Protein 7TMU (pdb70)

Sequence (567 aa):
NECITVSDVINVSVEEVWKKISAFDEFSDYHPGAVRSFYLHQAADQQGSIRRVESDGYVEELLVNIDPKNYHLEYSILKSSFPLDGYSAEIKLIPVTQDNRTFIQWNVSFTTTHPSPEALVAEIKNNVLIAGINGLNDYFSNECITVSDVINVSVEEVWKKISAFDEFSDYHPGAVRSFYLHQAADQQGSIRRVESDGYVEELLVNIDPKNYHLEYSILKSSFPLDGYSAEIKLIPVTQDNRTFIQWNVSFTTTHPSPEALVAEIKNNVLIAGINGLNDYFSKAVNECITVSDVINVSVEEVWKKISAFDEFSDYHPGAVRSFYLHQAADQQGSIRRVESDGYVEELLVNIDPKNYHLEYSILKSSFPLDGYSAEIKLIPVTQDNRTFIQWNVSFTTTHPSPEALVAEIKNNVLIAGINGLNDYFSNECITVSDVINVSVEEVWKKISAFDEFSDYHPGAVRSFYLHQAADQQGSIRRVESDGYVEELLVNIDPKNYHLEYSILKSSFPLDGYSAEIKLIPVTQDNRTFIQWNVSFTTTHPSPEALVAEIKNNVLIAGINGLNDYFS

Radius of gyration: 27.97 Å; Cα contacts (8 Å, |Δi|>4): 1211; chains: 4; bounding box: 69×88×79 Å

B-factor: mean 75.06, std 16.78, range [38.23, 193.52]

Solvent-accessible surface area: 27773 Å² total

Nearest PDB structures (foldseek):
  7tmu-assembly4_D  TM=1.003E+00  e=6.815E-27  Yersinia pestis CO92
  3cnw-assembly1_A  TM=8.717E-01  e=1.169E-10  Bacillus cereus ATCC 14579
  4n0g-assembly1_C  TM=8.805E-01  e=4.966E-10  Arabidopsis thaliana
  4n0g-assembly2_D  TM=8.579E-01  e=4.423E-10  Arabidopsis thaliana
  5gtg-assembly8_H  TM=8.077E-01  e=5.643E-09  Allium cepa

Organism: Yersinia pestis (NCBI:txid632)

Structure (mmCIF, N/CA/C/O backbone):
data_7TMU
#
_entry.id   7TMU
#
_cell.length_a   61.872
_cell.length_b   92.935
_cell.length_c   82.991
_cell.angle_alpha   90.000
_cell.angle_beta   92.053
_cell.angle_gamma   90.000
#
_symmetry.space_group_name_H-M   'P 1 21 1'
#
loop_
_entity.id
_entity.type
_entity.pdbx_description
1 polymer 'SRPBCC family protein'
2 non-polymer DI(HYDROXYETHYL)ETHER
3 non-polymer 'POTASSIUM ION'
4 non-polymer 'CHLORIDE ION'
5 non-polymer 1,2-ETHANEDIOL
6 non-polymer GLYCEROL
7 water water
#
loop_
_atom_site.group_PDB
_atom_site.id
_atom_site.type_symbol
_atom_site.label_atom_id
_atom_site.label_alt_id
_atom_site.label_comp_id
_atom_site.label_asym_id
_atom_site.label_entity_id
_atom_site.label_seq_id
_atom_site.pdbx_PDB_ins_code
_atom_site.Cartn_x
_atom_site.Cartn_y
_atom_site.Cartn_z
_atom_site.occupancy
_atom_site.B_iso_or_equiv
_atom_site.auth_seq_id
_atom_site.auth_comp_id
_atom_site.auth_asym_id
_atom_site.auth_atom_id
_atom_site.pdbx_PDB_model_num
ATOM 1 N N . ASN A 1 5 ? 7.69333 25.61554 69.08739 1.000 127.33427 2 ASN A N 1
ATOM 2 C CA . ASN A 1 5 ? 8.27515 26.12932 70.32212 1.000 127.79715 2 ASN A CA 1
ATOM 3 C C . ASN A 1 5 ? 8.97747 25.03038 71.11237 1.000 137.32699 2 ASN A C 1
ATOM 4 O O . ASN A 1 5 ? 9.87242 25.30529 71.91199 1.000 137.35358 2 ASN A O 1
ATOM 25 N N . GLU A 1 8 ? 12.86859 19.70159 69.71550 1.000 88.42339 5 GLU A N 1
ATOM 26 C CA . GLU A 1 8 ? 12.97704 18.31942 69.27758 1.000 79.76516 5 GLU A CA 1
ATOM 27 C C . GLU A 1 8 ? 14.36568 17.77009 69.59978 1.000 71.66192 5 GLU A C 1
ATOM 28 O O . GLU A 1 8 ? 15.33528 18.51505 69.76845 1.000 94.82658 5 GLU A O 1
ATOM 34 N N . CYS A 1 9 ? 14.45334 16.44435 69.68882 1.000 65.85421 6 CYS A N 1
ATOM 35 C CA . CYS A 1 9 ? 15.71428 15.78473 70.00395 1.000 59.71591 6 CYS A CA 1
ATOM 36 C C . CYS A 1 9 ? 15.70722 14.38383 69.41265 1.000 65.80553 6 CYS A C 1
ATOM 37 O O . CYS A 1 9 ? 14.80202 13.59374 69.69556 1.000 67.48121 6 CYS A O 1
ATOM 40 N N . ILE A 1 10 ? 16.71519 14.08235 68.59674 1.000 64.27762 7 ILE A N 1
ATOM 41 C CA . ILE A 1 10 ? 16.84967 12.78614 67.94382 1.000 63.60360 7 ILE A CA 1
ATOM 42 C C . ILE A 1 10 ? 18.21157 12.20582 68.29715 1.000 57.12116 7 ILE A C 1
ATOM 43 O O . ILE A 1 10 ? 19.21548 12.92707 68.32210 1.000 55.74103 7 ILE A O 1
ATOM 48 N N . THR A 1 11 ? 18.24382 10.90132 68.57089 1.000 60.17340 8 THR A N 1
ATOM 49 C CA . THR A 1 11 ? 19.47396 10.19416 68.90819 1.000 52.84153 8 THR A CA 1
ATOM 50 C C . THR A 1 11 ? 19.51229 8.88477 68.13712 1.000 57.16174 8 THR A C 1
ATOM 51 O O . THR A 1 11 ? 18.62448 8.04194 68.29935 1.000 64.16477 8 THR A O 1
ATOM 55 N N . VAL A 1 12 ? 20.53585 8.71621 67.30276 1.000 67.04851 9 VAL A N 1
ATOM 56 C CA . VAL A 1 12 ? 20.72883 7.50455 66.51491 1.000 74.36377 9 VAL A CA 1
ATOM 57 C C . VAL A 1 12 ? 22.14750 7.00504 66.74626 1.000 63.22348 9 VAL A C 1
ATOM 58 O O . VAL A 1 12 ? 23.10549 7.78072 66.65407 1.000 65.49181 9 VAL A O 1
ATOM 62 N N . SER A 1 13 ? 22.28114 5.71470 67.04679 1.000 63.03101 10 SER A N 1
ATOM 63 C CA . SER A 1 13 ? 23.57921 5.10824 67.30031 1.000 68.23904 10 SER A CA 1
ATOM 64 C C . SER A 1 13 ? 23.63706 3.73521 66.64835 1.000 68.55389 10 SER A C 1
ATOM 65 O O . SER A 1 13 ? 22.63674 3.01290 66.61136 1.000 62.51494 10 SER A O 1
ATOM 68 N N . ASP A 1 14 ? 24.81336 3.38211 66.13817 1.000 62.09558 11 ASP A N 1
ATOM 69 C CA . ASP A 1 14 ? 25.01873 2.10470 65.46776 1.000 60.31861 11 ASP A CA 1
ATOM 70 C C . ASP A 1 14 ? 26.50607 1.77508 65.52344 1.000 73.79130 11 ASP A C 1
ATOM 71 O O . ASP A 1 14 ? 27.31801 2.56087 66.02026 1.000 68.94880 11 ASP A O 1
ATOM 76 N N . VAL A 1 15 ? 26.85815 0.59975 65.00792 1.000 66.10235 12 VAL A N 1
ATOM 77 C CA . VAL A 1 15 ? 28.23552 0.12000 64.98901 1.000 72.25378 12 VAL A CA 1
ATOM 78 C C . VAL A 1 15 ? 28.65847 -0.05267 63.53729 1.000 71.25266 12 VAL A C 1
ATOM 79 O O . VAL A 1 15 ? 28.04781 -0.83235 62.79546 1.000 89.73902 12 VAL A O 1
ATOM 83 N N . ILE A 1 16 ? 29.70136 0.66983 63.13554 1.000 86.58387 13 ILE A N 1
ATOM 84 C CA . ILE A 1 16 ? 30.24809 0.59510 61.78527 1.000 69.35412 13 ILE A CA 1
ATOM 85 C C . ILE A 1 16 ? 31.48054 -0.29673 61.81142 1.000 69.50406 13 ILE A C 1
ATOM 86 O O . ILE A 1 16 ? 32.31812 -0.19139 62.71651 1.000 83.13753 13 ILE A O 1
ATOM 91 N N . ASN A 1 17 ? 31.59700 -1.17711 60.81657 1.000 74.02485 14 ASN A N 1
ATOM 92 C CA . ASN A 1 17 ? 32.69556 -2.14470 60.76078 1.000 84.84453 14 ASN A CA 1
ATOM 93 C C . ASN A 1 17 ? 33.91647 -1.50903 60.09263 1.000 69.51047 14 ASN A C 1
ATOM 94 O O . ASN A 1 17 ? 34.27738 -1.80470 58.95205 1.000 75.58308 14 ASN A O 1
ATOM 99 N N . VAL A 1 18 ? 34.56244 -0.62048 60.84838 1.000 77.53226 15 VAL A N 1
ATOM 100 C CA . VAL A 1 18 ? 35.75944 0.08666 60.40184 1.000 87.42705 15 VAL A CA 1
ATOM 101 C C . VAL A 1 18 ? 36.40197 0.74292 61.61904 1.000 67.39465 15 VAL A C 1
ATOM 102 O O . VAL A 1 18 ? 35.70039 1.18359 62.53659 1.000 78.09979 15 VAL A O 1
ATOM 106 N N . SER A 1 19 ? 37.73508 0.79000 61.64694 1.000 69.30710 16 SER A N 1
ATOM 107 C CA . SER A 1 19 ? 38.45348 1.31762 62.80088 1.000 73.52628 16 SER A CA 1
ATOM 108 C C . SER A 1 19 ? 38.05095 2.76087 63.08786 1.000 76.28171 16 SER A C 1
ATOM 109 O O . SER A 1 19 ? 37.64704 3.50924 62.19396 1.000 68.35140 16 SER A O 1
ATOM 112 N N . VAL A 1 20 ? 38.17473 3.14891 64.36030 1.000 74.05280 17 VAL A N 1
ATOM 113 C CA . VAL A 1 20 ? 37.74871 4.47962 64.78407 1.000 58.07045 17 VAL A CA 1
ATOM 114 C C . VAL A 1 20 ? 38.62698 5.56026 64.16405 1.000 66.64888 17 VAL A C 1
ATOM 115 O O . VAL A 1 20 ? 38.17021 6.68912 63.94325 1.000 63.52552 17 VAL A O 1
ATOM 119 N N . GLU A 1 21 ? 39.88816 5.24171 63.86196 1.000 69.01867 18 GLU A N 1
ATOM 120 C CA . GLU A 1 21 ? 40.76684 6.23145 63.24733 1.000 53.73289 18 GLU A CA 1
ATOM 121 C C . GLU A 1 21 ? 40.30099 6.58562 61.84079 1.000 72.70234 18 GLU A C 1
ATOM 122 O O . GLU A 1 21 ? 40.38410 7.74806 61.42727 1.000 80.66952 18 GLU A O 1
ATOM 128 N N . GLU A 1 22 ? 39.80546 5.59925 61.09154 1.000 75.12411 19 GLU A N 1
ATOM 129 C CA . GLU A 1 22 ? 39.34745 5.86215 59.73269 1.000 70.77180 19 GLU A CA 1
ATOM 130 C C . GLU A 1 22 ? 37.99219 6.55614 59.70830 1.000 70.81552 19 GLU A C 1
ATOM 131 O O . GLU A 1 22 ? 37.72562 7.34854 58.79764 1.000 83.98788 19 GLU A O 1
ATOM 137 N N . VAL A 1 23 ? 37.12912 6.27754 60.68759 1.000 70.53999 20 VAL A N 1
ATOM 138 C CA . VAL A 1 23 ? 35.85344 6.98201 60.76561 1.000 68.11610 20 VAL A CA 1
ATOM 139 C C . VAL A 1 23 ? 36.07688 8.44152 61.13284 1.000 67.59098 20 VAL A C 1
ATOM 140 O O . VAL A 1 23 ? 35.45706 9.34387 60.55708 1.000 76.43100 20 VAL A O 1
ATOM 144 N N . TRP A 1 24 ? 36.96653 8.69710 62.09458 1.000 62.12937 21 TRP A N 1
ATOM 145 C CA . TRP A 1 24 ? 37.21626 10.06786 62.52439 1.000 66.49244 21 TRP A CA 1
ATOM 146 C C . TRP A 1 24 ? 37.87641 10.88484 61.42216 1.000 67.46228 21 TRP A C 1
ATOM 147 O O . TRP A 1 24 ? 37.59108 12.07835 61.27356 1.000 71.71398 21 TRP A O 1
ATOM 158 N N . LYS A 1 25 ? 38.76168 10.26075 60.64142 1.000 59.55589 22 LYS A N 1
ATOM 159 C CA . LYS A 1 25 ? 39.44936 10.98473 59.57711 1.000 67.66088 22 LYS A CA 1
ATOM 160 C C . LYS A 1 25 ? 38.46357 11.50985 58.54134 1.000 66.62009 22 LYS A C 1
ATOM 161 O O . LYS A 1 25 ? 38.59318 12.64530 58.06838 1.000 76.55689 22 LYS A O 1
ATOM 167 N N . LYS A 1 26 ? 37.46335 10.70187 58.18577 1.000 63.57497 23 LYS A N 1
ATOM 168 C CA . LYS A 1 26 ? 36.46943 11.13271 57.20974 1.000 79.11304 23 LYS A CA 1
ATOM 169 C C . LYS A 1 26 ? 35.46427 12.10187 57.82252 1.000 77.97697 23 LYS A C 1
ATOM 170 O O . LYS A 1 26 ? 35.03136 13.05080 57.15917 1.000 78.20942 23 LYS A O 1
ATOM 176 N N . ILE A 1 27 ? 35.08431 11.88383 59.08366 1.000 69.73386 24 ILE A N 1
ATOM 177 C CA . ILE A 1 27 ? 34.09167 12.74818 59.71555 1.000 68.88378 24 ILE A CA 1
ATOM 178 C C . ILE A 1 27 ? 34.68877 14.11591 60.02598 1.000 66.85110 24 ILE A C 1
ATOM 179 O O . ILE A 1 27 ? 34.05347 15.15121 59.79182 1.000 71.02808 24 ILE A O 1
ATOM 184 N N . SER A 1 28 ? 35.91808 14.14746 60.54892 1.000 69.99058 25 SER A N 1
ATOM 185 C CA . SER A 1 28 ? 36.57418 15.42117 60.82520 1.000 69.24649 25 SER A CA 1
ATOM 186 C C . SER A 1 28 ? 36.85260 16.21477 59.55508 1.000 72.86599 25 SER A C 1
ATOM 187 O O . SER A 1 28 ? 37.00016 17.43958 59.62579 1.000 72.63382 25 SER A O 1
ATOM 190 N N . ALA A 1 29 ? 36.94183 15.54940 58.40304 1.000 82.68672 26 ALA A N 1
ATOM 191 C CA . ALA A 1 29 ? 36.96584 16.25261 57.12740 1.000 60.42728 26 ALA A CA 1
ATOM 192 C C . ALA A 1 29 ? 35.59146 16.86111 56.88668 1.000 62.02939 26 ALA A C 1
ATOM 193 O O . ALA A 1 29 ? 34.70492 16.20754 56.32713 1.000 65.03604 26 ALA A O 1
ATOM 195 N N . PHE A 1 30 ? 35.41107 18.11387 57.31266 1.000 63.65418 27 PHE A N 1
ATOM 196 C CA . PHE A 1 30 ? 34.07129 18.68677 57.41087 1.000 66.70927 27 PHE A CA 1
ATOM 197 C C . PHE A 1 30 ? 33.41235 18.82726 56.04251 1.000 71.47852 27 PHE A C 1
ATOM 198 O O . PHE A 1 30 ? 32.19822 18.63451 55.90987 1.000 63.47831 27 PHE A O 1
ATOM 206 N N . ASP A 1 31 ? 34.19389 19.14579 55.01009 1.000 54.87293 28 ASP A N 1
ATOM 207 C CA . ASP A 1 31 ? 33.62737 19.43207 53.69707 1.000 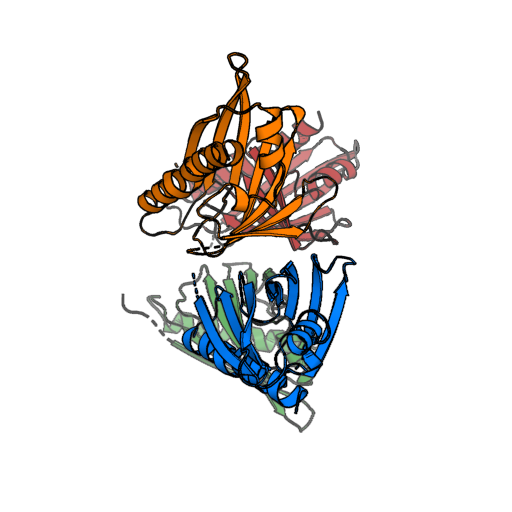64.97117 28 ASP A CA 1
ATOM 208 C C . ASP A 1 31 ? 33.31429 18.18350 52.88122 1.000 69.50292 28 ASP A C 1
ATOM 209 O O . ASP A 1 31 ? 32.63677 18.29371 51.85351 1.000 67.54272 28 ASP A O 1
ATOM 214 N N . GLU A 1 32 ? 33.78504 17.00760 53.30084 1.000 60.34118 29 GLU A N 1
ATOM 215 C CA . GLU A 1 32 ? 33.57336 15.77097 52.55705 1.000 72.25917 29 GLU A CA 1
ATOM 216 C C . GLU A 1 32 ? 32.30252 15.04079 52.97817 1.000 77.12630 29 GLU A C 1
ATOM 217 O O . GLU A 1 32 ? 32.26290 13.80293 52.95126 1.000 87.72176 29 GLU A O 1
ATOM 223 N N . PHE A 1 33 ? 31.25751 15.77967 53.35860 1.000 72.72174 30 PHE A N 1
ATOM 224 C CA . PHE A 1 33 ? 30.02879 15.15094 53.83363 1.000 70.07070 30 PHE A CA 1
ATOM 225 C C . PHE A 1 33 ? 29.29142 14.44149 52.70406 1.000 88.25409 30 PHE A C 1
ATOM 226 O O . PHE A 1 33 ? 28.72917 13.35868 52.90646 1.000 88.77521 30 PHE A O 1
ATOM 234 N N . SER A 1 34 ? 29.28591 15.03152 51.50697 1.000 82.79297 31 SER A N 1
ATOM 235 C CA . SER A 1 34 ? 28.56493 14.45022 50.38098 1.000 84.84028 31 SER A CA 1
ATOM 236 C C . SER A 1 34 ? 29.21905 13.18513 49.84277 1.000 84.68331 31 SER A C 1
ATOM 237 O O . SER A 1 34 ? 28.59353 12.48169 49.04242 1.000 95.13140 31 SER A O 1
ATOM 240 N N . ASP A 1 35 ? 30.45131 12.87824 50.25452 1.000 92.29060 32 ASP A N 1
ATOM 241 C CA . ASP A 1 35 ? 31.11761 11.68539 49.74361 1.000 83.82741 32 ASP A CA 1
ATOM 242 C C . ASP A 1 35 ? 30.44638 10.40800 50.22940 1.000 85.55899 32 ASP A C 1
ATOM 243 O O . ASP A 1 35 ? 30.43557 9.40510 49.50631 1.000 103.73282 32 ASP A O 1
ATOM 248 N N . TYR A 1 36 ? 29.87856 10.41877 51.43726 1.000 80.86598 33 TYR A N 1
ATOM 249 C CA . TYR A 1 36 ? 29.27889 9.21939 52.00138 1.000 82.80217 33 TYR A CA 1
ATOM 250 C C . TYR A 1 36 ? 27.78420 9.32351 52.27445 1.000 81.90454 33 TYR A C 1
ATOM 251 O O . TYR A 1 36 ? 27.14148 8.28271 52.44984 1.000 94.22066 33 TYR A O 1
ATOM 260 N N . HIS A 1 37 ? 27.20921 10.52620 52.30779 1.000 77.98818 34 HIS A N 1
ATOM 261 C CA . HIS A 1 37 ? 25.77690 10.66645 52.55137 1.000 94.43197 34 HIS A CA 1
ATOM 262 C C . HIS A 1 37 ? 25.02895 10.65064 51.22567 1.000 99.66384 34 HIS A C 1
ATOM 263 O O . HIS A 1 37 ? 25.28407 11.51176 50.37307 1.000 91.37852 34 HIS A O 1
ATOM 270 N N . PRO A 1 38 ? 24.10500 9.70997 51.00935 1.000 94.95363 35 PRO A N 1
ATOM 271 C CA . PRO A 1 38 ? 23.44829 9.61687 49.69665 1.000 94.45764 35 PRO A CA 1
ATOM 272 C C . PRO A 1 38 ? 22.52337 10.78157 49.39255 1.000 101.81359 35 PRO A C 1
ATOM 273 O O . PRO A 1 38 ? 22.28232 11.06258 48.21219 1.000 97.22929 35 PRO A O 1
ATOM 277 N N . GLY A 1 39 ? 22.00553 11.47213 50.40771 1.000 92.18360 36 GLY A N 1
ATOM 278 C CA . GLY A 1 39 ? 21.12140 12.59781 50.17067 1.000 87.21613 36 GLY A CA 1
ATOM 279 C C . GLY A 1 39 ? 21.81070 13.90995 49.87109 1.000 83.17462 36 GLY A C 1
ATOM 280 O O . GLY A 1 39 ? 21.13402 14.88802 49.53897 1.000 92.39827 36 GLY A O 1
ATOM 281 N N . ALA A 1 40 ? 23.13531 13.95521 49.97933 1.000 89.06915 37 ALA A N 1
ATOM 282 C CA . ALA A 1 40 ? 23.90823 15.16639 49.73826 1.000 83.29489 37 ALA A CA 1
ATOM 283 C C . ALA A 1 40 ? 24.53467 15.09069 48.35161 1.000 94.18073 37 ALA A C 1
ATOM 284 O O . ALA A 1 40 ? 25.28363 14.15321 48.05472 1.000 92.03977 37 ALA A O 1
ATOM 286 N N . VAL A 1 41 ? 24.22598 16.07444 47.50698 1.000 88.17476 38 VAL A N 1
ATOM 287 C CA . VAL A 1 41 ? 24.77161 16.09038 46.15423 1.000 103.89827 38 VAL A CA 1
ATOM 288 C C . VAL A 1 41 ? 26.20533 16.60423 46.15951 1.000 102.83526 38 VAL A C 1
ATOM 289 O O . VAL A 1 41 ? 27.11824 15.94466 45.64922 1.000 90.33452 38 VAL A O 1
ATOM 293 N N . ARG A 1 42 ? 26.42467 17.78696 46.73163 1.000 84.16766 39 ARG A N 1
ATOM 294 C CA . ARG A 1 42 ? 27.75445 18.36293 46.85796 1.000 88.68106 39 ARG A CA 1
ATOM 295 C C . ARG A 1 42 ? 27.94856 18.88834 48.27402 1.000 72.46659 39 ARG A C 1
ATOM 296 O O . ARG A 1 42 ? 26.98679 19.16268 48.99637 1.000 72.78824 39 ARG A O 1
ATOM 304 N N . SER A 1 43 ? 29.21432 19.02389 48.66396 1.000 70.58918 40 SER A N 1
ATOM 305 C CA . SER A 1 43 ? 29.57341 19.58585 49.95802 1.000 72.01503 40 SER A CA 1
ATOM 306 C C . SER A 1 43 ? 30.97056 20.17749 49.85645 1.000 68.42650 40 SER A C 1
ATOM 307 O O . SER A 1 43 ? 31.87138 19.55865 49.28315 1.000 73.46447 40 SER A O 1
ATOM 310 N N . PHE A 1 44 ? 31.14197 21.37594 50.40776 1.000 65.19847 41 PHE A N 1
ATOM 311 C CA . PHE A 1 44 ? 32.41132 22.08224 50.30619 1.000 72.24301 41 PHE A CA 1
ATOM 312 C C . PHE A 1 44 ? 32.49458 23.11042 51.42498 1.000 73.39503 41 PHE A C 1
ATOM 313 O O . PHE A 1 44 ? 31.52371 23.36285 52.14063 1.000 70.61888 41 PHE A O 1
ATOM 321 N N . TYR A 1 45 ? 33.67633 23.70335 51.56359 1.000 69.48173 42 TYR A N 1
ATOM 322 C CA . TYR A 1 45 ? 33.90302 24.73437 52.56763 1.000 69.94718 42 TYR A CA 1
ATOM 323 C C . TYR A 1 45 ? 33.48756 26.09728 52.03029 1.000 65.66968 42 TYR A C 1
ATOM 324 O O . TYR A 1 45 ? 33.80292 26.44731 50.88906 1.000 69.10221 42 TYR A O 1
ATOM 333 N N . LEU A 1 46 ? 32.77671 26.86470 52.85398 1.000 66.20581 43 LEU A N 1
ATOM 334 C CA . LEU A 1 46 ? 32.63972 28.29307 52.60196 1.000 60.72208 43 LEU A CA 1
ATOM 335 C C . LEU A 1 46 ? 33.79763 29.06557 53.21860 1.000 55.64154 43 LEU A C 1
ATOM 336 O O . LEU A 1 46 ? 34.32960 29.99386 52.59926 1.000 65.49304 43 LEU A O 1
ATOM 341 N N . HIS A 1 47 ? 34.19526 28.68164 54.43054 1.000 64.26427 44 HIS A N 1
ATOM 342 C CA . HIS A 1 47 ? 35.38512 29.19334 55.09579 1.000 74.12403 44 HIS A CA 1
ATOM 343 C C . HIS A 1 47 ? 35.98758 28.05744 55.90725 1.000 63.09198 44 HIS A C 1
ATOM 344 O O . HIS A 1 47 ? 35.26675 27.36414 56.63065 1.000 73.49603 44 HIS A O 1
ATOM 351 N N . GLN A 1 48 ? 37.29758 27.86230 55.78404 1.000 61.56526 45 GLN A N 1
ATOM 352 C CA . GLN A 1 48 ? 37.99307 26.77472 56.45728 1.000 71.13935 45 GLN A CA 1
ATOM 353 C C . GLN A 1 48 ? 38.98921 27.33945 57.46006 1.000 78.60381 45 GLN A C 1
ATOM 354 O O . GLN A 1 48 ? 39.69955 28.30654 57.16797 1.000 80.76726 45 GLN A O 1
ATOM 360 N N . ALA A 1 49 ? 39.03598 26.73303 58.64177 1.000 79.07771 46 ALA A N 1
ATOM 361 C CA . ALA A 1 49 ? 39.93112 27.15883 59.70595 1.000 71.49844 46 ALA A CA 1
ATOM 362 C C . ALA A 1 49 ? 41.12240 26.21484 59.81266 1.000 69.04395 46 ALA A C 1
ATOM 363 O O . ALA A 1 49 ? 41.00771 25.01029 59.57011 1.000 79.63568 46 ALA A O 1
ATOM 365 N N . ALA A 1 50 ? 42.27673 26.77933 60.17793 1.000 68.50308 47 ALA A N 1
ATOM 366 C CA . ALA A 1 50 ? 43.46613 25.95601 60.36818 1.000 69.55997 47 ALA A CA 1
ATOM 367 C C . ALA A 1 50 ? 43.30737 25.03095 61.56811 1.000 85.60271 47 ALA A C 1
ATOM 368 O O . ALA A 1 50 ? 43.76705 23.88326 61.54036 1.000 87.62360 47 ALA A O 1
ATOM 370 N N . ASP A 1 51 ? 42.66053 25.51136 62.62980 1.000 78.15355 48 ASP A N 1
ATOM 371 C CA . ASP A 1 51 ? 42.34922 24.69716 63.79531 1.000 72.48466 48 ASP A CA 1
ATOM 372 C C . ASP A 1 51 ? 40.96185 24.06951 63.71484 1.000 71.22253 48 ASP A C 1
ATOM 373 O O . ASP A 1 51 ? 40.36422 23.77495 64.75708 1.000 65.34101 48 ASP A O 1
ATOM 378 N N . GLN A 1 52 ? 40.43506 23.88102 62.50193 1.000 71.52372 49 GLN A N 1
ATOM 379 C CA . GLN A 1 52 ? 39.16054 23.20978 62.25598 1.000 69.00797 49 GLN A CA 1
ATOM 380 C C . GLN A 1 52 ? 37.97677 23.94898 62.87269 1.000 71.73004 49 GLN A C 1
ATOM 381 O O . GLN A 1 52 ? 36.99266 24.22897 62.17983 1.000 71.38278 49 GLN A O 1
ATOM 387 N N . GLN A 1 53 ? 38.05224 24.25630 64.16748 1.000 72.02662 50 GLN A N 1
ATOM 388 C CA . GLN A 1 53 ? 36.96606 24.96165 64.83611 1.000 61.31644 50 GLN A CA 1
ATOM 389 C C . GLN A 1 53 ? 36.73067 26.31883 64.18587 1.000 74.34863 50 GLN A C 1
ATOM 390 O O . GLN A 1 53 ? 37.66380 27.10592 64.00195 1.000 80.08703 50 GLN A O 1
ATOM 396 N N . GLY A 1 54 ? 35.47476 26.58952 63.83796 1.000 65.38641 51 GLY A N 1
ATOM 397 C CA . GLY A 1 54 ? 35.10671 27.80161 63.14172 1.000 67.45742 51 GLY A CA 1
ATOM 398 C C . GLY A 1 54 ? 34.89220 27.63221 61.65322 1.000 78.66113 51 GLY A C 1
ATOM 399 O O . GLY A 1 54 ? 34.43992 28.57998 60.99822 1.000 70.45956 51 GLY A O 1
ATOM 400 N N . SER A 1 55 ? 35.20555 26.46194 61.10266 1.000 64.43156 52 SER A N 1
ATOM 401 C CA . SER A 1 55 ? 34.98206 26.21114 59.68737 1.000 65.94309 52 SER A CA 1
ATOM 402 C C . SER A 1 55 ? 33.49064 26.20955 59.37302 1.000 58.90512 52 SER A C 1
ATOM 403 O O . SER A 1 55 ? 32.65883 25.80695 60.19064 1.000 71.07502 52 SER A O 1
ATOM 406 N N . ILE A 1 56 ? 33.15642 26.66980 58.17112 1.000 64.79242 53 ILE A N 1
ATOM 407 C CA . ILE A 1 56 ? 31.77708 26.73655 57.70276 1.000 67.57672 53 ILE A CA 1
ATOM 408 C C . ILE A 1 56 ? 31.68413 25.96044 56.39824 1.000 63.73006 53 ILE A C 1
ATOM 409 O O . ILE A 1 56 ? 32.39885 26.26627 55.43514 1.000 73.17723 53 ILE A O 1
ATOM 414 N N . ARG A 1 57 ? 30.80740 24.96255 56.36631 1.000 55.74579 54 ARG A N 1
ATOM 415 C CA . ARG A 1 57 ? 30.58723 24.14859 55.18264 1.000 69.99518 54 ARG A CA 1
ATOM 416 C C . ARG A 1 57 ? 29.19593 24.40588 54.62100 1.000 60.05877 54 ARG A C 1
ATOM 417 O O . ARG A 1 57 ? 28.30690 24.91713 55.30723 1.000 65.27202 54 ARG A O 1
ATOM 425 N N . ARG A 1 58 ? 29.01992 24.04429 53.35284 1.000 65.73006 55 ARG A N 1
ATOM 426 C CA . ARG A 1 58 ? 27.72957 24.11786 52.68033 1.000 58.29337 55 ARG A CA 1
ATOM 427 C C . ARG A 1 58 ? 27.41233 22.74910 52.09864 1.000 65.77434 55 ARG A C 1
ATOM 428 O O . ARG A 1 58 ? 28.17480 22.22890 51.27717 1.000 67.93382 55 ARG A O 1
ATOM 436 N N . VAL A 1 59 ? 26.29603 22.16852 52.52777 1.000 59.51481 56 VAL A N 1
ATOM 437 C CA . VAL A 1 59 ? 25.83936 20.87007 52.04731 1.000 72.27870 56 VAL A CA 1
ATOM 438 C C . VAL A 1 59 ? 24.60733 21.09855 51.18479 1.000 83.47859 56 VAL A C 1
ATOM 439 O O . VAL A 1 59 ? 23.57332 21.56747 51.67703 1.000 88.66127 56 VAL A O 1
ATOM 443 N N . GLU A 1 60 ? 24.71875 20.77683 49.89979 1.000 78.46066 57 GLU A N 1
ATOM 444 C CA . GLU A 1 60 ? 23.61852 20.92037 48.95649 1.000 88.35386 57 GLU A CA 1
ATOM 445 C C . GLU A 1 60 ? 22.95330 19.56464 48.76129 1.000 94.79613 57 GLU A C 1
ATOM 446 O O . GLU A 1 60 ? 23.60814 18.59916 48.35299 1.000 99.75899 57 GLU A O 1
ATOM 460 N N . SER A 1 62 ? 19.06214 17.32147 47.64772 1.000 96.83784 59 SER A N 1
ATOM 461 C CA . SER A 1 62 ? 18.08909 17.32248 46.55935 1.000 123.06214 59 SER A CA 1
ATOM 462 C C . SER A 1 62 ? 16.91396 18.24542 46.85414 1.000 127.91712 59 SER A C 1
ATOM 463 O O . SER A 1 62 ? 16.28460 18.76260 45.92191 1.000 123.13461 59 SER A O 1
ATOM 466 N N . ASP A 1 63 ? 16.61360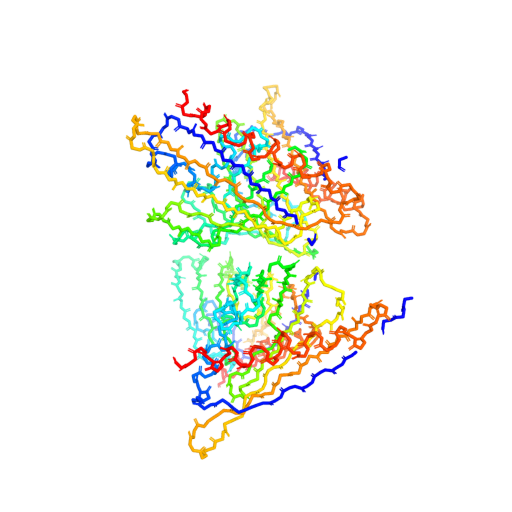 18.46525 48.13564 1.000 132.51237 60 ASP A N 1
ATOM 467 C CA . ASP A 1 63 ? 15.51844 19.33083 48.56180 1.000 123.67109 60 ASP A CA 1
ATOM 468 C C . ASP A 1 63 ? 15.95249 20.79350 48.61977 1.000 113.13695 60 ASP A C 1
ATOM 469 O O . ASP A 1 63 ? 15.39274 21.64422 47.92069 1.000 135.54935 60 ASP A O 1
ATOM 474 N N . GLY A 1 64 ? 16.94113 21.09572 49.44731 1.000 103.34162 61 GLY A N 1
ATOM 475 C CA . GLY A 1 64 ? 17.45330 22.44650 49.59324 1.000 102.84187 61 GLY A CA 1
ATOM 476 C C . GLY A 1 64 ? 18.93104 22.42316 49.90519 1.000 91.65358 61 GLY A C 1
ATOM 477 O O . GLY A 1 64 ? 19.66043 21.53073 49.45438 1.000 95.39177 61 GLY A O 1
ATOM 478 N N . TYR A 1 65 ? 19.37961 23.40397 50.68249 1.000 79.72988 62 TYR A N 1
ATOM 479 C CA . TYR A 1 65 ? 20.77733 23.52987 51.06218 1.000 79.77495 62 TYR A CA 1
ATOM 480 C C . TYR A 1 65 ? 20.88139 23.69248 52.57242 1.000 85.16060 62 TYR A C 1
ATOM 481 O O . TYR A 1 65 ? 19.87948 23.82590 53.28058 1.000 83.54012 62 TYR A O 1
ATOM 490 N N . VAL A 1 66 ? 22.11914 23.68499 53.05858 1.000 94.84227 63 VAL A N 1
ATOM 491 C CA . VAL A 1 66 ? 22.40055 23.84413 54.48078 1.000 69.54998 63 VAL A CA 1
ATOM 492 C C . VAL A 1 66 ? 23.81379 24.39305 54.61850 1.000 71.65530 63 VAL A C 1
ATOM 493 O O . VAL A 1 66 ? 24.73146 23.96897 53.91044 1.000 61.56939 63 VAL A O 1
ATOM 497 N N . GLU A 1 67 ? 23.97803 25.35733 55.52220 1.000 65.72982 64 GLU A N 1
ATOM 498 C CA . GLU A 1 67 ? 25.27992 25.94207 55.82254 1.000 58.51338 64 GLU A CA 1
ATOM 499 C C . GLU A 1 67 ? 25.52725 25.80757 57.31610 1.000 66.26836 64 GLU A C 1
ATOM 500 O O . GLU A 1 67 ? 24.80624 26.40474 58.12235 1.000 67.54028 64 GLU A O 1
ATOM 506 N N . GLU A 1 68 ? 26.54302 25.02984 57.68227 1.000 62.63120 65 GLU A N 1
ATOM 507 C CA . GLU A 1 68 ? 26.78460 24.65379 59.06710 1.000 60.40132 65 GLU A CA 1
ATOM 508 C C . GLU A 1 68 ? 28.12346 25.18899 59.55099 1.000 50.08627 65 GLU A C 1
ATOM 509 O O . GLU A 1 68 ? 29.09896 25.23548 58.79484 1.000 60.81314 65 GLU A O 1
ATOM 515 N N . LEU A 1 69 ? 28.15724 25.58278 60.82045 1.000 59.69019 66 LEU A N 1
ATOM 516 C CA . LEU A 1 69 ? 29.36593 26.05692 61.47862 1.000 55.65647 66 LEU A CA 1
ATOM 517 C C . LEU A 1 69 ? 29.89567 24.97335 62.40714 1.000 58.41445 66 LEU A C 1
ATOM 518 O O . LEU A 1 69 ? 29.13798 24.40514 63.20008 1.000 55.75072 66 LEU A O 1
ATOM 523 N N . LEU A 1 70 ? 31.19198 24.69142 62.30671 1.000 57.74685 67 LEU A N 1
ATOM 524 C CA . LEU A 1 70 ? 31.84866 23.73079 63.19067 1.000 61.82457 67 LEU A CA 1
ATOM 525 C C . LEU A 1 70 ? 32.17394 24.44097 64.49869 1.000 59.76729 67 LEU A C 1
ATOM 526 O O . LEU A 1 70 ? 33.19623 25.12118 64.61431 1.000 55.78641 67 LEU A O 1
ATOM 531 N N . VAL A 1 71 ? 31.30014 24.28209 65.49547 1.000 55.86690 68 VAL A N 1
ATOM 532 C CA . VAL A 1 71 ? 31.43319 25.05596 66.72543 1.000 62.50660 68 VAL A CA 1
ATOM 533 C C . VAL A 1 71 ? 32.48759 24.48947 67.66950 1.000 58.14089 68 VAL A C 1
ATOM 534 O O . VAL A 1 71 ? 33.04563 25.24264 68.47724 1.000 62.62231 68 VAL A O 1
ATOM 538 N N . ASN A 1 72 ? 32.78667 23.19354 67.59044 1.000 56.80893 69 ASN A N 1
ATOM 539 C CA . ASN A 1 72 ? 33.74840 22.58293 68.49820 1.000 61.43237 69 ASN A CA 1
ATOM 540 C C . ASN A 1 72 ? 34.12965 21.20819 67.97247 1.000 55.65804 69 ASN A C 1
ATOM 541 O O . ASN A 1 72 ? 33.29148 20.50163 67.40749 1.000 53.91372 69 ASN A O 1
ATOM 546 N N . ILE A 1 73 ? 35.39351 20.84016 68.16330 1.000 61.05941 70 ILE A N 1
ATOM 547 C CA . ILE A 1 73 ? 35.89235 19.52682 67.77135 1.000 55.24234 70 ILE A CA 1
ATOM 548 C C . ILE A 1 73 ? 36.95301 19.10302 68.77929 1.000 70.25490 70 ILE A C 1
ATOM 549 O O . ILE A 1 73 ? 37.77007 19.91618 69.22141 1.000 55.01810 70 ILE A O 1
ATOM 554 N N . ASP A 1 74 ? 36.91928 17.82671 69.16132 1.000 58.77745 71 ASP A N 1
ATOM 555 C CA . ASP A 1 74 ? 37.82580 17.28306 70.17175 1.000 50.68867 71 ASP A CA 1
ATOM 556 C C . ASP A 1 74 ? 38.34320 15.94104 69.67755 1.000 61.36840 71 ASP A C 1
ATOM 557 O O . ASP A 1 74 ? 37.71201 14.89709 69.88982 1.000 58.39017 71 ASP A O 1
ATOM 562 N N . PRO A 1 75 ? 39.49864 15.92985 69.00800 1.000 60.94955 72 PRO A N 1
ATOM 563 C CA . PRO A 1 75 ? 39.99771 14.67011 68.43091 1.000 61.27792 72 PRO A CA 1
ATOM 564 C C . PRO A 1 75 ? 40.32903 13.60883 69.46473 1.000 71.89443 72 PRO A C 1
ATOM 565 O O . PRO A 1 75 ? 40.20629 12.41405 69.16767 1.000 80.21213 72 PRO A O 1
ATOM 569 N N . LYS A 1 76 ? 40.74756 14.00337 70.66988 1.000 62.08954 73 LYS A N 1
ATOM 570 C CA . LYS A 1 76 ? 41.11525 13.01660 71.68073 1.000 68.51532 73 LYS A CA 1
ATOM 571 C C . LYS A 1 76 ? 39.91840 12.18384 72.12047 1.000 71.90559 73 LYS A C 1
ATOM 572 O O . LYS A 1 76 ? 40.06903 10.99436 72.42258 1.000 75.26783 73 LYS A O 1
ATOM 578 N N . ASN A 1 77 ? 38.72849 12.78120 72.16092 1.000 68.41502 74 ASN A N 1
ATOM 579 C CA . ASN A 1 77 ? 37.51795 12.07926 72.56536 1.000 70.25397 74 ASN A CA 1
ATOM 580 C C . ASN A 1 77 ? 36.60355 11.76023 71.38949 1.000 62.98065 74 ASN A C 1
ATOM 581 O O . ASN A 1 77 ? 35.47253 11.31056 71.60442 1.000 59.90243 74 ASN A O 1
ATOM 586 N N . TYR A 1 78 ? 37.07038 11.97328 70.15656 1.000 61.46827 75 TYR A N 1
ATOM 587 C CA . TYR A 1 78 ? 36.27900 11.72584 68.94866 1.000 53.73113 75 TYR A CA 1
ATOM 588 C C . TYR A 1 78 ? 34.91748 12.41117 69.03097 1.000 53.55128 75 TYR A C 1
ATOM 589 O O . TYR A 1 78 ? 33.88438 11.84200 68.67186 1.000 55.16597 75 TYR A O 1
ATOM 598 N N . HIS A 1 79 ? 34.91943 13.64759 69.51772 1.000 63.54389 76 HIS A N 1
ATOM 599 C CA . HIS A 1 79 ? 33.70686 14.42789 69.70668 1.000 67.08833 76 HIS A CA 1
ATOM 600 C C . HIS A 1 79 ? 33.66038 15.55675 68.68638 1.000 66.12302 76 HIS A C 1
ATOM 601 O O . HIS A 1 79 ? 34.68926 16.16142 68.36630 1.000 59.03318 76 HIS A O 1
ATOM 608 N N . LEU A 1 80 ? 32.46232 15.83897 68.18045 1.000 54.75149 77 LEU A N 1
ATOM 609 C CA . LEU A 1 80 ? 32.29350 16.82381 67.12093 1.000 47.75349 77 LEU A CA 1
ATOM 610 C C . LEU A 1 80 ? 30.91400 17.45161 67.25190 1.000 58.57830 77 LEU A C 1
ATOM 611 O O . LEU A 1 80 ? 29.91463 16.73602 67.36751 1.000 57.95716 77 LEU A O 1
ATOM 616 N N . GLU A 1 81 ? 30.86597 18.78323 67.23617 1.000 70.65588 78 GLU A N 1
ATOM 617 C CA . GLU A 1 81 ? 29.62405 19.53254 67.37899 1.000 65.82747 78 GLU A CA 1
ATOM 618 C C . GLU A 1 81 ? 29.55337 20.60127 66.29859 1.000 64.07584 78 GLU A C 1
ATOM 619 O O . GLU A 1 81 ? 30.53332 21.31588 66.06367 1.000 60.25301 78 GLU A O 1
ATOM 625 N N . TYR A 1 82 ? 28.39725 20.70855 65.64519 1.000 64.70785 79 TYR A N 1
ATOM 626 C CA . TYR A 1 82 ? 28.19063 21.72246 64.62084 1.000 50.71973 79 TYR A CA 1
ATOM 627 C C . TYR A 1 82 ? 26.73509 22.16704 64.63984 1.000 56.63414 79 TYR A C 1
ATOM 628 O O . TYR A 1 82 ? 25.85015 21.44738 65.11030 1.000 52.15285 79 TYR A O 1
ATOM 637 N N . SER A 1 83 ? 26.49892 23.37249 64.12378 1.000 53.92301 80 SER A N 1
ATOM 638 C CA . SER A 1 83 ? 25.17393 23.97422 64.13044 1.000 53.08800 80 SER A CA 1
ATOM 639 C C . SER A 1 83 ? 24.91687 24.64178 62.78739 1.000 55.15023 80 SER A C 1
ATOM 640 O O . SER A 1 83 ? 25.84637 25.00633 62.06465 1.000 62.84896 80 SER A O 1
ATOM 643 N N . ILE A 1 84 ? 23.63801 24.80418 62.46269 1.000 54.33249 81 ILE A N 1
ATOM 644 C CA . ILE A 1 84 ? 23.22398 25.36785 61.18225 1.000 60.54747 81 ILE A CA 1
ATOM 645 C C . ILE A 1 84 ? 23.14230 26.88276 61.30442 1.000 57.37203 81 ILE A C 1
ATOM 646 O O . ILE A 1 84 ? 22.46828 27.40977 62.19749 1.000 60.91711 81 ILE A O 1
ATOM 651 N N . LEU A 1 85 ? 23.83075 27.58500 60.40521 1.000 65.48771 82 LEU A N 1
ATOM 652 C CA . LEU A 1 85 ? 23.75594 29.03927 60.34128 1.000 58.70612 82 LEU A CA 1
ATOM 653 C C . LEU A 1 85 ? 22.63717 29.50204 59.41345 1.000 71.75043 82 LEU A C 1
ATOM 654 O O . LEU A 1 85 ? 21.83544 30.36560 59.78274 1.000 78.90275 82 LEU A O 1
ATOM 659 N N . LYS A 1 86 ? 22.57523 28.93714 58.20916 1.000 73.18144 83 LYS A N 1
ATOM 660 C CA . LYS A 1 86 ? 21.53212 29.24662 57.24370 1.000 66.67769 83 LYS A CA 1
ATOM 661 C C . LYS A 1 86 ? 21.03622 27.95561 56.61261 1.000 74.16156 83 LYS A C 1
ATOM 662 O O . LYS A 1 86 ? 21.80419 27.01188 56.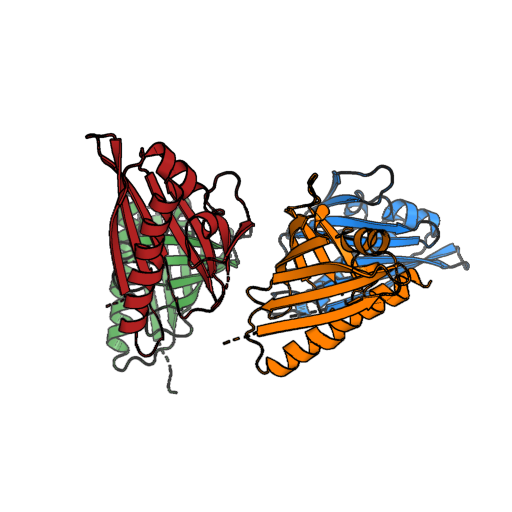40796 1.000 72.78966 83 LYS A O 1
ATOM 668 N N . SER A 1 87 ? 19.74367 27.92703 56.29840 1.000 81.62554 84 SER A N 1
ATOM 669 C CA . SER A 1 87 ? 19.13096 26.74147 55.71894 1.000 75.42338 84 SER A CA 1
ATOM 670 C C . SER A 1 87 ? 17.81001 27.12366 55.07149 1.000 73.72847 84 SER A C 1
ATOM 671 O O . SER A 1 87 ? 17.12223 28.04223 55.52499 1.000 81.04986 84 SER A O 1
ATOM 674 N N . SER A 1 88 ? 17.46858 26.40625 54.00477 1.000 77.69651 85 SER A N 1
ATOM 675 C CA . SER A 1 88 ? 16.18336 26.55863 53.33925 1.000 86.60069 85 SER A CA 1
ATOM 676 C C . SER A 1 88 ? 15.10245 25.67515 53.94724 1.000 88.02368 85 SER A C 1
ATOM 677 O O . SER A 1 88 ? 13.98090 25.64524 53.43010 1.000 89.28905 85 SER A O 1
ATOM 680 N N . PHE A 1 89 ? 15.41487 24.95239 55.03577 1.000 91.09270 86 PHE A N 1
ATOM 681 C CA . PHE A 1 89 ? 14.51997 24.07184 55.76564 1.000 77.22128 86 PHE A CA 1
ATOM 682 C C . PHE A 1 89 ? 13.98875 24.76513 57.01492 1.000 86.71914 86 PHE A C 1
ATOM 683 O O . PHE A 1 89 ? 14.65027 25.64603 57.57334 1.000 91.39061 86 PHE A O 1
ATOM 691 N N . PRO A 1 90 ? 12.79418 24.39465 57.48357 1.000 83.41537 87 PRO A N 1
ATOM 692 C CA . PRO A 1 90 ? 12.24516 25.00421 58.70882 1.000 73.30146 87 PRO A CA 1
ATOM 693 C C . PRO A 1 90 ? 12.92323 24.48024 59.97174 1.000 82.44655 87 PRO A C 1
ATOM 694 O O . PRO A 1 90 ? 12.29736 23.87690 60.84606 1.000 82.43011 87 PRO A O 1
ATOM 698 N N . LEU A 1 91 ? 14.22995 24.71560 60.07314 1.000 78.54033 88 LEU A N 1
ATOM 699 C CA . LEU A 1 91 ? 15.03451 24.25825 61.20202 1.000 74.90811 88 LEU A CA 1
ATOM 700 C C . LEU A 1 91 ? 15.61610 25.47740 61.90538 1.000 77.17416 88 LEU A C 1
ATOM 701 O O . LEU A 1 91 ? 16.48314 26.16436 61.35419 1.000 85.09929 88 LEU A O 1
ATOM 706 N N . ASP A 1 92 ? 15.13936 25.74210 63.11779 1.000 79.78913 89 ASP A N 1
ATOM 707 C CA . ASP A 1 92 ? 15.58191 26.87449 63.91905 1.000 73.91946 89 ASP A CA 1
ATOM 708 C C . ASP A 1 92 ? 16.33310 26.36274 65.14011 1.000 79.00379 89 ASP A C 1
ATOM 709 O O . ASP A 1 92 ? 15.86561 25.44308 65.82039 1.000 70.50009 89 ASP A O 1
ATOM 714 N N . GLY A 1 93 ? 17.49117 26.95837 65.41441 1.000 65.88096 90 GLY A N 1
ATOM 715 C CA . GLY A 1 93 ? 18.31283 26.50994 66.52276 1.000 68.06607 90 GLY A CA 1
ATOM 716 C C . GLY A 1 93 ? 18.85700 25.10993 66.35655 1.000 67.14935 90 GLY A C 1
ATOM 717 O O . GLY A 1 93 ? 19.01251 24.38915 67.34744 1.000 59.77888 90 GLY A O 1
ATOM 718 N N . TYR A 1 94 ? 19.15163 24.70531 65.12399 1.000 71.89557 91 TYR A N 1
ATOM 719 C CA . TYR A 1 94 ? 19.61291 23.34946 64.86121 1.000 64.45915 91 TYR A CA 1
ATOM 720 C C . TYR A 1 94 ? 21.05449 23.17900 65.32371 1.000 55.87239 91 TYR A C 1
ATOM 721 O O . TYR A 1 94 ? 21.92286 23.99747 65.00613 1.000 55.39328 91 TYR A O 1
ATOM 730 N N . SER A 1 95 ? 21.30527 22.10918 66.07456 1.000 52.36715 92 SER A N 1
ATOM 731 C CA . SER A 1 95 ? 22.64691 21.74156 66.50050 1.000 51.30580 92 SER A CA 1
ATOM 732 C C . SER A 1 95 ? 22.78216 20.22891 66.43528 1.000 68.83989 92 SER A C 1
ATOM 733 O O . SER A 1 95 ? 21.86642 19.50003 66.82770 1.000 54.24771 92 SER A O 1
ATOM 736 N N . ALA A 1 96 ? 23.92150 19.76222 65.93060 1.000 46.11505 93 ALA A N 1
ATOM 737 C CA . ALA A 1 96 ? 24.16937 18.33981 65.76001 1.000 58.83303 93 ALA A CA 1
ATOM 738 C C . ALA A 1 96 ? 25.45056 17.95265 66.48335 1.000 52.66857 93 ALA A C 1
ATOM 739 O O . ALA A 1 96 ? 26.28951 18.79875 66.80259 1.000 56.67177 93 ALA A O 1
ATOM 741 N N . GLU A 1 97 ? 25.59378 16.65236 66.73280 1.000 63.34786 94 GLU A N 1
ATOM 742 C CA . GLU A 1 97 ? 26.68182 16.14564 67.55819 1.000 58.85527 94 GLU A CA 1
ATOM 743 C C . GLU A 1 97 ? 27.01982 14.72374 67.13441 1.000 67.55668 94 GLU A C 1
ATOM 744 O O . GLU A 1 97 ? 26.11772 13.90873 66.92106 1.000 53.06867 94 GLU A O 1
ATOM 750 N N . ILE A 1 98 ? 28.31449 14.43040 67.01874 1.000 59.57114 95 ILE A N 1
ATOM 751 C CA . ILE A 1 98 ? 28.80055 13.10596 66.64709 1.000 60.61904 95 ILE A CA 1
ATOM 752 C C . ILE A 1 98 ? 29.85314 12.67575 67.65952 1.000 64.87552 95 ILE A C 1
ATOM 753 O O . ILE A 1 98 ? 30.80336 13.41968 67.92762 1.000 53.91117 95 ILE A O 1
ATOM 758 N N . LYS A 1 99 ? 29.68335 11.47770 68.21747 1.000 68.34333 96 LYS A N 1
ATOM 759 C CA . LYS A 1 99 ? 30.59749 10.92177 69.20742 1.000 55.36986 96 LYS A CA 1
ATOM 760 C C . LYS A 1 99 ? 30.98330 9.50894 68.79580 1.000 64.81997 96 LYS A C 1
ATOM 761 O O . LYS A 1 99 ? 30.10967 8.66343 68.57756 1.000 57.01579 96 LYS A O 1
ATOM 767 N N . LEU A 1 100 ? 32.28530 9.25453 68.69401 1.000 60.56928 97 LEU A N 1
ATOM 768 C CA . LEU A 1 100 ? 32.80468 7.94724 68.31911 1.000 62.40397 97 LEU A CA 1
ATOM 769 C C . LEU A 1 100 ? 33.47052 7.28520 69.51793 1.000 53.60406 97 LEU A C 1
ATOM 770 O O . LEU A 1 100 ? 34.18361 7.93930 70.28590 1.000 75.13768 97 LEU A O 1
ATOM 775 N N . ILE A 1 101 ? 33.22849 5.98744 69.67538 1.000 66.25415 98 ILE A N 1
ATOM 776 C CA . ILE A 1 101 ? 33.87630 5.18706 70.71187 1.000 49.31658 98 ILE A CA 1
ATOM 777 C C . ILE A 1 101 ? 34.38549 3.90273 70.06774 1.000 61.46944 98 ILE A C 1
ATOM 778 O O . ILE A 1 101 ? 33.62287 3.21616 69.37176 1.000 61.14315 98 ILE A O 1
ATOM 783 N N . PRO A 1 102 ? 35.65391 3.54598 70.25599 1.000 63.54030 99 PRO A N 1
ATOM 784 C CA . PRO A 1 102 ? 36.18416 2.34471 69.60299 1.000 60.04101 99 PRO A CA 1
ATOM 785 C C . PRO A 1 102 ? 35.55854 1.07323 70.15231 1.000 58.46431 99 PRO A C 1
ATOM 786 O O . PRO A 1 102 ? 35.18290 0.98692 71.32371 1.000 64.21211 99 PRO A O 1
ATOM 790 N N . VAL A 1 103 ? 35.45097 0.07889 69.27977 1.000 68.47901 100 VAL A N 1
ATOM 791 C CA . VAL A 1 103 ? 34.98943 -1.25567 69.63743 1.000 71.97657 100 VAL A CA 1
ATOM 792 C C . VAL A 1 103 ? 36.17665 -2.18494 69.41867 1.000 70.32655 100 VAL A C 1
ATOM 793 O O . VAL A 1 103 ? 36.53094 -2.50004 68.27729 1.000 75.16376 100 VAL A O 1
ATOM 797 N N . THR A 1 104 ? 36.79903 -2.62283 70.51718 1.000 71.56283 101 THR A N 1
ATOM 798 C CA . THR A 1 104 ? 38.06709 -3.34132 70.41963 1.000 60.83949 101 THR A CA 1
ATOM 799 C C . THR A 1 104 ? 37.91151 -4.66328 69.67884 1.000 68.80718 101 THR A C 1
ATOM 800 O O . THR A 1 104 ? 38.80108 -5.06345 68.91725 1.000 66.87728 101 THR A O 1
ATOM 804 N N . GLN A 1 105 ? 36.79889 -5.36047 69.89465 1.000 59.28377 102 GLN A N 1
ATOM 805 C CA . GLN A 1 105 ? 36.56743 -6.63449 69.22373 1.000 75.84055 102 GLN A CA 1
ATOM 806 C C . GLN A 1 105 ? 36.31071 -6.38282 67.74299 1.000 79.09986 102 GLN A C 1
ATOM 807 O O . GLN A 1 105 ? 35.32722 -5.73082 67.37805 1.000 77.20286 102 GLN A O 1
ATOM 813 N N . ASP A 1 106 ? 37.20901 -6.88908 66.89500 1.000 64.97295 103 ASP A N 1
ATOM 814 C CA . ASP A 1 106 ? 37.21788 -6.71295 65.44295 1.000 73.44467 103 ASP A CA 1
ATOM 815 C C . ASP A 1 106 ? 37.46736 -5.26960 65.02083 1.000 77.72771 103 ASP A C 1
ATOM 816 O O . ASP A 1 106 ? 37.34047 -4.95320 63.83083 1.000 79.86018 103 ASP A O 1
ATOM 821 N N . ASN A 1 107 ? 37.81862 -4.38812 65.96028 1.000 77.85496 104 ASN A N 1
ATOM 822 C CA . ASN A 1 107 ? 38.25703 -3.02036 65.67204 1.000 77.92173 104 ASN A CA 1
ATOM 823 C C . ASN A 1 107 ? 37.21261 -2.25415 64.85443 1.000 75.18407 104 ASN A C 1
ATOM 824 O O . ASN A 1 107 ? 37.46175 -1.80733 63.73264 1.000 74.11997 104 ASN A O 1
ATOM 829 N N . ARG A 1 108 ? 36.03123 -2.10028 65.44500 1.000 70.84843 105 ARG A N 1
ATOM 830 C CA . ARG A 1 108 ? 34.94338 -1.36596 64.82218 1.000 68.94425 105 ARG A CA 1
ATOM 831 C C . ARG A 1 108 ? 34.79146 0.00079 65.48633 1.000 79.82648 105 ARG A C 1
ATOM 832 O O . ARG A 1 108 ? 35.65363 0.44959 66.24855 1.000 71.00963 105 ARG A O 1
ATOM 840 N N . THR A 1 109 ? 33.67886 0.67321 65.20027 1.000 69.52485 106 THR A N 1
ATOM 841 C CA . THR A 1 109 ? 33.44244 2.02214 65.69319 1.000 63.23539 106 THR A CA 1
ATOM 842 C C . THR A 1 109 ? 31.99888 2.15137 66.14778 1.000 76.31765 106 THR A C 1
ATOM 843 O O . THR A 1 109 ? 31.07644 1.82074 65.39696 1.000 78.51341 106 THR A O 1
ATOM 847 N N . PHE A 1 110 ? 31.80947 2.62752 67.37451 1.000 68.52030 107 PHE A N 1
ATOM 848 C CA . PHE A 1 110 ? 30.48582 2.96794 67.88240 1.000 65.98142 107 PHE A CA 1
ATOM 849 C C . PHE A 1 110 ? 30.24147 4.44680 67.60477 1.000 62.44949 107 PHE A C 1
ATOM 850 O O . PHE A 1 110 ? 30.91033 5.31152 68.17948 1.000 65.73574 107 PHE A O 1
ATOM 858 N N . ILE A 1 111 ? 29.29190 4.73757 66.71925 1.000 63.19722 108 ILE A N 1
ATOM 859 C CA . ILE A 1 111 ? 28.95932 6.10326 66.33128 1.000 57.17495 108 ILE A CA 1
ATOM 860 C C . ILE A 1 111 ? 27.64308 6.48769 66.99222 1.000 63.02957 108 ILE A C 1
ATOM 861 O O . ILE A 1 111 ? 26.72737 5.66400 67.10435 1.000 62.46439 108 ILE A O 1
ATOM 866 N N . GLN A 1 112 ? 27.55960 7.73471 67.45206 1.000 57.39057 109 GLN A N 1
ATOM 867 C CA . GLN A 1 112 ? 26.34576 8.26061 68.06655 1.000 56.18088 109 GLN A CA 1
ATOM 868 C C . GLN A 1 112 ? 26.07653 9.64003 67.48788 1.000 50.79674 109 GLN A C 1
ATOM 869 O O . GLN A 1 112 ? 26.92202 10.53372 67.59150 1.000 66.25086 109 GLN A O 1
ATOM 875 N N . TRP A 1 113 ? 24.90417 9.81051 66.88070 1.000 60.20409 110 TRP A N 1
ATOM 876 C CA . TRP A 1 113 ? 24.54419 11.03513 66.17236 1.000 48.28464 110 TRP A CA 1
ATOM 877 C C . TRP A 1 113 ? 23.31913 11.64079 66.84559 1.000 57.75286 110 TRP A C 1
ATOM 878 O O . TRP A 1 113 ? 22.23035 11.05708 66.80449 1.000 56.58664 110 TRP A O 1
ATOM 889 N N . ASN A 1 114 ? 23.49584 12.80735 67.46226 1.000 60.35399 111 ASN A N 1
ATOM 890 C CA . ASN A 1 114 ? 22.42636 13.49930 68.16703 1.000 54.46012 111 ASN A CA 1
ATOM 891 C C . ASN A 1 114 ? 22.17433 14.85300 67.52038 1.000 59.92970 111 ASN A C 1
ATOM 892 O O . ASN A 1 114 ? 23.11762 15.57403 67.17934 1.000 68.23660 111 ASN A O 1
ATOM 897 N N . VAL A 1 115 ? 20.89779 15.19366 67.34966 1.000 53.51391 112 VAL A N 1
ATOM 898 C CA . VAL A 1 115 ? 20.49799 16.49180 66.82440 1.000 60.76509 112 VAL A CA 1
ATOM 899 C C . VAL A 1 115 ? 19.39393 17.05728 67.70578 1.000 70.62422 112 VAL A C 1
ATOM 900 O O . VAL A 1 115 ? 18.65458 16.31878 68.36418 1.000 59.32920 112 VAL A O 1
ATOM 904 N N . SER A 1 116 ? 19.29236 18.38397 67.71924 1.000 56.29464 113 SER A N 1
ATOM 905 C CA . SER A 1 116 ? 18.25331 19.07720 68.46568 1.000 58.20715 113 SER A CA 1
ATOM 906 C C . SER A 1 116 ? 17.90005 20.35579 67.72329 1.000 64.44112 113 SER A C 1
ATOM 907 O O . SER A 1 116 ? 18.78787 21.05781 67.23148 1.000 58.60779 113 SER A O 1
ATOM 910 N N . PHE A 1 117 ? 16.60477 20.65100 67.64242 1.000 61.97666 114 PHE A N 1
ATOM 911 C CA . PHE A 1 117 ? 16.15400 21.80854 66.88444 1.000 64.86386 114 PHE A CA 1
ATOM 912 C C . PHE A 1 117 ? 14.72663 22.15413 67.27822 1.000 66.12960 114 PHE A C 1
ATOM 913 O O . PHE A 1 117 ? 14.01827 21.35622 67.89761 1.000 76.95137 114 PHE A O 1
ATOM 921 N N . THR A 1 118 ? 14.32263 23.36604 66.90919 1.000 63.59677 115 THR A N 1
ATOM 922 C CA . THR A 1 118 ? 12.93969 23.80873 66.97345 1.000 74.25028 115 THR A CA 1
ATOM 923 C C . THR A 1 118 ? 12.47882 24.13138 65.55878 1.000 77.61937 115 THR A C 1
ATOM 924 O O . THR A 1 118 ? 13.26599 24.59401 64.72730 1.000 78.73369 115 THR A O 1
ATOM 928 N N . THR A 1 119 ? 11.20301 23.87754 65.27863 1.000 71.27696 116 THR A N 1
ATOM 929 C CA . THR A 1 119 ? 10.70203 24.01373 63.92025 1.000 86.20508 116 THR A CA 1
ATOM 930 C C . THR A 1 119 ? 9.35260 24.71593 63.91295 1.000 75.18714 116 THR A C 1
ATOM 931 O O . THR A 1 119 ? 8.57392 24.62255 64.86584 1.000 87.69853 116 THR A O 1
ATOM 935 N N . THR A 1 120 ? 9.09620 25.43473 62.82139 1.000 91.47144 117 THR A N 1
ATOM 936 C CA . THR A 1 120 ? 7.78402 25.98622 62.51866 1.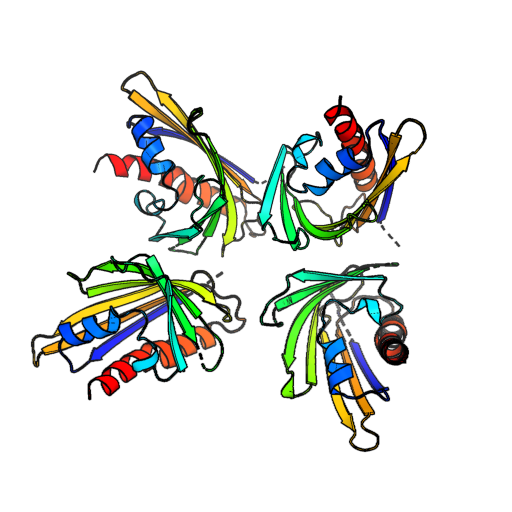000 103.14772 117 THR A CA 1
ATOM 937 C C . THR A 1 120 ? 6.99103 25.08668 61.58043 1.000 104.87668 117 THR A C 1
ATOM 938 O O . THR A 1 120 ? 5.93402 25.49465 61.08827 1.000 92.31054 117 THR A O 1
ATOM 942 N N . HIS A 1 121 ? 7.48432 23.88157 61.31993 1.000 98.56915 118 HIS A N 1
ATOM 943 C CA . HIS A 1 121 ? 6.78551 22.94810 60.44681 1.000 102.31414 118 HIS A CA 1
ATOM 944 C C . HIS A 1 121 ? 5.48162 22.51023 61.10502 1.000 102.82107 118 HIS A C 1
ATOM 945 O O . HIS A 1 121 ? 5.47608 22.18031 62.29710 1.000 98.96917 118 HIS A O 1
ATOM 952 N N . PRO A 1 122 ? 4.36217 22.49990 60.37586 1.000 118.70146 119 PRO A N 1
ATOM 953 C CA . PRO A 1 122 ? 3.08579 22.13727 61.01223 1.000 120.58356 119 PRO A CA 1
ATOM 954 C C . PRO A 1 122 ? 3.02100 20.68485 61.44843 1.000 117.02952 119 PRO A C 1
ATOM 955 O O . PRO A 1 122 ? 2.29353 20.36857 62.39784 1.000 116.48900 119 PRO A O 1
ATOM 959 N N . SER A 1 123 ? 3.75531 19.79425 60.78774 1.000 112.63501 120 SER A N 1
ATOM 960 C CA . SER A 1 123 ? 3.80637 18.38925 61.16881 1.000 95.87115 120 SER A CA 1
ATOM 961 C C . SER A 1 123 ? 5.21326 18.04318 61.64102 1.000 101.51043 120 SER A C 1
ATOM 962 O O . SER A 1 123 ? 6.01345 17.50151 60.86720 1.000 105.80292 120 SER A O 1
ATOM 965 N N . PRO A 1 124 ? 5.55434 18.34039 62.89813 1.000 94.05897 121 PRO A N 1
ATOM 966 C CA . PRO A 1 124 ? 6.93154 18.09497 63.35083 1.000 90.10900 121 PRO A CA 1
ATOM 967 C C . PRO A 1 124 ? 7.25842 16.62245 63.51362 1.000 95.78957 121 PRO A C 1
ATOM 968 O O . PRO A 1 124 ? 8.42130 16.23895 63.33681 1.000 91.99139 121 PRO A O 1
ATOM 972 N N . GLU A 1 125 ? 6.27113 15.78584 63.84592 1.000 91.15339 122 GLU A N 1
ATOM 973 C CA . GLU A 1 125 ? 6.52901 14.35675 63.98873 1.000 91.69281 122 GLU A CA 1
ATOM 974 C C . GLU A 1 125 ? 7.00304 13.74384 62.67869 1.000 91.74041 122 GLU A C 1
ATOM 975 O O . GLU A 1 125 ? 7.82383 12.81916 62.68535 1.000 96.12984 122 GLU A O 1
ATOM 981 N N . ALA A 1 126 ? 6.49753 14.24020 61.54773 1.000 93.18010 123 ALA A N 1
ATOM 982 C CA . ALA A 1 126 ? 6.99596 13.78018 60.25801 1.000 90.77360 123 ALA A CA 1
ATOM 983 C C . ALA A 1 126 ? 8.37733 14.34738 59.96105 1.000 88.73188 123 ALA A C 1
ATOM 984 O O . ALA A 1 126 ? 9.17396 13.70438 59.26846 1.000 97.51882 123 ALA A O 1
ATOM 986 N N . LEU A 1 127 ? 8.68218 15.54011 60.47819 1.000 88.84892 124 LEU A N 1
ATOM 987 C CA . LEU A 1 127 ? 9.98648 16.14141 60.22128 1.000 91.29567 124 LEU A CA 1
ATOM 988 C C . LEU A 1 127 ? 11.07774 15.46882 61.04487 1.000 88.70137 124 LEU A C 1
ATOM 989 O O . LEU A 1 127 ? 12.20660 15.30160 60.56837 1.000 90.88578 124 LEU A O 1
ATOM 994 N N . VAL A 1 128 ? 10.76443 15.07576 62.28240 1.000 73.63235 125 VAL A N 1
ATOM 995 C CA . VAL A 1 128 ? 11.75617 14.37577 63.09238 1.000 93.50189 125 VAL A CA 1
ATOM 996 C C . VAL A 1 128 ? 11.96248 12.95702 62.57848 1.000 83.11719 125 VAL A C 1
ATOM 997 O O . VAL A 1 128 ? 13.06178 12.40313 62.69161 1.000 91.58925 125 VAL A O 1
ATOM 1001 N N . ALA A 1 129 ? 10.92568 12.34724 62.00010 1.000 80.18109 126 ALA A N 1
ATOM 1002 C CA . ALA A 1 129 ? 11.09503 11.03239 61.39334 1.000 78.30856 126 ALA A CA 1
ATOM 1003 C C . ALA A 1 129 ? 11.82794 11.12842 60.06347 1.000 87.77010 126 ALA A C 1
ATOM 1004 O O . ALA A 1 129 ? 12.51797 10.18268 59.66545 1.000 89.87830 126 ALA A O 1
ATOM 1006 N N . GLU A 1 130 ? 11.69390 12.26082 59.36992 1.000 82.09957 127 GLU A N 1
ATOM 1007 C CA . GLU A 1 130 ? 12.42314 12.46052 58.12287 1.000 82.66908 127 GLU A CA 1
ATOM 1008 C C . GLU A 1 130 ? 13.91734 12.61339 58.38074 1.000 93.37387 127 GLU A C 1
ATOM 1009 O O . GLU A 1 130 ? 14.74138 12.05210 57.64915 1.000 85.90052 127 GLU A O 1
ATOM 1015 N N . ILE A 1 131 ? 14.28429 13.36328 59.42206 1.000 89.30728 128 ILE A N 1
ATOM 1016 C CA . ILE A 1 131 ? 15.69508 13.55868 59.74071 1.000 87.71638 128 ILE A CA 1
ATOM 1017 C C . ILE A 1 131 ? 16.29070 12.28983 60.33879 1.000 82.97140 128 ILE A C 1
ATOM 1018 O O . ILE A 1 131 ? 17.44275 11.93666 60.05908 1.000 77.26852 128 ILE A O 1
ATOM 1023 N N . LYS A 1 132 ? 15.51733 11.58023 61.16408 1.000 72.92269 129 LYS A N 1
ATOM 1024 C CA . LYS A 1 132 ? 16.04020 10.38679 61.82195 1.000 72.37881 129 LYS A CA 1
ATOM 1025 C C . LYS A 1 132 ? 16.39949 9.30427 60.81173 1.000 81.02499 129 LYS A C 1
ATOM 1026 O O . LYS A 1 132 ? 17.44376 8.65360 60.93410 1.000 79.41298 129 LYS A O 1
ATOM 1032 N N . ASN A 1 133 ? 15.55587 9.10489 59.80004 1.000 80.54657 130 ASN A N 1
ATOM 1033 C CA . ASN A 1 133 ? 15.74590 8.00270 58.86462 1.000 84.99303 130 ASN A CA 1
ATOM 1034 C C . ASN A 1 133 ? 16.56604 8.39342 57.63978 1.000 78.83240 130 ASN A C 1
ATOM 1035 O O . ASN A 1 133 ? 17.45353 7.63867 57.22769 1.000 76.11550 130 ASN A O 1
ATOM 1040 N N . ASN A 1 134 ? 16.29422 9.55416 57.04638 1.000 78.40460 131 ASN A N 1
ATOM 1041 C CA . ASN A 1 134 ? 16.90970 9.93911 55.78286 1.000 82.74154 131 ASN A CA 1
ATOM 1042 C C . ASN A 1 134 ? 18.13295 10.83430 55.94567 1.000 80.81701 131 ASN A C 1
ATOM 1043 O O . ASN A 1 134 ? 18.71471 11.24544 54.93718 1.000 90.24962 131 ASN A O 1
ATOM 1048 N N . VAL A 1 135 ? 18.54027 11.14640 57.17672 1.000 90.76626 132 VAL A N 1
ATOM 1049 C CA . VAL A 1 135 ? 19.71723 11.98100 57.40495 1.000 69.97376 132 VAL A CA 1
ATOM 1050 C C . VAL A 1 135 ? 20.69080 11.27437 58.34278 1.000 71.02759 132 VAL A C 1
ATOM 1051 O O . VAL A 1 135 ? 21.88289 11.15044 58.03672 1.000 78.30490 132 VAL A O 1
ATOM 1055 N N . LEU A 1 136 ? 20.19187 10.80702 59.48895 1.000 60.55630 133 LEU A N 1
ATOM 1056 C CA . LEU A 1 136 ? 21.03397 10.16678 60.49675 1.000 77.59580 133 LEU A CA 1
ATOM 1057 C C . LEU A 1 136 ? 21.27044 8.68965 60.18493 1.000 78.38780 133 LEU A C 1
ATOM 1058 O O . LEU A 1 136 ? 22.41904 8.25011 60.07320 1.000 79.96820 133 LEU A O 1
ATOM 1063 N N . ILE A 1 137 ? 20.19249 7.91257 60.04670 1.000 70.62520 134 ILE A N 1
ATOM 1064 C CA . ILE A 1 137 ? 20.33744 6.49520 59.72264 1.000 79.11761 134 ILE A CA 1
ATOM 1065 C C . ILE A 1 137 ? 20.93714 6.32809 58.33247 1.000 78.41120 134 ILE A C 1
ATOM 1066 O O . ILE A 1 137 ? 21.79327 5.46302 58.10713 1.000 75.03134 134 ILE A O 1
ATOM 1071 N N . ALA A 1 138 ? 20.50388 7.15817 57.38019 1.000 77.77500 135 ALA A N 1
ATOM 1072 C CA . ALA A 1 138 ? 21.06673 7.10144 56.03579 1.000 69.74938 135 ALA A CA 1
ATOM 1073 C C . ALA A 1 138 ? 22.53138 7.51883 56.02231 1.000 78.35943 135 ALA A C 1
ATOM 1074 O O . ALA A 1 138 ? 23.31697 6.99233 55.22603 1.000 92.24971 135 ALA A O 1
ATOM 1076 N N . GLY A 1 139 ? 22.91725 8.45235 56.89419 1.000 81.79540 136 GLY A N 1
ATOM 1077 C CA . GLY A 1 139 ? 24.30589 8.87920 56.93803 1.000 72.05606 136 GLY A CA 1
ATOM 1078 C C . GLY A 1 139 ? 25.22072 7.83534 57.54796 1.000 62.51581 136 GLY A C 1
ATOM 1079 O O . GLY A 1 139 ? 26.35776 7.65789 57.10220 1.000 66.33490 136 GLY A O 1
ATOM 1080 N N . ILE A 1 140 ? 24.74145 7.13226 58.57556 1.000 75.61574 137 ILE A N 1
ATOM 1081 C CA . ILE A 1 140 ? 25.54317 6.08128 59.19508 1.000 77.02365 137 ILE A CA 1
ATOM 1082 C C . ILE A 1 140 ? 25.70531 4.90567 58.23951 1.000 83.14207 137 ILE A C 1
ATOM 1083 O O . ILE A 1 140 ? 26.80585 4.36631 58.07272 1.000 86.40787 137 ILE A O 1
ATOM 1088 N N . ASN A 1 141 ? 24.61036 4.49151 57.59600 1.000 81.17602 138 ASN A N 1
ATOM 1089 C CA . ASN A 1 141 ? 24.70117 3.43236 56.59696 1.000 78.31248 138 ASN A CA 1
ATOM 1090 C C . ASN A 1 141 ? 25.54182 3.86487 55.40428 1.000 93.14552 138 ASN A C 1
ATOM 1091 O O . ASN A 1 141 ? 26.20092 3.03015 54.77397 1.000 95.58781 138 ASN A O 1
ATOM 1096 N N . GLY A 1 142 ? 25.53156 5.15881 55.07910 1.000 89.07621 139 GLY A N 1
ATOM 1097 C CA . GLY A 1 142 ? 26.38845 5.64668 54.01226 1.000 79.69786 139 GLY A CA 1
ATOM 1098 C C . GLY A 1 142 ? 27.85937 5.57652 54.37403 1.000 88.04217 139 GLY A C 1
ATOM 1099 O O . GLY A 1 142 ? 28.69590 5.21647 53.54086 1.000 89.42246 139 GLY A O 1
ATOM 1100 N N . LEU A 1 143 ? 28.19706 5.92501 55.61928 1.000 84.66196 140 LEU A N 1
ATOM 1101 C CA . LEU A 1 143 ? 29.56661 5.74606 56.08911 1.000 89.37876 140 LEU A CA 1
ATOM 1102 C C . LEU A 1 143 ? 29.96512 4.27759 56.08468 1.000 91.27089 140 LEU A C 1
ATOM 1103 O O . LEU A 1 143 ? 31.13639 3.95169 55.86018 1.000 97.15790 140 LEU A O 1
ATOM 1108 N N . ASN A 1 144 ? 29.00720 3.37978 56.32696 1.000 79.54760 141 ASN A N 1
ATOM 1109 C CA . ASN A 1 144 ? 29.30335 1.95302 56.29176 1.000 88.94174 141 ASN A CA 1
ATOM 1110 C C . ASN A 1 144 ? 29.50780 1.46200 54.86401 1.000 99.59249 141 ASN A C 1
ATOM 1111 O O . ASN A 1 144 ? 30.31645 0.55633 54.63129 1.000 107.32703 141 ASN A O 1
ATOM 1116 N N . ASP A 1 145 ? 28.79300 2.04532 53.89861 1.000 99.30868 142 ASP A N 1
ATOM 1117 C CA . ASP A 1 145 ? 29.00461 1.69338 52.49946 1.000 107.94982 142 ASP A CA 1
ATOM 1118 C C . ASP A 1 145 ? 30.26568 2.33693 51.93943 1.000 96.37775 142 ASP A C 1
ATOM 1119 O O . ASP A 1 145 ? 30.90813 1.76306 51.05277 1.000 112.93317 142 ASP A O 1
ATOM 1124 N N . TYR A 1 146 ? 30.63094 3.51959 52.44176 1.000 98.13526 143 TYR A N 1
ATOM 1125 C CA . TYR A 1 146 ? 31.84176 4.18702 51.97651 1.000 94.38184 143 TYR A CA 1
ATOM 1126 C C . TYR A 1 146 ? 33.08844 3.37500 52.30017 1.000 98.83231 143 TYR A C 1
ATOM 1127 O O . TYR A 1 146 ? 34.05665 3.39253 51.53147 1.000 87.90999 143 TYR A O 1
ATOM 1136 N N . PHE A 1 147 ? 33.08408 2.65633 53.42349 1.000 93.00797 144 PHE A N 1
ATOM 1137 C CA . PHE A 1 147 ? 34.22142 1.85249 53.84838 1.000 84.29371 144 PHE A CA 1
ATOM 1138 C C . PHE A 1 147 ? 34.05714 0.37508 53.50734 1.000 98.96882 144 PHE A C 1
ATOM 1139 O O . PHE A 1 147 ? 34.70039 -0.47371 54.13386 1.000 102.48330 144 PHE A O 1
ATOM 1147 N N . SER A 1 148 ? 33.21378 0.05065 52.53293 1.000 103.11636 145 SER A N 1
ATOM 1148 C CA . SER A 1 148 ? 33.04408 -1.33302 52.10484 1.000 106.27200 145 SER A CA 1
ATOM 1149 C C . SER A 1 148 ? 34.15424 -1.73942 51.14160 1.000 104.39815 145 SER A C 1
ATOM 1150 O O . SER A 1 148 ? 34.54874 -2.90436 51.08878 1.000 128.83169 145 SER A O 1
ATOM 1153 N N . ASN B 1 5 ? 1.60341 49.11696 83.82895 1.000 100.69109 2 ASN B N 1
ATOM 1154 C CA . ASN B 1 5 ? 2.34089 49.28480 82.58264 1.000 119.35201 2 ASN B CA 1
ATOM 1155 C C . ASN B 1 5 ? 2.01821 48.17092 81.59386 1.000 121.85918 2 ASN B C 1
ATOM 1156 O O . ASN B 1 5 ? 1.25065 47.25779 81.89733 1.000 123.76787 2 ASN B O 1
ATOM 1177 N N . GLU B 1 8 ? 6.86667 44.31517 80.67490 1.000 71.20212 5 GLU B N 1
ATOM 1178 C CA . GLU B 1 8 ? 7.38032 43.59002 81.82660 1.000 60.03979 5 GLU B CA 1
ATOM 1179 C C . GLU B 1 8 ? 8.82317 44.00768 82.07485 1.000 54.68062 5 GLU B C 1
ATOM 1180 O O . GLU B 1 8 ? 9.63084 44.06059 81.14236 1.000 56.32937 5 GLU B O 1
ATOM 1186 N N . CYS B 1 9 ? 9.14501 44.31496 83.32832 1.000 59.00315 6 CYS B N 1
ATOM 1187 C CA . CYS B 1 9 ? 10.47241 44.78965 83.69192 1.000 69.82401 6 CYS B CA 1
ATOM 1188 C C . CYS B 1 9 ? 10.98550 43.99232 84.87975 1.000 61.81512 6 CYS B C 1
ATOM 1189 O O . CYS B 1 9 ? 10.30895 43.89891 85.90903 1.000 67.04001 6 CYS B O 1
ATOM 1192 N N . ILE B 1 10 ? 12.17670 43.41886 84.73149 1.000 54.95325 7 ILE B N 1
ATOM 1193 C CA . ILE B 1 10 ? 12.83110 42.65556 85.78527 1.000 56.32212 7 ILE B CA 1
ATOM 1194 C C . ILE B 1 10 ? 14.18770 43.28617 86.05894 1.000 53.16982 7 ILE B C 1
ATOM 1195 O O . ILE B 1 10 ? 14.90026 43.67559 85.12715 1.000 57.50648 7 ILE B O 1
ATOM 1200 N N . THR B 1 11 ? 14.54147 43.38987 87.33775 1.000 57.89504 8 THR B N 1
ATOM 1201 C CA . THR B 1 11 ? 15.83942 43.91715 87.74221 1.000 62.25898 8 THR B CA 1
ATOM 1202 C C . THR B 1 11 ? 16.32597 43.14201 88.95590 1.000 63.73687 8 THR B C 1
ATOM 1203 O O . THR B 1 11 ? 15.65960 43.12408 89.99526 1.000 60.24971 8 THR B O 1
ATOM 1207 N N . VAL B 1 12 ? 17.47593 42.48976 88.81858 1.000 63.08432 9 VAL B N 1
ATOM 1208 C CA . VAL B 1 12 ? 18.11443 41.78307 89.91987 1.000 67.13112 9 VAL B CA 1
ATOM 1209 C C . VAL B 1 12 ? 19.53316 42.31361 90.06455 1.000 73.76081 9 VAL B C 1
ATOM 1210 O O . VAL B 1 12 ? 20.19493 42.62959 89.06884 1.000 61.57010 9 VAL B O 1
ATOM 1214 N N . SER B 1 13 ? 19.98965 42.43619 91.30806 1.000 64.12752 10 SER B N 1
ATOM 1215 C CA . SER B 1 13 ? 21.32193 42.94279 91.59329 1.000 52.30374 10 SER B CA 1
ATOM 1216 C C . SER B 1 13 ? 21.92650 42.14535 92.73780 1.000 68.53561 10 SER B C 1
ATOM 1217 O O . SER B 1 13 ? 21.22101 41.69673 93.64496 1.000 62.73837 10 SER B O 1
ATOM 1220 N N . ASP B 1 14 ? 23.24325 41.97233 92.68147 1.000 59.13324 11 ASP B N 1
ATOM 1221 C CA . ASP B 1 14 ? 23.96541 41.20169 93.68292 1.000 71.50297 11 ASP B CA 1
ATOM 1222 C C . ASP B 1 14 ? 25.42174 41.64114 93.65196 1.000 76.06817 11 ASP B C 1
ATOM 1223 O O . ASP B 1 14 ? 25.85189 42.36990 92.75412 1.000 71.68127 11 ASP B O 1
ATOM 1228 N N . VAL B 1 15 ? 26.17685 41.19652 94.65244 1.000 76.03038 12 VAL B N 1
ATOM 1229 C CA . VAL B 1 15 ? 27.61041 41.44571 94.72215 1.000 85.99425 12 VAL B CA 1
ATOM 1230 C C . VAL B 1 15 ? 28.33762 40.13222 94.47403 1.000 82.99303 12 VAL B C 1
ATOM 1231 O O . VAL B 1 15 ? 27.94812 39.08153 94.99851 1.000 81.41850 12 VAL B O 1
ATOM 1235 N N . ILE B 1 16 ? 29.37934 40.18992 93.65058 1.000 89.31629 13 ILE B N 1
ATOM 1236 C CA . ILE B 1 16 ? 30.18576 39.02715 93.30653 1.000 84.50254 13 ILE B CA 1
ATOM 1237 C C . ILE B 1 16 ? 31.58380 39.24401 93.86482 1.000 100.02184 13 ILE B C 1
ATOM 1238 O O . ILE B 1 16 ? 32.18548 40.30254 93.64878 1.000 88.92706 13 ILE B O 1
ATOM 1243 N N . ASN B 1 17 ? 32.09728 38.24361 94.58177 1.000 87.92876 14 ASN B N 1
ATOM 1244 C CA . ASN B 1 17 ? 33.40335 38.35035 95.22174 1.000 81.16657 14 ASN B CA 1
ATOM 1245 C C . ASN B 1 17 ? 34.52826 38.15608 94.21089 1.000 83.93595 14 ASN B C 1
ATOM 1246 O O . ASN B 1 17 ? 35.42945 37.33731 94.41887 1.000 88.01678 14 ASN B O 1
ATOM 1251 N N . VAL B 1 18 ? 34.47567 38.90566 93.11024 1.000 85.87349 15 VAL B N 1
ATOM 1252 C CA . VAL B 1 18 ? 35.48708 38.87223 92.06210 1.000 78.97317 15 VAL B CA 1
ATOM 1253 C C . VAL B 1 18 ? 35.77941 40.31096 91.65812 1.000 78.64548 15 VAL B C 1
ATOM 1254 O O . VAL B 1 18 ? 34.89794 41.17466 91.70078 1.000 70.18946 15 VAL B O 1
ATOM 1258 N N . SER B 1 19 ? 37.03136 40.57268 91.28389 1.000 64.05804 16 SER B N 1
ATOM 1259 C CA . SER B 1 19 ? 37.40813 41.90898 90.84365 1.000 68.60357 16 SER B CA 1
ATOM 1260 C C . SER B 1 19 ? 36.58369 42.32168 89.62856 1.000 79.60866 16 SER B C 1
ATOM 1261 O O . SER B 1 19 ? 36.17315 41.48978 88.81471 1.000 82.57397 16 SER B O 1
ATOM 1264 N N . VAL B 1 20 ? 36.33960 43.62954 89.51356 1.000 85.78307 17 VAL B N 1
ATOM 1265 C CA . VAL B 1 20 ? 35.48118 44.13088 88.44455 1.000 72.11564 17 VAL B CA 1
ATOM 1266 C C . VAL B 1 20 ? 36.13194 43.92890 87.08115 1.000 85.16001 17 VAL B C 1
ATOM 1267 O O . VAL B 1 20 ? 35.43484 43.76181 86.07258 1.000 86.09659 17 VAL B O 1
ATOM 1271 N N . GLU B 1 21 ? 37.46615 43.92296 87.02141 1.000 77.00020 18 GLU B N 1
ATOM 1272 C CA . GLU B 1 21 ? 38.14115 43.68945 85.74956 1.000 81.24727 18 GLU B CA 1
ATOM 1273 C C . GLU B 1 21 ? 37.96461 42.25205 85.27712 1.000 90.11453 18 GLU B C 1
ATOM 1274 O O . GLU B 1 21 ? 37.91269 42.00065 84.06769 1.000 86.01231 18 GLU B O 1
ATOM 1280 N N . GLU B 1 22 ? 37.86843 41.30064 86.20858 1.000 95.56999 19 GLU B N 1
ATOM 1281 C CA . GLU B 1 22 ? 37.69115 39.90275 85.83032 1.000 87.59783 19 GLU B CA 1
ATOM 1282 C C . GLU B 1 22 ? 36.23855 39.59309 85.48982 1.000 84.56299 19 GLU B C 1
ATOM 1283 O O . GLU B 1 22 ? 35.96873 38.82887 84.55633 1.000 89.95110 19 GLU B O 1
ATOM 1289 N N . VAL B 1 23 ? 35.29313 40.16880 86.23710 1.000 75.13377 20 VAL B N 1
ATOM 1290 C CA . VAL B 1 23 ? 33.88038 39.98961 85.91269 1.000 74.69423 20 VAL B CA 1
ATOM 1291 C C . VAL B 1 23 ? 33.57195 40.58715 84.54706 1.000 83.20758 20 VAL B C 1
ATOM 1292 O O . VAL B 1 23 ? 32.85921 39.98489 83.73466 1.000 79.37107 20 VAL B O 1
ATOM 1296 N N . TRP B 1 24 ? 34.10956 41.77696 84.26791 1.000 89.66982 21 TRP B N 1
ATOM 1297 C CA . TRP B 1 24 ? 33.90324 42.38251 82.95784 1.000 82.73650 21 TRP B CA 1
ATOM 1298 C C . TRP B 1 24 ? 34.60250 41.59358 81.85923 1.000 82.99347 21 TRP B C 1
ATOM 1299 O O . TRP B 1 24 ? 34.12437 41.56914 80.72100 1.000 73.74620 21 TRP B O 1
ATOM 1310 N N . LYS B 1 25 ? 35.72442 40.94180 82.17678 1.000 73.68887 22 LYS B N 1
ATOM 1311 C CA . LYS B 1 25 ? 36.42023 40.13865 81.17566 1.000 85.26513 22 LYS B CA 1
ATOM 1312 C C . LYS B 1 25 ? 35.53740 39.00458 80.67010 1.000 85.01879 22 LYS B C 1
ATOM 1313 O O . LYS B 1 25 ? 35.48920 38.73392 79.46425 1.000 78.34303 22 LYS B O 1
ATOM 1319 N N . LYS B 1 26 ? 34.82914 38.33140 81.57825 1.000 85.95530 23 LYS B N 1
ATOM 1320 C CA . LYS B 1 26 ? 33.97596 37.21755 81.18159 1.000 84.31790 23 LYS B CA 1
ATOM 1321 C C . LYS B 1 26 ? 32.63996 37.70351 80.63147 1.000 85.08288 23 LYS B C 1
ATOM 1322 O O . LYS B 1 26 ? 32.10532 37.11349 79.68613 1.000 95.56037 23 LYS B O 1
ATOM 1328 N N . ILE B 1 27 ? 32.08752 38.77441 81.20707 1.000 84.16404 24 ILE B N 1
ATOM 1329 C CA . ILE B 1 27 ? 30.81200 39.29918 80.72731 1.000 66.40883 24 ILE B CA 1
ATOM 1330 C C . ILE B 1 27 ? 30.96366 39.87359 79.32317 1.000 67.78356 24 ILE B C 1
ATOM 1331 O O . ILE B 1 27 ? 30.12576 39.63130 78.44573 1.000 72.85833 24 ILE B O 1
ATOM 1336 N N . SER B 1 28 ? 32.03974 40.62823 79.08119 1.000 86.66280 25 SER B N 1
ATOM 1337 C CA . SER B 1 28 ? 32.29557 41.16053 77.74639 1.000 86.51469 25 SER B CA 1
ATOM 1338 C C . SER B 1 28 ? 32.51004 40.06152 76.71204 1.000 82.98792 25 SER B C 1
ATOM 1339 O O . SER B 1 28 ? 32.29394 40.30216 75.51858 1.000 75.69977 25 SER B O 1
ATOM 1342 N N . ALA B 1 29 ? 32.93866 38.86944 77.13362 1.000 91.33917 26 ALA B N 1
ATOM 1343 C CA . ALA B 1 29 ? 33.04152 37.73920 76.21903 1.000 92.84668 26 ALA B CA 1
ATOM 1344 C C . ALA B 1 29 ? 31.63937 37.28028 75.83894 1.000 73.46642 26 ALA B C 1
ATOM 1345 O O . ALA B 1 29 ? 31.02678 36.47519 76.54919 1.000 73.99593 26 ALA B O 1
ATOM 1347 N N . PHE B 1 30 ? 31.12876 37.78375 74.71226 1.000 70.81013 27 PHE B N 1
ATOM 1348 C CA . PHE B 1 30 ? 29.71686 37.60796 74.38814 1.000 71.02444 27 PHE B CA 1
ATOM 1349 C C . PHE B 1 30 ? 29.37168 36.15475 74.08228 1.000 72.68232 27 PHE B C 1
ATOM 1350 O O . PHE B 1 30 ? 28.26211 35.70987 74.39419 1.000 68.68930 27 PHE B O 1
ATOM 1358 N N . ASP B 1 31 ? 30.29845 35.39905 73.48840 1.000 78.65250 28 ASP B N 1
ATOM 1359 C CA . ASP B 1 31 ? 30.00560 34.02634 73.08866 1.000 82.43550 28 ASP B CA 1
ATOM 1360 C C . ASP B 1 31 ? 30.12199 33.02885 74.23313 1.000 88.84381 28 ASP B C 1
ATOM 1361 O O . ASP B 1 31 ? 29.53315 31.94572 74.15225 1.000 94.93953 28 ASP B O 1
ATOM 1366 N N . GLU B 1 32 ? 30.86857 33.35970 75.28783 1.000 87.70068 29 GLU B N 1
ATOM 1367 C CA . GLU B 1 32 ? 31.10702 32.44627 76.39911 1.000 73.16529 29 GLU B CA 1
ATOM 1368 C C . GLU B 1 32 ? 30.01583 32.51528 77.46298 1.000 72.94304 29 GLU B C 1
ATOM 1369 O O . GLU B 1 32 ? 30.29704 32.30918 78.65171 1.000 89.24436 29 GLU B O 1
ATOM 1375 N N . PHE B 1 33 ? 28.77318 32.79525 77.06100 1.000 65.88095 30 PHE B N 1
ATOM 1376 C CA . PHE B 1 33 ? 27.67682 32.89330 78.02009 1.000 69.39513 30 PHE B CA 1
ATOM 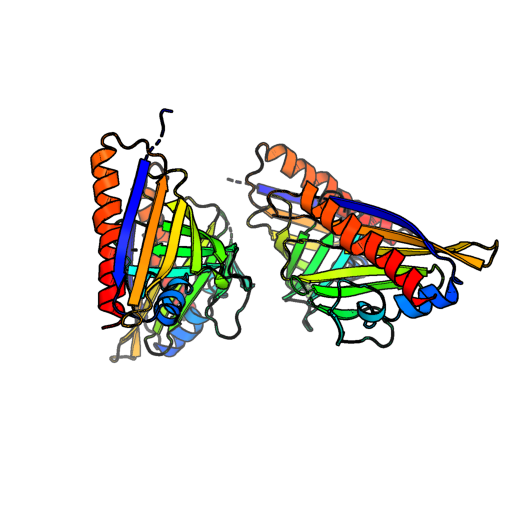1377 C C . PHE B 1 33 ? 27.38313 31.54568 78.66779 1.000 86.52556 30 PHE B C 1
ATOM 1378 O O . PHE B 1 33 ? 27.10039 31.47405 79.87031 1.000 79.15832 30 PHE B O 1
ATOM 1386 N N . SER B 1 34 ? 27.44785 30.46530 77.88648 1.000 81.04870 31 SER B N 1
ATOM 1387 C CA . SER B 1 34 ? 27.12612 29.13734 78.39320 1.000 83.60425 31 SER B CA 1
ATOM 1388 C C . SER B 1 34 ? 28.15490 28.61301 79.38583 1.000 82.10209 31 SER B C 1
ATOM 1389 O O . SER B 1 34 ? 27.87245 27.62913 80.07816 1.000 85.18699 31 SER B O 1
ATOM 1392 N N . ASP B 1 35 ? 29.33424 29.23192 79.46959 1.000 80.17602 32 ASP B N 1
ATOM 1393 C CA . ASP B 1 35 ? 30.35428 28.74939 80.39425 1.000 85.59270 32 ASP B CA 1
ATOM 1394 C C . ASP B 1 35 ? 29.93172 28.96860 81.84151 1.000 86.06101 32 ASP B C 1
ATOM 1395 O O . ASP B 1 35 ? 30.03559 28.05921 82.67243 1.000 94.04262 32 ASP B O 1
ATOM 1400 N N . TYR B 1 36 ? 29.44513 30.16687 82.16340 1.000 84.32242 33 TYR B N 1
ATOM 1401 C CA . TYR B 1 36 ? 29.06764 30.46510 83.53884 1.000 88.08690 33 TYR B CA 1
ATOM 1402 C C . TYR B 1 36 ? 27.59474 30.20828 83.82674 1.000 80.39713 33 TYR B C 1
ATOM 1403 O O . TYR B 1 36 ? 27.24321 29.92461 84.97677 1.000 90.43327 33 TYR B O 1
ATOM 1412 N N . HIS B 1 37 ? 26.72402 30.28747 82.82259 1.000 77.26272 34 HIS B N 1
ATOM 1413 C CA . HIS B 1 37 ? 25.29889 30.08266 83.04988 1.000 76.28702 34 HIS B CA 1
ATOM 1414 C C . HIS B 1 37 ? 24.98066 28.59422 83.01202 1.000 87.75903 34 HIS B C 1
ATOM 1415 O O . HIS B 1 37 ? 25.24089 27.94361 81.99079 1.000 93.76008 34 HIS B O 1
ATOM 1422 N N . PRO B 1 38 ? 24.42317 28.01841 84.08106 1.000 93.15231 35 PRO B N 1
ATOM 1423 C CA . PRO B 1 38 ? 24.14438 26.57433 84.06506 1.000 86.33022 35 PRO B CA 1
ATOM 1424 C C . PRO B 1 38 ? 22.98555 26.19370 83.16221 1.000 96.87670 35 PRO B C 1
ATOM 1425 O O . PRO B 1 38 ? 22.96452 25.07067 82.64414 1.000 101.03691 35 PRO B O 1
ATOM 1429 N N . GLY B 1 39 ? 22.02036 27.08934 82.95677 1.000 85.16632 36 GLY B N 1
ATOM 1430 C CA . GLY B 1 39 ? 20.87640 26.78434 82.11869 1.000 76.75982 36 GLY B CA 1
ATOM 1431 C C . GLY B 1 39 ? 21.14143 26.79568 80.62934 1.000 72.79680 36 GLY B C 1
ATOM 1432 O O . GLY B 1 39 ? 20.24764 26.44001 79.85369 1.000 80.34333 36 GLY B O 1
ATOM 1433 N N . ALA B 1 40 ? 22.34030 27.19302 80.21057 1.000 86.88737 37 ALA B N 1
ATOM 1434 C CA . ALA B 1 40 ? 22.69713 27.25722 78.80022 1.000 84.53116 37 ALA B CA 1
ATOM 1435 C C . ALA B 1 40 ? 23.55520 26.05513 78.43043 1.000 85.97048 37 ALA B C 1
ATOM 1436 O O . ALA B 1 40 ? 24.57631 25.79314 79.07491 1.000 93.44015 37 ALA B O 1
ATOM 1438 N N . VAL B 1 41 ? 23.13608 25.32791 77.39474 1.000 87.18047 38 VAL B N 1
ATOM 1439 C CA . VAL B 1 41 ? 23.89693 24.17066 76.93530 1.000 89.44166 38 VAL B CA 1
ATOM 1440 C C . VAL B 1 41 ? 25.14355 24.61287 76.18068 1.000 80.78150 38 VAL B C 1
ATOM 1441 O O . VAL B 1 41 ? 26.25490 24.14871 76.46003 1.000 85.43828 38 VAL B O 1
ATOM 1445 N N . ARG B 1 42 ? 24.98030 25.51903 75.21921 1.000 76.36249 39 ARG B N 1
ATOM 1446 C CA . ARG B 1 42 ? 26.09934 26.00814 74.42814 1.000 87.77554 39 ARG B CA 1
ATOM 1447 C C . ARG B 1 42 ? 25.80777 27.43453 73.98703 1.000 81.52361 39 ARG B C 1
ATOM 1448 O O . ARG B 1 42 ? 24.67152 27.91071 74.05857 1.000 73.45630 39 ARG B O 1
ATOM 1456 N N . SER B 1 43 ? 26.85719 28.11402 73.52972 1.000 73.44471 40 SER B N 1
ATOM 1457 C CA . SER B 1 43 ? 26.73387 29.47164 73.02069 1.000 68.97914 40 SER B CA 1
ATOM 1458 C C . SER B 1 43 ? 27.91671 29.75783 72.10837 1.000 77.19059 40 SER B C 1
ATOM 1459 O O . SER B 1 43 ? 29.03561 29.30161 72.36087 1.000 82.65296 40 SER B O 1
ATOM 1462 N N . PHE B 1 44 ? 27.65574 30.51419 71.04523 1.000 69.46399 41 PHE B N 1
ATOM 1463 C CA . PHE B 1 44 ? 28.67899 30.80589 70.04981 1.000 76.09125 41 PHE B CA 1
ATOM 1464 C C . PHE B 1 44 ? 28.23648 32.00103 69.21838 1.000 77.34400 41 PHE B C 1
ATOM 1465 O O . PHE B 1 44 ? 27.09795 32.46638 69.31701 1.000 76.42294 41 PHE B O 1
ATOM 1473 N N . TYR B 1 45 ? 29.15642 32.48587 68.38596 1.000 90.14950 42 TYR B N 1
ATOM 1474 C CA . TYR B 1 45 ? 28.89441 33.62583 67.51969 1.000 71.29494 42 TYR B CA 1
ATOM 1475 C C . TYR B 1 45 ? 28.26133 33.17277 66.21060 1.000 70.86508 42 TYR B C 1
ATOM 1476 O O . TYR B 1 45 ? 28.77443 32.26792 65.54403 1.000 76.57703 42 TYR B O 1
ATOM 1485 N N . LEU B 1 46 ? 27.14553 33.80460 65.84877 1.000 76.21683 43 LEU B N 1
ATOM 1486 C CA . LEU B 1 46 ? 26.65849 33.76552 64.47722 1.000 67.75716 43 LEU B CA 1
ATOM 1487 C C . LEU B 1 46 ? 27.27364 34.86728 63.62894 1.000 80.74839 43 LEU B C 1
ATOM 1488 O O . LEU B 1 46 ? 27.26748 34.76778 62.39634 1.000 88.26970 43 LEU B O 1
ATOM 1493 N N . HIS B 1 47 ? 27.80444 35.90478 64.27326 1.000 83.37867 44 HIS B N 1
ATOM 1494 C CA . HIS B 1 47 ? 28.45938 37.02489 63.61224 1.000 75.46090 44 HIS B CA 1
ATOM 1495 C C . HIS B 1 47 ? 29.29103 37.73589 64.66784 1.000 85.04468 44 HIS B C 1
ATOM 1496 O O . HIS B 1 47 ? 28.76395 38.10606 65.72061 1.000 77.66387 44 HIS B O 1
ATOM 1503 N N . GLN B 1 48 ? 30.58106 37.91381 64.39666 1.000 85.10602 45 GLN B N 1
ATOM 1504 C CA . GLN B 1 48 ? 31.48353 38.60700 65.30810 1.000 84.10604 45 GLN B CA 1
ATOM 1505 C C . GLN B 1 48 ? 31.99287 39.86878 64.62836 1.000 94.04774 45 GLN B C 1
ATOM 1506 O O . GLN B 1 48 ? 32.67339 39.79255 63.59945 1.000 103.01866 45 GLN B O 1
ATOM 1512 N N . ALA B 1 49 ? 31.66073 41.02150 65.20014 1.000 91.61058 46 ALA B N 1
ATOM 1513 C CA . ALA B 1 49 ? 32.10052 42.30199 64.67092 1.000 92.04822 46 ALA B CA 1
ATOM 1514 C C . ALA B 1 49 ? 33.43072 42.70583 65.29385 1.000 106.45934 46 ALA B C 1
ATOM 1515 O O . ALA B 1 49 ? 33.77386 42.28640 66.40289 1.000 101.60856 46 ALA B O 1
ATOM 1517 N N . ALA B 1 50 ? 34.18408 43.52814 64.55950 1.000 105.43507 47 ALA B N 1
ATOM 1518 C CA . ALA B 1 50 ? 35.47982 43.98101 65.05476 1.000 102.51055 47 ALA B CA 1
ATOM 1519 C C . ALA B 1 50 ? 35.32207 44.86994 66.28172 1.000 105.14457 47 ALA B C 1
ATOM 1520 O O . ALA B 1 50 ? 36.07651 44.73867 67.25266 1.000 125.63308 47 ALA B O 1
ATOM 1522 N N . ASP B 1 51 ? 34.34477 45.77537 66.25947 1.000 106.86197 48 ASP B N 1
ATOM 1523 C CA . ASP B 1 51 ? 34.07360 46.67090 67.37428 1.000 114.50208 48 ASP B CA 1
ATOM 1524 C C . ASP B 1 51 ? 33.13688 46.05172 68.40854 1.000 115.42870 48 ASP B C 1
ATOM 1525 O O . ASP B 1 51 ? 32.46762 46.78802 69.14316 1.000 113.64815 48 ASP B O 1
ATOM 1530 N N . GLN B 1 52 ? 33.06530 44.71914 68.46876 1.000 103.02270 49 GLN B N 1
ATOM 1531 C CA . GLN B 1 52 ? 32.20110 43.99354 69.39777 1.000 83.25545 49 GLN B CA 1
ATOM 1532 C C . GLN B 1 52 ? 30.72799 44.33464 69.19402 1.000 78.43241 49 GLN B C 1
ATOM 1533 O O . GLN B 1 52 ? 29.89831 43.43431 69.03096 1.000 70.91887 49 GLN B O 1
ATOM 1539 N N . GLN B 1 53 ? 30.39326 45.62391 69.22030 1.000 99.75896 50 GLN B N 1
ATOM 1540 C CA . GLN B 1 53 ? 29.03235 46.06129 68.93891 1.000 89.51601 50 GLN B CA 1
ATOM 1541 C C . GLN B 1 53 ? 28.58786 45.57008 67.56712 1.000 80.07884 50 GLN B C 1
ATOM 1542 O O . GLN B 1 53 ? 29.31567 45.70186 66.57878 1.000 87.33588 50 GLN B O 1
ATOM 1548 N N . GLY B 1 54 ? 27.38737 44.99829 67.51156 1.000 74.41167 51 GLY B N 1
ATOM 1549 C CA . GLY B 1 54 ? 26.86350 44.41196 66.29900 1.000 76.44043 51 GLY B CA 1
ATOM 1550 C C . GLY B 1 54 ? 27.03353 42.91159 66.20262 1.000 84.70823 51 GLY B C 1
ATOM 1551 O O . GLY B 1 54 ? 26.48892 42.30204 65.27355 1.000 74.46325 51 GLY B O 1
ATOM 1552 N N . SER B 1 55 ? 27.76931 42.30203 67.12878 1.000 64.60999 52 SER B N 1
ATOM 1553 C CA . SER B 1 55 ? 27.95324 40.85855 67.10975 1.000 73.33468 52 SER B CA 1
ATOM 1554 C C . SER B 1 55 ? 26.66629 40.15108 67.51344 1.000 78.80354 52 SER B C 1
ATOM 1555 O O . SER B 1 55 ? 25.92158 40.62332 68.37717 1.000 78.79088 52 SER B O 1
ATOM 1558 N N . ILE B 1 56 ? 26.40818 39.00881 66.88213 1.000 71.64758 53 ILE B N 1
ATOM 1559 C CA . ILE B 1 56 ? 25.21599 38.21082 67.13901 1.000 68.49641 53 ILE B CA 1
ATOM 1560 C C . ILE B 1 56 ? 25.65151 36.87148 67.71437 1.000 67.88257 53 ILE B C 1
ATOM 1561 O O . ILE B 1 56 ? 26.58790 36.24554 67.20389 1.000 76.36742 53 ILE B O 1
ATOM 1566 N N . ARG B 1 57 ? 24.97531 36.43714 68.77397 1.000 55.87865 54 ARG B N 1
ATOM 1567 C CA . ARG B 1 57 ? 25.25149 35.16315 69.41755 1.000 65.32607 54 ARG B CA 1
ATOM 1568 C C . ARG B 1 57 ? 23.98252 34.32409 69.45782 1.000 74.70158 54 ARG B C 1
ATOM 1569 O O . ARG B 1 57 ? 22.86738 34.85255 69.42034 1.000 70.31424 54 ARG B O 1
ATOM 1577 N N . ARG B 1 58 ? 24.16019 33.00835 69.53077 1.000 66.35410 55 ARG B N 1
ATOM 1578 C CA . ARG B 1 58 ? 23.06242 32.08164 69.76409 1.000 67.47899 55 ARG B CA 1
ATOM 1579 C C . ARG B 1 58 ? 23.30651 31.36124 71.07975 1.000 69.00721 55 ARG B C 1
ATOM 1580 O O . ARG B 1 58 ? 24.39199 30.81402 71.29994 1.000 62.68313 55 ARG B O 1
ATOM 1588 N N . VAL B 1 59 ? 22.30212 31.36851 71.95012 1.000 66.85751 56 VAL B N 1
ATOM 1589 C CA . VAL B 1 59 ? 22.37390 30.71035 73.24824 1.000 61.24380 56 VAL B CA 1
ATOM 1590 C C . VAL B 1 59 ? 21.29072 29.64394 73.28781 1.000 70.50062 56 VAL B C 1
ATOM 1591 O O . VAL B 1 59 ? 20.09898 29.95757 73.17463 1.000 85.28195 56 VAL B O 1
ATOM 1595 N N . GLU B 1 60 ? 21.70198 28.38792 73.44267 1.000 75.69846 57 GLU B N 1
ATOM 1596 C CA . GLU B 1 60 ? 20.78460 27.25395 73.43483 1.000 79.32451 57 GLU B CA 1
ATOM 1597 C C . GLU B 1 60 ? 20.54898 26.79622 74.86965 1.000 77.83852 57 GLU B C 1
ATOM 1598 O O . GLU B 1 60 ? 21.46768 26.30049 75.53011 1.000 73.28004 57 GLU B O 1
ATOM 1612 N N . SER B 1 62 ? 17.90440 24.43007 77.55045 1.000 92.29405 59 SER B N 1
ATOM 1613 C CA . SER B 1 62 ? 17.30171 23.10795 77.44422 1.000 91.83054 59 SER B CA 1
ATOM 1614 C C . SER B 1 62 ? 15.89507 23.17384 76.86156 1.000 98.76753 59 SER B C 1
ATOM 1615 O O . SER B 1 62 ? 15.46161 22.23328 76.18671 1.000 90.85618 59 SER B O 1
ATOM 1618 N N . ASP B 1 63 ? 15.17814 24.27102 77.09658 1.000 96.51882 60 ASP B N 1
ATOM 1619 C CA . ASP B 1 63 ? 13.80902 24.42510 76.62434 1.000 86.44884 60 ASP B CA 1
ATOM 1620 C C . ASP B 1 63 ? 13.70672 25.15881 75.29372 1.000 83.61389 60 ASP B C 1
ATOM 1621 O O . ASP B 1 63 ? 12.61684 25.19747 74.71249 1.000 95.37629 60 ASP B O 1
ATOM 1626 N N . GLY B 1 64 ? 14.79594 25.74050 74.80511 1.000 80.12963 61 GLY B N 1
ATOM 1627 C CA . GLY B 1 64 ? 14.76833 26.41691 73.52562 1.000 71.03674 61 GLY B CA 1
ATOM 1628 C C . GLY B 1 64 ? 16.07871 27.13114 73.26306 1.000 70.21611 61 GLY B C 1
ATOM 1629 O O . GLY B 1 64 ? 17.07658 26.91914 73.95606 1.000 80.20912 61 GLY B O 1
ATOM 1630 N N . TYR B 1 65 ? 16.04947 27.98751 72.24547 1.000 68.52402 62 TYR B N 1
ATOM 1631 C CA . TYR B 1 65 ? 17.22092 28.73489 71.81963 1.000 64.95981 62 TYR B CA 1
ATOM 1632 C C . TYR B 1 65 ? 16.89452 30.22181 71.79030 1.000 72.48874 62 TYR B C 1
ATOM 1633 O O . TYR B 1 65 ? 15.72875 30.62495 71.76499 1.000 74.71462 62 TYR B O 1
ATOM 1642 N N . VAL B 1 66 ? 17.94763 31.03631 71.78783 1.000 80.82462 63 VAL B N 1
ATOM 1643 C CA . VAL B 1 66 ? 17.83040 32.49048 71.75236 1.000 57.51566 63 VAL B CA 1
ATOM 1644 C C . VAL B 1 66 ? 18.97477 33.04355 70.91316 1.000 61.29844 63 VAL B C 1
ATOM 1645 O O . VAL B 1 66 ? 20.12559 32.62189 71.07023 1.000 80.42633 63 VAL B O 1
ATOM 1649 N N . GLU B 1 67 ? 18.66093 33.98230 70.02112 1.000 61.15508 64 GLU B N 1
ATOM 1650 C CA . GLU B 1 67 ? 19.65858 34.67741 69.21554 1.000 70.48269 64 GLU B CA 1
ATOM 1651 C C . GLU B 1 67 ? 19.63453 36.15443 69.58253 1.000 61.41565 64 GLU B C 1
ATOM 1652 O O . GLU B 1 67 ? 18.61832 36.82967 69.38522 1.000 59.70526 64 GLU B O 1
ATOM 1658 N N . GLU B 1 68 ? 20.75196 36.65286 70.10839 1.000 61.70283 65 GLU B N 1
ATOM 1659 C CA . GLU B 1 68 ? 20.82960 37.99466 70.66591 1.000 48.96378 65 GLU B CA 1
ATOM 1660 C C . GLU B 1 68 ? 21.86206 38.83658 69.92810 1.000 54.35972 65 GLU B C 1
ATOM 1661 O O . GLU B 1 68 ? 22.89410 38.33327 69.47379 1.000 53.02788 65 GLU B O 1
ATOM 1667 N N . LEU B 1 69 ? 21.57176 40.13097 69.82634 1.000 50.44878 66 LEU B N 1
ATOM 1668 C CA . LEU B 1 69 ? 22.44238 41.10328 69.17973 1.000 58.92508 66 LEU B CA 1
ATOM 1669 C C . LEU B 1 69 ? 22.99703 42.06031 70.22451 1.000 63.91775 66 LEU B C 1
ATOM 1670 O O . LEU B 1 69 ? 22.23129 42.67088 70.97686 1.000 65.70892 66 LEU B O 1
ATOM 1675 N N . LEU B 1 70 ? 24.32114 42.19446 70.26454 1.000 65.17393 67 LEU B N 1
ATOM 1676 C CA . LEU B 1 70 ? 24.97497 43.12676 71.18125 1.000 57.64172 67 LEU B CA 1
ATOM 1677 C C . LEU B 1 70 ? 24.78566 44.53760 70.63919 1.000 58.30653 67 LEU B C 1
ATOM 1678 O O . LEU B 1 70 ? 25.49524 44.96877 69.72766 1.000 59.82098 67 LEU B O 1
ATOM 1683 N N . VAL B 1 71 ? 23.82120 45.26437 71.20718 1.000 70.81442 68 VAL B N 1
ATOM 1684 C CA . VAL B 1 71 ? 23.46036 46.57385 70.67218 1.000 65.63605 68 VAL B CA 1
ATOM 1685 C C . VAL B 1 71 ? 24.53501 47.60792 70.98788 1.000 74.40959 68 VAL B C 1
ATOM 1686 O O . VAL B 1 71 ? 24.90874 48.41410 70.12731 1.000 76.22226 68 VAL B O 1
ATOM 1690 N N . ASN B 1 72 ? 25.04539 47.61131 72.21722 1.000 59.16429 69 ASN B N 1
ATOM 1691 C CA . ASN B 1 72 ? 26.00895 48.62310 72.62391 1.000 77.60774 69 ASN B CA 1
ATOM 1692 C C . ASN B 1 72 ? 26.95635 48.05368 73.66827 1.000 80.08594 69 ASN B C 1
ATOM 1693 O O . ASN B 1 72 ? 26.53178 47.34053 74.58172 1.000 55.40345 69 ASN B O 1
ATOM 1698 N N . ILE B 1 73 ? 28.23897 48.38245 73.52503 1.000 83.12364 70 ILE B N 1
ATOM 1699 C CA . ILE B 1 73 ? 29.26853 48.01876 74.48856 1.000 80.59003 70 ILE B CA 1
ATOM 1700 C C . ILE B 1 73 ? 29.90247 49.29965 75.01643 1.000 80.88783 70 ILE B C 1
ATOM 1701 O O . ILE B 1 73 ? 30.01675 50.30027 74.30031 1.000 84.22723 70 ILE B O 1
ATOM 1706 N N . ASP B 1 74 ? 30.30057 49.27145 76.28803 1.000 74.92124 71 ASP B N 1
ATOM 1707 C CA . ASP B 1 74 ? 30.91624 50.43650 76.91182 1.000 75.53308 71 ASP B CA 1
ATOM 1708 C C . ASP B 1 74 ? 31.83756 50.00863 78.04871 1.000 76.37674 71 ASP B C 1
ATOM 1709 O O . ASP B 1 74 ? 31.39373 49.90918 79.19917 1.000 77.41751 71 ASP B O 1
ATOM 1714 N N . PRO B 1 75 ? 33.12198 49.75426 77.77642 1.000 70.85807 72 PRO B N 1
ATOM 1715 C CA . PRO B 1 75 ? 34.01211 49.29260 78.85397 1.000 68.89239 72 PRO B CA 1
ATOM 1716 C C . PRO B 1 75 ? 34.29709 50.35249 79.90470 1.000 78.86455 72 PRO B C 1
ATOM 1717 O O . PRO B 1 75 ? 34.55049 49.99821 81.06312 1.000 85.92887 72 PRO B O 1
ATOM 1721 N N . LYS B 1 76 ? 34.25784 51.63970 79.54452 1.000 78.17514 73 LYS B N 1
ATOM 1722 C CA . LYS B 1 76 ? 34.57218 52.68552 80.51428 1.000 84.88871 73 LYS B CA 1
ATOM 1723 C C . LYS B 1 76 ? 33.56696 52.71168 81.65719 1.000 87.66348 73 LYS B C 1
ATOM 1724 O O . LYS B 1 76 ? 33.93228 53.01202 82.79944 1.000 85.57599 73 LYS B O 1
ATOM 1730 N N . ASN B 1 77 ? 32.30406 52.39990 81.37394 1.000 72.36819 74 ASN B N 1
ATOM 1731 C CA . ASN B 1 77 ? 31.25229 52.39702 82.38024 1.000 72.27769 74 ASN B CA 1
ATOM 1732 C C . ASN B 1 77 ? 30.82302 50.98963 82.77208 1.000 62.92200 74 ASN B C 1
ATOM 1733 O O . ASN B 1 77 ? 29.86870 50.83877 83.54092 1.000 61.60766 74 ASN B O 1
ATOM 1738 N N . TYR B 1 78 ? 31.50716 49.96041 82.26749 1.000 63.88509 75 TYR B N 1
ATOM 1739 C CA . TYR B 1 78 ? 31.12109 48.56631 82.49383 1.000 53.87515 75 TYR B CA 1
ATOM 1740 C C . TYR B 1 78 ? 29.65292 48.34480 82.14008 1.000 53.40913 75 TYR B C 1
ATOM 1741 O O . TYR B 1 78 ? 28.91130 47.66412 82.85274 1.000 59.55167 75 TYR B O 1
ATOM 1750 N N . HIS B 1 79 ? 29.22998 48.93713 81.02739 1.000 69.26441 76 HIS B N 1
ATOM 1751 C CA . HIS B 1 79 ? 27.85257 48.86831 80.56570 1.000 70.20886 76 HIS B CA 1
ATOM 1752 C C . HIS B 1 79 ? 27.76658 47.95428 79.35111 1.000 61.62384 76 HIS B C 1
ATOM 1753 O O . HIS B 1 79 ? 28.66954 47.93594 78.50826 1.000 74.58376 76 HIS B O 1
ATOM 1760 N N . LEU B 1 80 ? 26.67460 47.19987 79.26748 1.000 54.99247 77 LEU B N 1
ATOM 1761 C CA . LEU B 1 80 ? 26.50109 46.19176 78.23074 1.000 57.86945 77 LEU B CA 1
ATOM 1762 C C . LEU B 1 80 ? 25.01696 46.07764 77.92347 1.000 58.55921 77 LEU B C 1
ATOM 1763 O O . LEU B 1 80 ? 24.20802 45.94389 78.84405 1.000 61.17241 77 LEU B O 1
ATOM 1768 N N . GLU B 1 81 ? 24.66237 46.14034 76.64088 1.000 68.43686 78 GLU B N 1
ATOM 1769 C CA . GLU B 1 81 ? 23.26510 46.13948 76.22405 1.000 58.96655 78 GLU B CA 1
ATOM 1770 C C . GLU B 1 81 ? 23.08983 45.23694 75.01313 1.000 60.53735 78 GLU B C 1
ATOM 1771 O O . GLU B 1 81 ? 23.84904 45.34026 74.04515 1.000 55.10953 78 GLU B O 1
ATOM 1777 N N . TYR B 1 82 ? 22.08631 44.36199 75.06767 1.000 52.12033 79 TYR B N 1
ATOM 1778 C CA . TYR B 1 82 ? 21.80592 43.44629 73.97136 1.000 55.72489 79 TYR B CA 1
ATOM 1779 C C . TYR B 1 82 ? 20.30857 43.18019 73.89982 1.000 54.63975 79 TYR B C 1
ATOM 1780 O O . TYR B 1 82 ? 19.58954 43.31502 74.89385 1.000 48.79910 79 TYR B O 1
ATOM 1789 N N . SER B 1 83 ? 19.84839 42.79963 72.70817 1.000 46.50788 80 SER B N 1
ATOM 1790 C CA . SER B 1 83 ? 18.43895 42.55103 72.44763 1.000 50.86151 80 SER B CA 1
ATOM 1791 C C . SER B 1 83 ? 18.28123 41.23315 71.70142 1.000 51.09487 80 SER B C 1
ATOM 1792 O O . SER B 1 83 ? 19.20219 40.75696 71.03402 1.000 53.05607 80 SER B O 1
ATOM 1795 N N . ILE B 1 84 ? 17.09291 40.64938 71.81809 1.000 47.33061 81 ILE B N 1
ATOM 1796 C CA . ILE B 1 84 ? 16.79409 39.37742 71.16675 1.000 64.57291 81 ILE B CA 1
ATOM 1797 C C . ILE B 1 84 ? 16.34218 39.63688 69.73597 1.000 60.75813 81 ILE B C 1
ATOM 1798 O O . ILE B 1 84 ? 15.42815 40.43432 69.49251 1.000 61.76165 81 ILE B O 1
ATOM 1803 N N . LEU B 1 85 ? 16.98335 38.96160 68.78325 1.000 53.50734 82 LEU B N 1
ATOM 1804 C CA . LEU B 1 85 ? 16.56930 39.03711 67.38882 1.000 67.05642 82 LEU B CA 1
ATOM 1805 C C . LEU B 1 85 ? 15.58490 37.94047 67.01111 1.000 63.39492 82 LEU B C 1
ATOM 1806 O O . LEU B 1 85 ? 14.70094 38.17177 66.17748 1.000 62.25935 82 LEU B O 1
ATOM 1811 N N . LYS B 1 86 ? 15.71225 36.75888 67.61517 1.000 73.43200 83 LYS B N 1
ATOM 1812 C CA . LYS B 1 86 ? 14.95565 35.58599 67.19668 1.000 53.69018 83 LYS B CA 1
ATOM 1813 C C . LYS B 1 86 ? 15.11151 34.46713 68.21842 1.000 64.88404 83 LYS B C 1
ATOM 1814 O O . LYS B 1 86 ? 16.23309 34.14781 68.62556 1.000 69.37022 83 LYS B O 1
ATOM 1820 N N . SER B 1 87 ? 14.00011 33.87116 68.64418 1.000 63.58001 84 SER B N 1
ATOM 1821 C CA . SER B 1 87 ? 14.04474 32.81251 69.64411 1.000 78.32706 84 SER B CA 1
ATOM 1822 C C . SER B 1 87 ? 12.78982 31.96138 69.52062 1.000 65.22548 84 SER B C 1
ATOM 1823 O O . SER B 1 87 ? 11.84589 32.30550 68.80581 1.000 69.36642 84 SER B O 1
ATOM 1826 N N . SER B 1 88 ? 12.79342 30.84051 70.23728 1.000 73.34623 85 SER B N 1
ATOM 1827 C CA . SER B 1 88 ? 11.63704 29.95997 70.32108 1.000 67.86335 85 SER B CA 1
ATOM 1828 C C . SER B 1 88 ? 10.75027 30.26540 71.52079 1.000 67.45518 85 SER B C 1
ATOM 1829 O O . SER B 1 88 ? 9.73271 29.59089 71.70844 1.000 69.46169 85 SER B O 1
ATOM 1832 N N . PHE B 1 89 ? 11.11211 31.26591 72.33852 1.000 72.82485 86 PHE B N 1
ATOM 1833 C CA . PHE B 1 89 ? 10.35020 31.67690 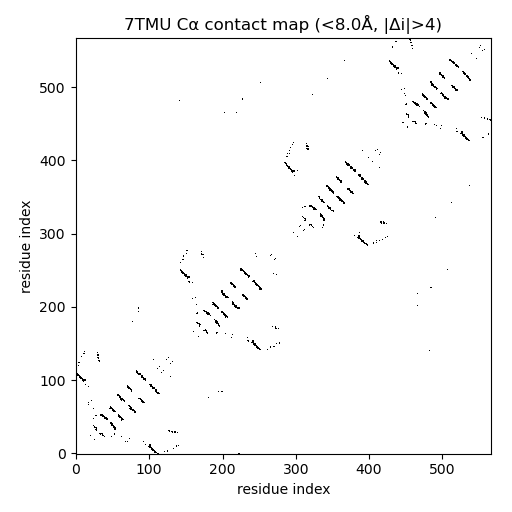73.50376 1.000 58.26764 86 PHE B CA 1
ATOM 1834 C C . PHE B 1 89 ? 9.42947 32.84323 73.16145 1.000 71.14395 86 PHE B C 1
ATOM 1835 O O . PHE B 1 89 ? 9.75741 33.67497 72.31002 1.000 75.37532 86 PHE B O 1
ATOM 1843 N N . PRO B 1 90 ? 8.26646 32.93823 73.80978 1.000 64.76363 87 PRO B N 1
ATOM 1844 C CA . PRO B 1 90 ? 7.36476 34.06342 73.52959 1.000 71.57481 87 PRO B CA 1
ATOM 1845 C C . PRO B 1 90 ? 7.86472 35.36718 74.13333 1.000 74.57292 87 PRO B C 1
ATOM 1846 O O . PRO B 1 90 ? 7.25469 35.90830 75.06062 1.000 65.85292 87 PRO B O 1
ATOM 1850 N N . LEU B 1 91 ? 8.96992 35.88802 73.60678 1.000 62.91367 88 LEU B N 1
ATOM 1851 C CA . LEU B 1 91 ? 9.56587 37.12496 74.09439 1.000 69.53082 88 LEU B CA 1
ATOM 1852 C C . LEU B 1 91 ? 9.58649 38.14520 72.96528 1.000 68.28565 88 LEU B C 1
ATOM 1853 O O . LEU B 1 91 ? 10.24474 37.93059 71.94133 1.000 73.09373 88 LEU B O 1
ATOM 1858 N N . ASP B 1 92 ? 8.87334 39.25200 73.15641 1.000 63.49533 89 ASP B N 1
ATOM 1859 C CA . ASP B 1 92 ? 8.76314 40.30549 72.15843 1.000 76.94318 89 ASP B CA 1
ATOM 1860 C C . ASP B 1 92 ? 9.31923 41.60670 72.71844 1.000 71.34678 89 ASP B C 1
ATOM 1861 O O . ASP B 1 92 ? 9.08168 41.94454 73.88270 1.000 68.06888 89 ASP B O 1
ATOM 1866 N N . GLY B 1 93 ? 10.05271 42.33641 71.88042 1.000 67.05679 90 GLY B N 1
ATOM 1867 C CA . GLY B 1 93 ? 10.70156 43.55838 72.32502 1.000 50.87434 90 GLY B CA 1
ATOM 1868 C C . GLY B 1 93 ? 11.68789 43.34586 73.44983 1.000 67.19779 90 GLY B C 1
ATOM 1869 O O . GLY B 1 93 ? 11.85874 44.23036 74.29493 1.000 59.57398 90 GLY B O 1
ATOM 1870 N N . TYR B 1 94 ? 12.34559 42.19032 73.48222 1.000 69.17358 91 TYR B N 1
ATOM 1871 C CA . TYR B 1 94 ? 13.22697 41.85231 74.59123 1.000 59.70956 91 TYR B CA 1
ATOM 1872 C C . TYR B 1 94 ? 14.53018 42.63676 74.49655 1.000 55.19215 91 TYR B C 1
ATOM 1873 O O . TYR B 1 94 ? 15.21872 42.60104 73.47169 1.000 64.05085 91 TYR B O 1
ATOM 1882 N N . SER B 1 95 ? 14.86509 43.34741 75.57111 1.000 59.01430 92 SER B N 1
ATOM 1883 C CA . SER B 1 95 ? 16.15100 44.01419 75.70037 1.000 50.37866 92 SER B CA 1
ATOM 1884 C C . SER B 1 95 ? 16.68224 43.78157 77.10554 1.000 45.79400 92 SER B C 1
ATOM 1885 O O . SER B 1 95 ? 15.91803 43.71660 78.07197 1.000 61.24905 92 SER B O 1
ATOM 1888 N N . ALA B 1 96 ? 18.00135 43.64836 77.20800 1.000 50.71040 93 ALA B N 1
ATOM 1889 C CA . ALA B 1 96 ? 18.65308 43.36696 78.47663 1.000 52.67009 93 ALA B CA 1
ATOM 1890 C C . ALA B 1 96 ? 19.91259 44.20984 78.59674 1.000 47.44635 93 ALA B C 1
ATOM 1891 O O . ALA B 1 96 ? 20.52057 44.59099 77.59284 1.000 49.63194 93 ALA B O 1
ATOM 1893 N N . GLU B 1 97 ? 20.30003 44.49907 79.83759 1.000 59.73112 94 GLU B N 1
ATOM 1894 C CA . GLU B 1 97 ? 21.51393 45.26055 80.08616 1.000 54.60570 94 GLU B CA 1
ATOM 1895 C C . GLU B 1 97 ? 22.16218 44.78497 81.37762 1.000 59.28122 94 GLU B C 1
ATOM 1896 O O . GLU B 1 97 ? 21.48349 44.33059 82.30292 1.000 49.26418 94 GLU B O 1
ATOM 1902 N N . ILE B 1 98 ? 23.48919 44.89003 81.42178 1.000 50.01152 95 ILE B N 1
ATOM 1903 C CA . ILE B 1 98 ? 24.28434 44.54116 82.59262 1.000 58.43163 95 ILE B CA 1
ATOM 1904 C C . ILE B 1 98 ? 25.16121 45.73503 82.94181 1.000 62.35241 95 ILE B C 1
ATOM 1905 O O . ILE B 1 98 ? 25.84830 46.28054 82.07106 1.000 67.46389 95 ILE B O 1
ATOM 1910 N N . LYS B 1 99 ? 25.13411 46.14230 84.20912 1.000 61.59465 96 LYS B N 1
ATOM 1911 C CA . LYS B 1 99 ? 25.93973 47.25490 84.69500 1.000 50.42272 96 LYS B CA 1
ATOM 1912 C C . LYS B 1 99 ? 26.76905 46.78622 85.88008 1.000 51.99615 96 LYS B C 1
ATOM 1913 O O . LYS B 1 99 ? 26.22863 46.21493 86.83233 1.000 62.73807 96 LYS B O 1
ATOM 1919 N N . LEU B 1 100 ? 28.07579 47.02617 85.81774 1.000 53.64487 97 LEU B N 1
ATOM 1920 C CA . LEU B 1 100 ? 29.00079 46.64797 86.87525 1.000 62.46414 97 LEU B CA 1
ATOM 1921 C C . LEU B 1 100 ? 29.54673 47.89296 87.56055 1.000 66.53959 97 LEU B C 1
ATOM 1922 O O . LEU B 1 100 ? 29.90606 48.87184 86.89846 1.000 64.59988 97 LEU B O 1
ATOM 1927 N N . ILE B 1 101 ? 29.60337 47.85085 88.88778 1.000 63.74591 98 ILE B N 1
ATOM 1928 C CA . ILE B 1 101 ? 30.22176 48.91359 89.67611 1.000 62.17153 98 ILE B CA 1
ATOM 1929 C C . ILE B 1 101 ? 31.20435 48.27164 90.64853 1.000 60.06043 98 ILE B C 1
ATOM 1930 O O . ILE B 1 101 ? 30.84218 47.31850 91.35355 1.000 62.43037 98 ILE B O 1
ATOM 1935 N N . PRO B 1 102 ? 32.44801 48.74089 90.71230 1.000 60.64680 99 PRO B N 1
ATOM 1936 C CA . PRO B 1 102 ? 33.41698 48.13142 91.62870 1.000 66.55089 99 PRO B CA 1
ATOM 1937 C C . PRO B 1 102 ? 33.05567 48.37819 93.08432 1.000 67.42000 99 PRO B C 1
ATOM 1938 O O . PRO B 1 102 ? 32.50507 49.41983 93.44918 1.000 71.04468 99 PRO B O 1
ATOM 1942 N N . VAL B 1 103 ? 33.37134 47.39230 93.91768 1.000 69.86222 100 VAL B N 1
ATOM 1943 C CA . VAL B 1 103 ? 33.25566 47.50071 95.36714 1.000 73.17962 100 VAL B CA 1
ATOM 1944 C C . VAL B 1 103 ? 34.67318 47.54394 95.91950 1.000 70.05437 100 VAL B C 1
ATOM 1945 O O . VAL B 1 103 ? 35.36295 46.51805 95.96140 1.000 80.16103 100 VAL B O 1
ATOM 1949 N N . THR B 1 104 ? 35.11188 48.73422 96.33818 1.000 65.70224 101 THR B N 1
ATOM 1950 C CA . THR B 1 104 ? 36.50486 48.92232 96.73568 1.000 70.85967 101 THR B CA 1
ATOM 1951 C C . THR B 1 104 ? 36.88696 48.04428 97.92015 1.000 70.13429 101 THR B C 1
ATOM 1952 O O . THR B 1 104 ? 38.03013 47.58018 98.00214 1.000 64.51075 101 THR B O 1
ATOM 1956 N N . GLN B 1 105 ? 35.95852 47.80645 98.84252 1.000 71.61643 102 GLN B N 1
ATOM 1957 C CA . GLN B 1 105 ? 36.23645 46.92954 99.97260 1.000 80.72997 102 GLN B CA 1
ATOM 1958 C C . GLN B 1 105 ? 36.24406 45.47912 99.50342 1.000 78.96336 102 GLN B C 1
ATOM 1959 O O . GLN B 1 105 ? 35.24090 44.98401 98.97784 1.000 83.56850 102 GLN B O 1
ATOM 1965 N N . ASP B 1 106 ? 37.38463 44.80953 99.68155 1.000 90.02141 103 ASP B N 1
ATOM 1966 C CA . ASP B 1 106 ? 37.64576 43.43222 99.26556 1.000 94.62253 103 ASP B CA 1
ATOM 1967 C C . ASP B 1 106 ? 37.67771 43.26076 97.75156 1.000 85.01308 103 ASP B C 1
ATOM 1968 O O . ASP B 1 106 ? 37.73730 42.12121 97.26949 1.000 102.01615 103 ASP B O 1
ATOM 1973 N N . ASN B 1 107 ? 37.64785 44.35593 96.99064 1.000 84.82592 104 ASN B N 1
ATOM 1974 C CA . ASN B 1 107 ? 37.75546 44.32615 95.53062 1.000 83.71149 104 ASN B CA 1
ATOM 1975 C C . ASN B 1 107 ? 36.69336 43.41645 94.91409 1.000 89.52431 104 ASN B C 1
ATOM 1976 O O . ASN B 1 107 ? 36.97905 42.55421 94.08020 1.000 78.72204 104 ASN B O 1
ATOM 1981 N N . ARG B 1 108 ? 35.44977 43.61653 95.33991 1.000 89.19083 105 ARG B N 1
ATOM 1982 C CA . ARG B 1 108 ? 34.32549 42.84573 94.83381 1.000 75.85874 105 ARG B CA 1
ATOM 1983 C C . ARG B 1 108 ? 33.70157 43.57441 93.64424 1.000 77.56356 105 ARG B C 1
ATOM 1984 O O . ARG B 1 108 ? 34.26214 44.53628 93.11220 1.000 75.96001 105 ARG B O 1
ATOM 1992 N N . THR B 1 109 ? 32.52566 43.12243 93.21369 1.000 83.10482 106 THR B N 1
ATOM 1993 C CA . THR B 1 109 ? 31.86568 43.68905 92.04576 1.000 67.93424 106 THR B CA 1
ATOM 1994 C C . THR B 1 109 ? 30.36371 43.72174 92.27378 1.000 75.48034 106 THR B C 1
ATOM 1995 O O . THR B 1 109 ? 29.77058 42.71364 92.66802 1.000 81.32479 106 THR B O 1
ATOM 1999 N N . PHE B 1 110 ? 29.75751 44.87896 92.02684 1.000 66.93447 107 PHE B N 1
ATOM 2000 C CA . PHE B 1 110 ? 28.31073 45.03849 92.07104 1.000 67.29922 107 PHE B CA 1
ATOM 2001 C C . PHE B 1 110 ? 27.76772 44.90030 90.65448 1.000 69.76852 107 PHE B C 1
ATOM 2002 O O . PHE B 1 110 ? 28.07029 45.72700 89.78771 1.000 69.14784 107 PHE B O 1
ATOM 2010 N N . ILE B 1 111 ? 26.97259 43.85972 90.42116 1.000 66.46491 108 ILE B N 1
ATOM 2011 C CA . ILE B 1 111 ? 26.39965 43.57734 89.10995 1.000 65.92912 108 ILE B CA 1
ATOM 2012 C C . ILE B 1 111 ? 24.90222 43.84745 89.16521 1.000 60.12891 108 ILE B C 1
ATOM 2013 O O . ILE B 1 111 ? 24.22608 43.45236 90.12316 1.000 59.80414 108 ILE B O 1
ATOM 2018 N N . GLN B 1 112 ? 24.38982 44.53417 88.14588 1.000 61.22967 109 GLN B N 1
ATOM 2019 C CA . GLN B 1 112 ? 22.96508 44.80358 88.00842 1.000 64.03132 109 GLN B CA 1
ATOM 2020 C C . GLN B 1 112 ? 22.51176 44.31087 86.64321 1.000 63.20070 109 GLN B C 1
ATOM 2021 O O . GLN B 1 112 ? 23.09140 44.68940 85.62034 1.000 62.39056 109 GLN B O 1
ATOM 2027 N N . TRP B 1 113 ? 21.48200 43.46716 86.62938 1.000 64.51503 110 TRP B N 1
ATOM 2028 C CA . TRP B 1 113 ? 21.00328 42.81698 85.41260 1.000 65.51670 110 TRP B CA 1
ATOM 2029 C C . TRP B 1 113 ? 19.52976 43.15775 85.22860 1.000 58.18174 110 TRP B C 1
ATOM 2030 O O . TRP B 1 113 ? 18.67845 42.68150 85.98782 1.000 58.37576 110 TRP B O 1
ATOM 2041 N N . ASN B 1 114 ? 19.22964 43.97477 84.22160 1.000 53.21127 111 ASN B N 1
ATOM 2042 C CA . ASN B 1 114 ? 17.87139 44.41747 83.94244 1.000 57.47926 111 ASN B CA 1
ATOM 2043 C C . ASN B 1 114 ? 17.42413 43.88947 82.58759 1.000 60.69139 111 ASN B C 1
ATOM 2044 O O . ASN B 1 114 ? 18.19978 43.88532 81.62675 1.000 61.62379 111 ASN B O 1
ATOM 2049 N N . VAL B 1 115 ? 16.17204 43.43961 82.51548 1.000 52.90828 112 VAL B N 1
ATOM 2050 C CA . VAL B 1 115 ? 15.56448 43.01671 81.26091 1.000 53.85355 112 VAL B CA 1
ATOM 2051 C C . VAL B 1 115 ? 14.18346 43.64680 81.15019 1.000 52.05817 112 VAL B C 1
ATOM 2052 O O . VAL B 1 115 ? 13.50605 43.89335 82.15349 1.000 56.60690 112 VAL B O 1
ATOM 2056 N N . SER B 1 116 ? 13.77446 43.92138 79.91405 1.000 57.04053 113 SER B N 1
ATOM 2057 C CA . SER B 1 116 ? 12.44585 44.43871 79.62449 1.000 50.85539 113 SER B CA 1
ATOM 2058 C C . SER B 1 116 ? 11.91631 43.74446 78.38071 1.000 65.10764 113 SER B C 1
ATOM 2059 O O . SER B 1 116 ? 12.65611 43.54513 77.41290 1.000 54.70208 113 SER B O 1
ATOM 2062 N N . PHE B 1 117 ? 10.63849 43.37712 78.41146 1.000 54.66478 114 PHE B N 1
ATOM 2063 C CA . PHE B 1 117 ? 10.03123 42.63564 77.31358 1.000 49.26713 114 PHE B CA 1
ATOM 2064 C C . PHE B 1 117 ? 8.52075 42.63608 77.49838 1.000 59.58213 114 PHE B C 1
ATOM 2065 O O . PHE B 1 117 ? 7.99863 43.05131 78.53637 1.000 64.70309 114 PHE B O 1
ATOM 2073 N N . THR B 1 118 ? 7.82734 42.16544 76.46529 1.000 56.14914 115 THR B N 1
ATOM 2074 C CA . THR B 1 118 ? 6.41232 41.84048 76.53409 1.000 52.75063 115 THR B CA 1
ATOM 2075 C C . THR B 1 118 ? 6.22618 40.42774 76.00029 1.000 63.39143 115 THR B C 1
ATOM 2076 O O . THR B 1 118 ? 7.09709 39.88431 75.31563 1.000 62.25420 115 THR B O 1
ATOM 2080 N N . THR B 1 119 ? 5.08249 39.82755 76.31872 1.000 53.23646 116 THR B N 1
ATOM 2081 C CA . THR B 1 119 ? 4.86868 38.43616 75.95485 1.000 67.05238 116 THR B CA 1
ATOM 2082 C C . THR B 1 119 ? 3.39782 38.18948 75.65784 1.000 68.19487 116 THR B C 1
ATOM 2083 O O . THR B 1 119 ? 2.51606 38.89356 76.15797 1.000 72.53692 116 THR B O 1
ATOM 2087 N N . THR B 1 120 ? 3.15000 37.18356 74.82171 1.000 77.70349 117 THR B N 1
ATOM 2088 C CA . THR B 1 120 ? 1.81641 36.64746 74.59722 1.000 85.91007 117 THR B CA 1
ATOM 2089 C C . THR B 1 120 ? 1.56573 35.38764 75.41443 1.000 81.17170 117 THR B C 1
ATOM 2090 O O . THR B 1 120 ? 0.56127 34.70373 75.19245 1.000 93.74356 117 THR B O 1
ATOM 2094 N N . HIS B 1 121 ? 2.46260 35.06849 76.34337 1.000 79.47383 118 HIS B N 1
ATOM 2095 C CA . HIS B 1 121 ? 2.28783 33.90550 77.19856 1.000 85.62968 118 HIS B CA 1
ATOM 2096 C C . HIS B 1 121 ? 0.99805 34.04602 78.00412 1.000 89.94009 118 HIS B C 1
ATOM 2097 O O . HIS B 1 121 ? 0.69069 35.13884 78.49623 1.000 94.81299 118 HIS B O 1
ATOM 2104 N N . PRO B 1 122 ? 0.21555 32.97159 78.14925 1.000 95.48519 119 PRO B N 1
ATOM 2105 C CA . PRO B 1 122 ? -1.06247 33.09914 78.87258 1.000 93.84068 119 PRO B CA 1
ATOM 2106 C C . PRO B 1 122 ? -0.89666 33.54803 80.31379 1.000 94.11896 119 PRO B C 1
ATOM 2107 O O . PRO B 1 122 ? -1.72852 34.31083 80.82044 1.000 104.63389 119 PRO B O 1
ATOM 2111 N N . SER B 1 123 ? 0.16362 33.10405 80.98908 1.000 98.85824 120 SER B N 1
ATOM 2112 C CA . SER B 1 123 ? 0.47377 33.51894 82.35640 1.000 97.67042 120 SER B CA 1
ATOM 2113 C C . SER B 1 123 ? 1.80715 34.25568 82.34458 1.000 101.29814 120 SER B C 1
ATOM 2114 O O . SER B 1 123 ? 2.86409 33.64805 82.57598 1.000 106.63599 120 SER B O 1
ATOM 2117 N N . PRO B 1 124 ? 1.80786 35.56498 82.07525 1.000 93.91073 121 PRO B N 1
ATOM 2118 C CA . PRO B 1 124 ? 3.07921 36.30612 82.05340 1.000 76.91413 121 PRO B CA 1
ATOM 2119 C C . PRO B 1 124 ? 3.74791 36.40302 83.41165 1.000 81.26120 121 PRO B C 1
ATOM 2120 O O . PRO B 1 124 ? 4.97052 36.58431 83.46695 1.000 84.95503 121 PRO B O 1
ATOM 2124 N N . GLU B 1 125 ? 2.99071 36.28913 84.50523 1.000 85.10544 122 GLU B N 1
ATOM 2125 C CA . GLU B 1 125 ? 3.59644 36.33299 85.83188 1.000 87.50077 122 GLU B CA 1
ATOM 2126 C C . GLU B 1 125 ? 4.50075 35.12911 86.06107 1.000 82.22229 122 GLU B C 1
ATOM 2127 O O . GLU B 1 125 ? 5.54849 35.24549 86.70734 1.000 80.09591 122 GLU B O 1
ATOM 2133 N N . ALA B 1 126 ? 4.11200 33.96358 85.53895 1.000 91.58481 123 ALA B N 1
ATOM 2134 C CA . ALA B 1 126 ? 4.95531 32.78118 85.66643 1.000 88.71245 123 ALA B CA 1
ATOM 2135 C C . ALA B 1 126 ? 6.18649 32.87274 84.77535 1.000 78.45400 123 ALA B C 1
ATOM 2136 O O . ALA B 1 126 ? 7.24239 32.33180 85.12286 1.000 92.57207 123 ALA B O 1
ATOM 2138 N N . LEU B 1 127 ? 6.07356 33.54764 83.62889 1.000 82.33444 124 LEU B N 1
ATOM 2139 C CA . LEU B 1 127 ? 7.22784 33.70668 82.75038 1.000 71.48640 124 LEU B CA 1
ATOM 2140 C C . LEU B 1 127 ? 8.24354 34.67405 83.34469 1.000 81.32062 124 LEU B C 1
ATOM 2141 O O . LEU B 1 127 ? 9.45603 34.46950 83.21102 1.000 80.93557 124 LEU B O 1
ATOM 2146 N N . VAL B 1 128 ? 7.76674 35.73332 84.00280 1.000 73.78912 125 VAL B N 1
ATOM 2147 C CA . VAL B 1 128 ? 8.66942 36.69512 84.63154 1.000 74.98848 125 VAL B CA 1
ATOM 2148 C C . VAL B 1 128 ? 9.46473 36.02520 85.74472 1.000 71.72505 125 VAL B C 1
ATOM 2149 O O . VAL B 1 128 ? 10.68933 36.17546 85.83619 1.000 70.12877 125 VAL B O 1
ATOM 2153 N N . ALA B 1 129 ? 8.77772 35.27113 86.60707 1.000 68.37772 126 ALA B N 1
ATOM 2154 C CA . ALA B 1 129 ? 9.46540 34.56324 87.68109 1.000 76.33881 126 ALA B CA 1
ATOM 2155 C C . ALA B 1 129 ? 10.44219 33.53057 87.13516 1.000 72.17977 126 ALA B C 1
ATOM 2156 O O . ALA B 1 129 ? 11.47086 33.25605 87.76346 1.000 75.00427 126 ALA B O 1
ATOM 2158 N N . GLU B 1 130 ? 10.14389 32.95442 85.96832 1.000 62.91274 127 GLU B N 1
ATOM 2159 C CA . GLU B 1 130 ? 11.04713 31.97435 85.37409 1.000 77.87538 127 GLU B CA 1
ATOM 2160 C C . GLU B 1 130 ? 12.33254 32.63380 84.88813 1.000 73.64270 127 GLU B C 1
ATOM 2161 O O . GLU B 1 130 ? 13.42526 32.07843 85.05858 1.000 84.90900 127 GLU B O 1
ATOM 2167 N N . ILE B 1 131 ? 12.22309 33.82067 84.28497 1.000 68.40551 128 ILE B N 1
ATOM 2168 C CA . ILE B 1 131 ? 13.41111 34.52691 83.81412 1.000 67.68830 128 ILE B CA 1
ATOM 2169 C C . ILE B 1 131 ? 14.16576 35.13913 84.98711 1.000 73.60502 128 ILE B C 1
ATOM 2170 O O . ILE B 1 131 ? 15.40203 35.19704 84.99044 1.000 73.78441 128 ILE B O 1
ATOM 2175 N N . LYS B 1 132 ? 13.43628 35.59989 86.00400 1.000 71.09845 129 LYS B N 1
ATOM 2176 C CA . LYS B 1 132 ? 14.07720 36.23124 87.15359 1.000 63.21292 129 LYS B CA 1
ATOM 2177 C C . LYS B 1 132 ? 14.97145 35.24656 87.89908 1.000 70.10870 129 LYS B C 1
ATOM 2178 O O . LYS B 1 132 ? 16.13870 35.53946 88.18297 1.000 68.95210 129 LYS B O 1
ATOM 2184 N N . ASN B 1 133 ? 14.44442 34.06520 88.21514 1.000 70.11575 130 ASN B N 1
ATOM 2185 C CA . ASN B 1 133 ? 15.17117 33.11989 89.05360 1.000 68.44235 130 ASN B CA 1
ATOM 2186 C C . ASN B 1 133 ? 16.10940 32.22589 88.24848 1.000 69.02283 130 ASN B C 1
ATOM 2187 O O . ASN B 1 133 ? 17.27548 32.05457 88.61796 1.000 80.97319 130 ASN B O 1
ATOM 2192 N N . ASN B 1 134 ? 15.62260 31.65729 87.14785 1.000 74.93672 131 ASN B N 1
ATOM 2193 C CA . ASN B 1 134 ? 16.34846 30.62406 86.42251 1.000 78.40819 131 ASN B CA 1
ATOM 2194 C C . ASN B 1 134 ? 17.16265 31.15777 85.24966 1.000 69.17612 131 ASN B C 1
ATOM 2195 O O . ASN B 1 134 ? 17.80783 30.36676 84.55500 1.000 78.80552 131 ASN B O 1
ATOM 2200 N N . VAL B 1 135 ? 17.15392 32.46949 85.01017 1.000 74.20527 132 VAL B N 1
ATOM 2201 C CA . VAL B 1 135 ? 17.96066 33.09184 83.96445 1.000 78.40527 132 VAL B CA 1
ATOM 2202 C C . VAL B 1 135 ? 18.85351 34.18497 84.52959 1.000 72.23527 132 VAL B C 1
ATOM 2203 O O . VAL B 1 135 ? 20.07140 34.18496 84.31501 1.000 79.17030 132 VAL B O 1
ATOM 2207 N N . LEU B 1 136 ? 18.27050 35.13229 85.26616 1.000 70.72314 133 LEU B N 1
ATOM 2208 C CA . LEU B 1 136 ? 19.03946 36.24904 85.80118 1.000 81.47912 133 LEU B CA 1
ATOM 2209 C C . LEU B 1 136 ? 19.75047 35.86602 87.09548 1.000 72.04881 133 LEU B C 1
ATOM 2210 O O . LEU B 1 136 ? 20.97984 35.94972 87.18930 1.000 77.68680 133 LEU B O 1
ATOM 2215 N N . ILE B 1 137 ? 18.98628 35.44858 88.10856 1.000 71.62838 134 ILE B N 1
ATOM 2216 C CA . ILE B 1 137 ? 19.58424 35.07338 89.38804 1.000 77.29100 134 ILE B CA 1
ATOM 2217 C C . ILE B 1 137 ? 20.50858 33.87515 89.21432 1.000 82.60789 134 ILE B C 1
ATOM 2218 O O . ILE B 1 137 ? 21.61463 33.83949 89.76859 1.000 75.40010 134 ILE B O 1
ATOM 2223 N N . ALA B 1 138 ? 20.07700 32.87973 88.43494 1.000 75.87055 135 ALA B N 1
ATOM 2224 C CA . ALA B 1 138 ? 20.92058 31.71448 88.19450 1.000 72.38827 135 ALA B CA 1
ATOM 2225 C C . ALA B 1 138 ? 22.16872 32.08014 87.40172 1.000 75.93298 135 ALA B C 1
ATOM 2226 O O . ALA B 1 138 ? 23.19419 31.39856 87.51233 1.000 74.19273 135 ALA B O 1
ATOM 2228 N N . GLY B 1 139 ? 22.10493 33.14287 86.60295 1.000 69.53568 136 GLY B N 1
ATOM 2229 C CA . GLY B 1 139 ? 23.26183 33.58650 85.85189 1.000 68.00406 136 GLY B CA 1
ATOM 2230 C C . GLY B 1 139 ? 24.29155 34.28363 86.71628 1.000 70.40728 136 GLY B C 1
ATOM 2231 O O . GLY B 1 139 ? 25.49768 34.09702 86.53049 1.000 76.90833 136 GLY B O 1
ATOM 2232 N N . ILE B 1 140 ? 23.82455 35.09975 87.66345 1.000 69.36425 137 ILE B N 1
ATOM 2233 C CA . ILE B 1 140 ? 24.73726 35.77522 88.58152 1.000 76.21617 137 ILE B CA 1
ATOM 2234 C C . ILE B 1 140 ? 25.41412 34.76149 89.49633 1.000 80.37570 137 ILE B C 1
ATOM 2235 O O . ILE B 1 140 ? 26.63514 34.79380 89.69088 1.000 78.14529 137 ILE B O 1
ATOM 2240 N N . ASN B 1 141 ? 24.63130 33.84298 90.06954 1.000 81.72717 138 ASN B N 1
ATOM 2241 C CA . ASN B 1 141 ? 25.21519 32.79083 90.89552 1.000 84.55507 138 ASN B CA 1
ATOM 2242 C C . ASN B 1 141 ? 26.12830 31.89354 90.07197 1.000 76.52834 138 ASN B C 1
ATOM 2243 O O . ASN B 1 141 ? 27.17978 31.45536 90.55301 1.000 95.68053 138 ASN B O 1
ATOM 2248 N N . GLY B 1 142 ? 25.74307 31.60878 88.82630 1.000 78.61429 139 GLY B N 1
ATOM 2249 C CA . GLY B 1 142 ? 26.62173 30.86360 87.94407 1.000 88.15057 139 GLY B CA 1
ATOM 2250 C C . GLY B 1 142 ? 27.89067 31.61710 87.60645 1.000 76.57050 139 GLY B C 1
ATOM 2251 O O . GLY B 1 142 ? 28.95137 31.00871 87.43720 1.000 80.99381 139 GLY B O 1
ATOM 2252 N N . LEU B 1 143 ? 27.80443 32.94520 87.50272 1.000 80.21851 140 LEU B N 1
ATOM 2253 C CA . LEU B 1 143 ? 29.00427 33.74858 87.30273 1.000 79.44626 140 LEU B CA 1
ATOM 2254 C C . LEU B 1 143 ? 29.86262 33.77872 88.55975 1.000 87.76390 140 LEU B C 1
ATOM 2255 O O . LEU B 1 143 ? 31.08960 33.90138 88.47103 1.000 91.80293 140 LEU B O 1
ATOM 2260 N N . ASN B 1 144 ? 29.23788 33.66060 89.73351 1.000 91.09282 141 ASN B N 1
ATOM 2261 C CA . ASN B 1 144 ? 29.99580 33.63496 90.97929 1.000 84.87084 141 ASN B CA 1
ATOM 2262 C C . ASN B 1 144 ? 30.70643 32.29928 91.16058 1.000 82.49843 141 ASN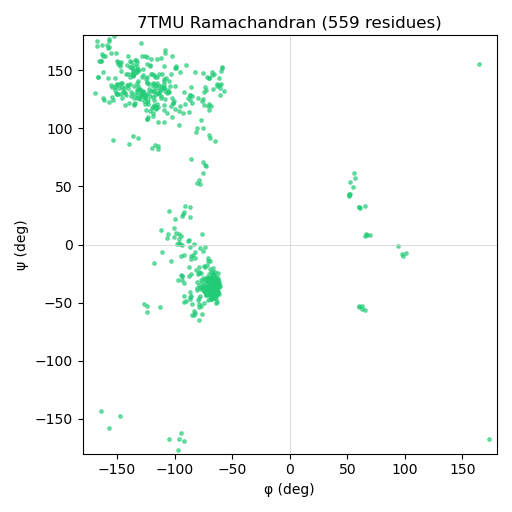 B C 1
ATOM 2263 O O . ASN B 1 144 ? 31.85931 32.25761 91.60573 1.000 103.21094 141 ASN B O 1
ATOM 2268 N N . ASP B 1 145 ? 30.03705 31.19684 90.81372 1.000 95.73603 142 ASP B N 1
ATOM 2269 C CA . ASP B 1 145 ? 30.65084 29.87941 90.92883 1.000 98.54296 142 ASP B CA 1
ATOM 2270 C C . ASP B 1 145 ? 31.67681 29.62058 89.83399 1.000 89.45132 142 ASP B C 1
ATOM 2271 O O . ASP B 1 145 ? 32.51031 28.72090 89.98415 1.000 98.63887 142 ASP B O 1
ATOM 2276 N N . TYR B 1 146 ? 31.63365 30.38373 88.73951 1.000 81.60202 143 TYR B N 1
ATOM 2277 C CA . TYR B 1 146 ? 32.57461 30.16480 87.64561 1.000 82.17483 143 TYR B CA 1
ATOM 2278 C C . TYR B 1 146 ? 33.99265 30.55348 88.04497 1.000 85.60243 143 TYR B C 1
ATOM 2279 O O . TYR B 1 146 ? 34.94870 29.83026 87.74159 1.000 94.92170 143 TYR B O 1
ATOM 2288 N N . PHE B 1 147 ? 34.15040 31.69092 88.72377 1.000 98.54313 144 PHE B N 1
ATOM 2289 C CA . PHE B 1 147 ? 35.47563 32.15655 89.11158 1.000 96.14776 144 PHE B CA 1
ATOM 2290 C C . PHE B 1 147 ? 36.02423 31.43568 90.33553 1.000 101.83919 144 PHE B C 1
ATOM 2291 O O . PHE B 1 147 ? 37.23938 31.46420 90.55847 1.000 110.39457 144 PHE B O 1
ATOM 2299 N N . SER B 1 148 ? 35.16512 30.79517 91.13219 1.000 118.25810 145 SER B N 1
ATOM 2300 C CA . SER B 1 148 ? 35.65068 30.07650 92.30552 1.000 118.74011 145 SER B CA 1
ATOM 2301 C C . SER B 1 148 ? 36.40759 28.81318 91.91684 1.000 132.97890 145 SER B C 1
ATOM 2302 O O . SER B 1 148 ? 37.34619 28.41494 92.61620 1.000 157.95828 145 SER B O 1
ATOM 2305 N N . LYS B 1 149 ? 36.02078 28.17521 90.81660 1.000 129.30146 146 LYS B N 1
ATOM 2306 C CA . LYS B 1 149 ? 36.69999 26.97339 90.34713 1.000 134.93521 146 LYS B CA 1
ATOM 2307 C C . LYS B 1 149 ? 37.79560 27.32358 89.34591 1.000 137.02036 146 LYS B C 1
ATOM 2308 O O . LYS B 1 149 ? 38.46221 28.35035 89.47419 1.000 143.69299 146 LYS B O 1
ATOM 2314 N N . ALA C 1 3 ? -20.96367 31.82857 68.65903 1.000 76.53567 0 ALA C N 1
ATOM 2315 C CA . ALA C 1 3 ? -20.29571 32.38431 67.48804 1.000 93.64838 0 ALA C CA 1
ATOM 2316 C C . ALA C 1 3 ? -20.58774 31.54416 66.25062 1.000 100.56530 0 ALA C C 1
ATOM 2317 O O . ALA C 1 3 ? -19.96915 30.50200 66.03337 1.000 104.49976 0 ALA C O 1
ATOM 2319 N N . VAL C 1 4 ? -21.53601 32.00740 65.44360 1.000 96.47644 1 VAL C N 1
ATOM 2320 C CA . VAL C 1 4 ? -21.95478 31.31648 64.23032 1.000 90.26458 1 VAL C CA 1
ATOM 2321 C C . VAL C 1 4 ? -21.19686 31.95072 63.06951 1.000 89.58046 1 VAL C C 1
ATOM 2322 O O . VAL C 1 4 ? -21.52959 33.04983 62.61702 1.000 89.13415 1 VAL C O 1
ATOM 2326 N N . ASN C 1 5 ? -20.16840 31.25722 62.58724 1.000 89.74075 2 ASN C N 1
ATOM 2327 C CA . ASN C 1 5 ? -19.36078 31.71616 61.46280 1.000 77.73413 2 ASN C CA 1
ATOM 2328 C C . ASN C 1 5 ? -19.88252 31.04293 60.19738 1.000 84.86814 2 ASN C C 1
ATOM 2329 O O . ASN C 1 5 ? -19.76109 29.82383 60.04028 1.000 81.76815 2 ASN C O 1
ATOM 2350 N N . GLU C 1 8 ? -18.32688 30.66599 53.32236 1.000 66.15499 5 GLU C N 1
ATOM 2351 C CA . GLU C 1 8 ? -18.54702 31.19638 51.98568 1.000 71.69537 5 GLU C CA 1
ATOM 2352 C C . GLU C 1 8 ? -17.44745 30.70120 51.05604 1.000 65.94020 5 GLU C C 1
ATOM 2353 O O . GLU C 1 8 ? -16.34577 30.36113 51.49631 1.000 67.28211 5 GLU C O 1
ATOM 2359 N N . CYS C 1 9 ? -17.75906 30.65980 49.76164 1.000 66.58184 6 CYS C N 1
ATOM 2360 C CA . CYS C 1 9 ? -16.80599 30.22323 48.75150 1.000 65.00208 6 CYS C CA 1
ATOM 2361 C C . CYS C 1 9 ? -17.12046 30.92613 47.43980 1.000 63.08801 6 CYS C C 1
ATOM 2362 O O . CYS C 1 9 ? -18.28873 31.06053 47.06495 1.000 75.90404 6 CYS C O 1
ATOM 2365 N N . ILE C 1 10 ? -16.07164 31.38008 46.75455 1.000 69.80026 7 ILE C N 1
ATOM 2366 C CA . ILE C 1 10 ? -16.19388 32.08057 45.48160 1.000 71.43066 7 ILE C CA 1
ATOM 2367 C C . ILE C 1 10 ? -15.21604 31.46356 44.49123 1.000 68.62796 7 ILE C C 1
ATOM 2368 O O . ILE C 1 10 ? -14.08314 31.12574 44.85195 1.000 75.39535 7 ILE C O 1
ATOM 2373 N N . THR C 1 11 ? -15.65337 31.32012 43.24115 1.000 61.40917 8 THR C N 1
ATOM 2374 C CA . THR C 1 11 ? -14.81458 30.80761 42.16314 1.000 73.84522 8 THR C CA 1
ATOM 2375 C C . THR C 1 11 ? -15.00688 31.68625 40.93646 1.000 71.91433 8 THR C C 1
ATOM 2376 O O . THR C 1 11 ? -16.12838 31.82017 40.43685 1.000 75.18693 8 THR C O 1
ATOM 2380 N N . VAL C 1 12 ? -13.91879 32.28464 40.45669 1.000 66.48356 9 VAL C N 1
ATOM 2381 C CA . VAL C 1 12 ? -13.93724 33.14634 39.28030 1.000 67.02762 9 VAL C CA 1
ATOM 2382 C C . VAL C 1 12 ? -12.86768 32.65881 38.31331 1.000 63.00778 9 VAL C C 1
ATOM 2383 O O . VAL C 1 12 ? -11.71842 32.43804 38.71156 1.000 56.99299 9 VAL C O 1
ATOM 2387 N N . SER C 1 13 ? -13.24389 32.49298 37.04719 1.000 71.54724 10 SER C N 1
ATOM 2388 C CA . SER C 1 13 ? -12.33168 32.02541 36.01520 1.000 51.48056 10 SER C CA 1
ATOM 2389 C C . SER C 1 13 ? -12.50279 32.86077 34.75409 1.000 66.80095 10 SER C C 1
ATOM 2390 O O . SER C 1 13 ? -13.60723 33.30579 34.42733 1.000 67.28772 10 SER C O 1
ATOM 2393 N N . ASP C 1 14 ? -11.39419 33.06944 34.04864 1.000 55.86013 11 ASP C N 1
ATOM 2394 C CA . ASP C 1 14 ? -11.39222 33.85733 32.82295 1.000 61.63277 11 ASP C CA 1
ATOM 2395 C C . ASP C 1 14 ? -10.18580 33.43801 31.99146 1.000 69.86738 11 ASP C C 1
ATOM 2396 O O . ASP C 1 14 ? -9.36352 32.62353 32.41956 1.000 59.72258 11 ASP C O 1
ATOM 2401 N N . VAL C 1 15 ? -10.08803 34.00104 30.79091 1.000 71.01716 12 VAL C N 1
ATOM 2402 C CA . VAL C 1 15 ? -8.99412 33.72150 29.86898 1.000 64.61963 12 VAL C CA 1
ATOM 2403 C C . VAL C 1 15 ? -8.32126 35.04327 29.52995 1.000 76.98649 12 VAL C C 1
ATOM 2404 O O . VAL C 1 15 ? -8.97144 35.96453 29.02061 1.000 88.20760 12 VAL C O 1
ATOM 2408 N N . ILE C 1 16 ? -7.02670 35.13813 29.81899 1.000 69.77047 13 ILE C N 1
ATOM 2409 C CA . ILE C 1 16 ? -6.22229 36.31497 29.51344 1.000 78.21298 13 ILE C CA 1
ATOM 2410 C C . ILE C 1 16 ? -5.33612 35.98744 28.32121 1.000 78.93050 13 ILE C C 1
ATOM 2411 O O . ILE C 1 16 ? -4.67276 34.94310 28.30000 1.000 69.48558 13 ILE C O 1
ATOM 2416 N N . ASN C 1 17 ? -5.32340 36.87916 27.33051 1.000 68.46286 14 ASN C N 1
ATOM 2417 C CA . ASN C 1 17 ? -4.55307 36.64708 26.11311 1.000 72.33044 14 ASN C CA 1
ATOM 2418 C C . ASN C 1 17 ? -3.07128 36.95284 26.32260 1.000 72.27349 14 ASN C C 1
ATOM 2419 O O . ASN C 1 17 ? -2.48334 37.75630 25.59024 1.000 91.16783 14 ASN C O 1
ATOM 2424 N N . VAL C 1 18 ? -2.46261 36.31611 27.32339 1.000 78.89077 15 VAL C N 1
ATOM 2425 C CA . VAL C 1 18 ? -1.05237 36.48240 27.64851 1.000 79.06308 15 VAL C CA 1
ATOM 2426 C C . VAL C 1 18 ? -0.44399 35.09809 27.83208 1.000 84.15485 15 VAL C C 1
ATOM 2427 O O . VAL C 1 18 ? -1.13269 34.14428 28.20923 1.000 72.44415 15 VAL C O 1
ATOM 2431 N N . SER C 1 19 ? 0.85151 34.98593 27.54317 1.000 72.23505 16 SER C N 1
ATOM 2432 C CA . SER C 1 19 ? 1.55954 33.73604 27.78139 1.000 64.50628 16 SER C CA 1
ATOM 2433 C C . SER C 1 19 ? 1.53179 33.38975 29.26458 1.000 83.51357 16 SER C C 1
ATOM 2434 O O . SER C 1 19 ? 1.60496 34.26942 30.12736 1.000 73.40193 16 SER C O 1
ATOM 2437 N N . VAL C 1 20 ? 1.42169 32.09261 29.55721 1.000 74.14890 17 VAL C N 1
ATOM 2438 C CA . VAL C 1 20 ? 1.26155 31.65350 30.94040 1.000 73.31434 17 VAL C CA 1
ATOM 2439 C C . VAL C 1 20 ? 2.51107 31.96203 31.75425 1.000 75.44227 17 VAL C C 1
ATOM 2440 O O . VAL C 1 20 ? 2.42269 32.35078 32.92524 1.000 89.72658 17 VAL C O 1
ATOM 2444 N N . GLU C 1 21 ? 3.69241 31.79897 31.15215 1.000 75.70393 18 GLU C N 1
ATOM 2445 C CA . GLU C 1 21 ? 4.92855 32.12185 31.85739 1.000 79.10646 18 GLU C CA 1
ATOM 2446 C C . GLU C 1 21 ? 4.99683 33.60090 32.21761 1.000 80.98806 18 GLU C C 1
ATOM 2447 O O . GLU C 1 21 ? 5.59015 33.96422 33.24019 1.000 83.91041 18 GLU C O 1
ATOM 2453 N N . GLU C 1 22 ? 4.39144 34.46611 31.40080 1.000 79.43905 19 GLU C N 1
ATOM 2454 C CA . GLU C 1 22 ? 4.33615 35.88357 31.73980 1.000 73.11697 19 GLU C CA 1
ATOM 2455 C C . GLU C 1 22 ? 3.28698 36.16362 32.80866 1.000 76.54061 19 GLU C C 1
ATOM 2456 O O . GLU C 1 22 ? 3.50870 36.99907 33.69245 1.000 79.21384 19 GLU C O 1
ATOM 2462 N N . VAL C 1 23 ? 2.13982 35.48367 32.74391 1.000 64.55489 20 VAL C N 1
ATOM 2463 C CA . VAL C 1 23 ? 1.12566 35.65824 33.77879 1.000 70.82285 20 VAL C CA 1
ATOM 2464 C C . VAL C 1 23 ? 1.63562 35.13133 35.11299 1.000 74.99847 20 VAL C C 1
ATOM 2465 O O . VAL C 1 23 ? 1.43865 35.75819 36.16100 1.000 75.87524 20 VAL C O 1
ATOM 2469 N N . TRP C 1 24 ? 2.30308 33.97500 35.09597 1.000 71.92407 21 TRP C N 1
ATOM 2470 C CA . TRP C 1 24 ? 2.87200 33.42827 36.32229 1.000 78.28663 21 TRP C CA 1
ATOM 2471 C C . TRP C 1 24 ? 3.99460 34.30518 36.85899 1.000 69.15384 21 TRP C C 1
ATOM 2472 O O . TRP C 1 24 ? 4.19258 34.37839 38.07680 1.000 70.06257 21 TRP C O 1
ATOM 2483 N N . LYS C 1 25 ? 4.73099 34.97727 35.97062 1.000 60.55365 22 LYS C N 1
ATOM 2484 C CA . LYS C 1 25 ? 5.81996 35.84476 36.40762 1.000 71.72338 22 LYS C CA 1
ATOM 2485 C C . LYS C 1 25 ? 5.30079 36.98942 37.26832 1.000 71.43512 22 LYS C C 1
ATOM 2486 O O . LYS C 1 25 ? 5.91702 37.34655 38.27937 1.000 70.53470 22 LYS C O 1
ATOM 2492 N N . LYS C 1 26 ? 4.16192 37.57094 36.88820 1.000 64.27288 23 LYS C N 1
ATOM 2493 C CA . LYS C 1 26 ? 3.58638 38.66023 37.66822 1.000 81.14036 23 LYS C CA 1
ATOM 2494 C C . LYS C 1 26 ? 2.84493 38.13920 38.89387 1.000 63.43296 23 LYS C C 1
ATOM 2495 O O . LYS C 1 26 ? 2.85513 38.78383 39.94836 1.000 75.11612 23 LYS C O 1
ATOM 2501 N N . ILE C 1 27 ? 2.19680 36.97836 38.77425 1.000 82.02447 24 ILE C N 1
ATOM 2502 C CA . ILE C 1 27 ? 1.48903 36.40219 39.91361 1.000 70.00258 24 ILE C CA 1
ATOM 2503 C C . ILE C 1 27 ? 2.47593 35.95292 40.98466 1.000 70.00638 24 ILE C C 1
ATOM 2504 O O . ILE C 1 27 ? 2.24103 36.14563 42.18402 1.000 60.95029 24 ILE C O 1
ATOM 2509 N N . SER C 1 28 ? 3.59963 35.35832 40.57236 1.000 79.63679 25 SER C N 1
ATOM 2510 C CA . SER C 1 28 ? 4.59103 34.89870 41.54016 1.000 67.25926 25 SER C CA 1
ATOM 2511 C C . SER C 1 28 ? 5.17425 36.05629 42.33866 1.000 68.49388 25 SER C C 1
ATOM 2512 O O . SER C 1 28 ? 5.52193 35.88630 43.51300 1.000 68.38348 25 SER C O 1
ATOM 2515 N N . ALA C 1 29 ? 5.29352 37.23302 41.72380 1.000 67.58595 26 ALA C N 1
ATOM 2516 C CA . ALA C 1 29 ? 5.72082 38.42647 42.44189 1.000 69.47534 26 ALA C CA 1
ATOM 2517 C C . ALA C 1 29 ? 4.68018 38.79309 43.49123 1.000 78.31005 26 ALA C C 1
ATOM 2518 O O . ALA C 1 29 ? 3.75297 39.56269 43.21696 1.000 68.88121 26 ALA C O 1
ATOM 2520 N N . PHE C 1 30 ? 4.83631 38.24230 44.69792 1.000 64.12141 27 PHE C N 1
ATOM 2521 C CA . PHE C 1 30 ? 3.80617 38.36489 45.72428 1.000 66.81856 27 PHE C CA 1
ATOM 2522 C C . PHE C 1 30 ? 3.57316 39.81325 46.13314 1.000 59.20324 27 PHE C C 1
ATOM 2523 O O . PHE C 1 30 ? 2.43812 40.19395 46.43928 1.000 51.20696 27 PHE C O 1
ATOM 2531 N N . ASP C 1 31 ? 4.62039 40.63642 46.12926 1.000 52.15892 28 ASP C N 1
ATOM 2532 C CA . ASP C 1 31 ? 4.51589 42.00038 46.63175 1.000 64.20367 28 ASP C CA 1
ATOM 2533 C C . ASP C 1 31 ? 4.01637 42.99765 45.59308 1.000 70.26119 28 ASP C C 1
ATOM 2534 O O . ASP C 1 31 ? 3.71313 44.13852 45.95744 1.000 67.56075 28 ASP C O 1
ATOM 2539 N N . GLU C 1 32 ? 3.92506 42.61018 44.32088 1.000 66.88303 29 GLU C N 1
ATOM 2540 C CA . GLU C 1 32 ? 3.52241 43.51990 43.25650 1.000 65.91895 29 GLU C CA 1
ATOM 2541 C C . GLU C 1 32 ? 2.02249 43.47771 42.98422 1.000 55.69997 29 GLU C C 1
ATOM 2542 O O . GLU C 1 32 ? 1.59385 43.77891 41.86349 1.000 61.06883 29 GLU C O 1
ATOM 2548 N N . PHE C 1 33 ? 1.22271 43.11825 43.99123 1.000 62.42683 30 PHE C N 1
ATOM 2549 C CA . PHE C 1 33 ? -0.22255 43.01354 43.81446 1.000 60.21136 30 PHE C CA 1
ATOM 2550 C C . PHE C 1 33 ? -0.83850 44.35343 43.42855 1.000 66.00354 30 PHE C C 1
ATOM 2551 O O . PHE C 1 33 ? -1.77640 44.40539 42.62479 1.000 64.64849 30 PHE C O 1
ATOM 2559 N N . SER C 1 34 ? -0.31822 45.45057 43.98182 1.000 62.82754 31 SER C N 1
ATOM 2560 C CA . SER C 1 34 ? -0.89081 46.76565 43.71655 1.000 59.43549 31 SER C CA 1
ATOM 2561 C C . SER C 1 34 ? -0.62722 47.24965 42.29776 1.000 62.24992 31 SER C C 1
ATOM 2562 O O . SER C 1 34 ? -1.27165 48.20747 41.85717 1.000 58.05209 31 SER C O 1
ATOM 2565 N N . ASP C 1 35 ? 0.29602 46.61472 41.57371 1.000 81.43758 32 ASP C N 1
ATOM 2566 C CA . ASP C 1 35 ? 0.60869 47.07235 40.22389 1.000 53.37554 32 ASP C CA 1
ATOM 2567 C C . ASP C 1 35 ? -0.55168 46.82622 39.26763 1.000 61.06878 32 ASP C C 1
ATOM 2568 O O . ASP C 1 35 ? -0.84288 47.66765 38.40951 1.000 60.10487 32 ASP C O 1
ATOM 2573 N N . TYR C 1 36 ? -1.23334 45.68814 39.40168 1.000 55.76167 33 TYR C N 1
ATOM 2574 C CA . TYR C 1 36 ? -2.29077 45.32537 38.47094 1.000 64.41407 33 TYR C CA 1
ATOM 2575 C C . TYR C 1 36 ? -3.69028 45.36342 39.06974 1.000 76.15772 33 TYR C C 1
ATOM 2576 O O . TYR C 1 36 ? -4.66098 45.18722 38.32640 1.000 79.23682 33 TYR C O 1
ATOM 2585 N N . HIS C 1 37 ? -3.83249 45.58902 40.37666 1.000 53.85301 34 HIS C N 1
ATOM 2586 C CA . HIS C 1 37 ? -5.15718 45.63131 40.97953 1.000 63.47512 34 HIS C CA 1
ATOM 2587 C C . HIS C 1 37 ? -5.58045 47.07475 41.18683 1.000 65.03699 34 HIS C C 1
ATOM 2588 O O . HIS C 1 37 ? -4.86409 47.83045 41.86320 1.000 74.12497 34 HIS C O 1
ATOM 2595 N N . PRO C 1 38 ? -6.72195 47.49952 40.63747 1.000 88.35222 35 PRO C N 1
ATOM 2596 C CA . PRO C 1 38 ? -7.14549 48.89754 40.81145 1.000 70.76018 35 PRO C CA 1
ATOM 2597 C C . PRO C 1 38 ? -7.56549 49.23342 42.23025 1.000 72.05353 35 PRO C C 1
ATOM 2598 O O . PRO C 1 38 ? -7.56116 50.41593 42.59393 1.000 78.01596 35 PRO C O 1
ATOM 2602 N N . GLY C 1 39 ? -7.92921 48.24044 43.04022 1.000 71.86066 36 GLY C N 1
ATOM 2603 C CA . GLY C 1 39 ? -8.31770 48.48124 44.41426 1.000 67.96890 36 GLY C CA 1
ATOM 2604 C C . GLY C 1 39 ? -7.18469 48.52887 45.40943 1.000 70.31013 36 GLY C C 1
ATOM 2605 O O . GLY C 1 39 ? -7.39146 48.95675 46.54836 1.000 85.06284 36 GLY C O 1
ATOM 2606 N N . ALA C 1 40 ? -5.98822 48.10474 45.01180 1.000 69.52703 37 ALA C N 1
ATOM 2607 C CA . ALA C 1 40 ? -4.82674 48.08229 45.89083 1.000 56.88275 37 ALA C CA 1
ATOM 2608 C C . ALA C 1 40 ? -3.95421 49.29736 45.60186 1.000 74.38575 37 ALA C C 1
ATOM 2609 O O . ALA C 1 40 ? -3.41834 49.43431 44.49651 1.000 85.80905 37 ALA C O 1
ATOM 2611 N N . VAL C 1 41 ? -3.81546 50.17512 46.59453 1.000 73.04656 38 VAL C N 1
ATOM 2612 C CA . VAL C 1 41 ? -2.97274 51.35505 46.43491 1.000 66.98218 38 VAL C CA 1
ATOM 2613 C C . VAL C 1 41 ? -1.50072 50.98307 46.55484 1.000 67.69909 38 VAL C C 1
ATOM 2614 O O . VAL C 1 41 ? -0.69008 51.30178 45.67751 1.000 72.16629 38 VAL C O 1
ATOM 2618 N N . ARG C 1 42 ? -1.13379 50.30317 47.63915 1.000 61.64273 39 ARG C N 1
ATOM 2619 C CA . ARG C 1 42 ? 0.23820 49.88252 47.87510 1.000 55.81745 39 ARG C CA 1
ATOM 2620 C C . ARG C 1 42 ? 0.26548 48.40616 48.24477 1.000 56.87833 39 ARG C C 1
ATOM 2621 O O . ARG C 1 42 ? -0.68342 47.87664 48.83022 1.000 59.15713 39 ARG C O 1
ATOM 2629 N N . SER C 1 43 ? 1.36555 47.74587 47.89012 1.000 45.50519 40 SER C N 1
ATOM 2630 C CA . SER C 1 43 ? 1.59215 46.35589 48.25707 1.000 56.87173 40 SER C CA 1
ATOM 2631 C C . SER C 1 43 ? 3.09192 46.12462 48.34807 1.000 56.17278 40 SER C C 1
ATOM 2632 O O . SER C 1 43 ? 3.84210 46.53549 47.45916 1.000 64.24176 40 SER C O 1
ATOM 2635 N N . PHE C 1 44 ? 3.52251 45.47375 49.42571 1.000 47.90490 41 PHE C N 1
ATOM 2636 C CA . PHE C 1 44 ? 4.94565 45.29153 49.67172 1.000 59.24555 41 PHE C CA 1
ATOM 2637 C C . PHE C 1 44 ? 5.14356 44.15162 50.65850 1.000 53.95497 41 PHE C C 1
ATOM 2638 O O . PHE C 1 44 ? 4.21982 43.75349 51.37243 1.000 55.53094 41 PHE C O 1
ATOM 2646 N N . TYR C 1 45 ? 6.37075 43.63880 50.69138 1.000 50.95100 42 TYR C N 1
ATOM 2647 C CA . TYR C 1 45 ? 6.72771 42.54949 51.59085 1.000 64.38708 42 TYR C CA 1
ATOM 2648 C C . TYR C 1 45 ? 6.90093 43.07642 53.00922 1.000 63.97261 42 TYR C C 1
ATOM 2649 O O . TYR C 1 45 ? 7.70767 43.98222 53.24636 1.000 61.19440 42 TYR C O 1
ATOM 2658 N N . LEU C 1 46 ? 6.14482 42.51218 53.95150 1.000 67.51166 43 LEU C N 1
ATOM 2659 C CA . LEU C 1 46 ? 6.50618 42.64060 55.35613 1.000 55.99243 43 LEU C CA 1
ATOM 2660 C C . LEU C 1 46 ? 7.62306 41.67954 55.73374 1.000 55.77597 43 LEU C C 1
ATOM 2661 O O . LEU C 1 46 ? 8.35490 41.93877 56.69508 1.000 63.91971 43 LEU C O 1
ATOM 2666 N N . HIS C 1 47 ? 7.76369 40.58398 54.99104 1.000 63.79646 44 HIS C N 1
ATOM 2667 C CA . HIS C 1 47 ? 8.86359 39.63925 55.16432 1.000 71.84307 44 HIS C CA 1
ATOM 2668 C C . HIS C 1 47 ? 8.95682 38.81088 53.89489 1.000 70.85611 44 HIS C C 1
ATOM 2669 O O . HIS C 1 47 ? 7.96341 38.20395 53.48341 1.000 72.30631 44 HIS C O 1
ATOM 2676 N N . GLN C 1 48 ? 10.13106 38.78968 53.27210 1.000 63.23101 45 GLN C N 1
ATOM 2677 C CA . GLN C 1 48 ? 10.35842 38.03085 52.04981 1.000 80.83221 45 GLN C CA 1
ATOM 2678 C C . GLN C 1 48 ? 11.24482 36.83188 52.35445 1.000 64.60680 45 GLN C C 1
ATOM 2679 O O . GLN C 1 48 ? 12.33709 36.98740 52.91013 1.000 73.29126 45 GLN C O 1
ATOM 2685 N N . ALA C 1 49 ? 10.77392 35.64364 51.99103 1.000 76.47518 46 ALA C N 1
ATOM 2686 C CA . ALA C 1 49 ? 11.52894 34.41321 52.16968 1.000 80.11918 46 ALA C CA 1
ATOM 2687 C C . ALA C 1 49 ? 12.10259 33.95829 50.83548 1.000 79.29801 46 ALA C C 1
ATOM 2688 O O . ALA C 1 49 ? 11.42213 34.00231 49.80495 1.000 101.40157 46 ALA C O 1
ATOM 2690 N N . ALA C 1 50 ? 13.36661 33.52945 50.86200 1.000 85.59794 47 ALA C N 1
ATOM 2691 C CA . ALA C 1 50 ? 14.00271 33.04026 49.64412 1.000 91.85340 47 ALA C CA 1
ATOM 2692 C C . ALA C 1 50 ? 13.27905 31.82199 49.08690 1.000 97.36990 47 ALA C C 1
ATOM 2693 O O . ALA C 1 50 ? 13.22796 31.63384 47.86635 1.000 108.42591 47 ALA C O 1
ATOM 2695 N N . ASP C 1 51 ? 12.70183 30.99674 49.95576 1.000 105.66839 48 ASP C N 1
ATOM 2696 C CA . ASP C 1 51 ? 11.89995 29.85375 49.53929 1.000 110.45032 48 ASP C CA 1
ATOM 2697 C C . ASP C 1 51 ? 10.51564 30.25354 49.04704 1.000 102.95031 48 ASP C C 1
ATOM 2698 O O . ASP C 1 51 ? 9.67534 29.37424 48.83549 1.000 107.87493 48 ASP C O 1
ATOM 2703 N N . GLN C 1 52 ? 10.26532 31.55144 48.87675 1.000 98.85321 49 GLN C N 1
ATOM 2704 C CA . GLN C 1 52 ? 8.96277 32.09191 48.49663 1.000 89.61550 49 GLN C CA 1
ATOM 2705 C C . GLN C 1 52 ? 7.87661 31.74375 49.51055 1.000 100.70626 49 GLN C C 1
ATOM 2706 O O . GLN C 1 52 ? 7.15759 32.63347 49.97917 1.000 96.99602 49 GLN C O 1
ATOM 2712 N N . GLN C 1 53 ? 7.72800 30.45940 49.83470 1.000 94.13079 50 GLN C N 1
ATOM 2713 C CA . GLN C 1 53 ? 6.82277 30.06255 50.90428 1.000 80.68562 50 GLN C CA 1
ATOM 2714 C C . GLN C 1 53 ? 7.25919 30.70064 52.21653 1.000 81.51541 50 GLN C C 1
ATOM 2715 O O . GLN C 1 53 ? 8.44523 30.71327 52.55565 1.000 88.52325 50 GLN C O 1
ATOM 2721 N N . GLY C 1 54 ? 6.29494 31.24565 52.95244 1.000 72.85032 51 GLY C N 1
ATOM 2722 C CA . GLY C 1 54 ? 6.57837 31.95517 54.17924 1.000 79.40723 51 GLY C CA 1
ATOM 2723 C C . GLY C 1 54 ? 6.63100 33.46093 54.03748 1.000 70.43631 51 GLY C C 1
ATOM 2724 O O . GLY C 1 54 ? 6.68662 34.16055 55.05765 1.000 72.58671 51 GLY C O 1
ATOM 2725 N N . SER C 1 55 ? 6.61741 33.97848 52.81124 1.000 78.12240 52 SER C N 1
ATOM 2726 C CA . SER C 1 55 ? 6.62809 35.41991 52.60975 1.000 65.84994 52 SER C CA 1
ATOM 2727 C C . SER C 1 55 ? 5.29608 36.02465 53.03116 1.000 57.73229 52 SER C C 1
ATOM 2728 O O . SER C 1 55 ? 4.23270 35.43050 52.82912 1.000 67.97036 52 SER C O 1
ATOM 2731 N N . ILE C 1 56 ? 5.36075 37.21475 53.62135 1.000 56.30296 53 ILE C N 1
ATOM 2732 C CA . ILE C 1 56 ? 4.18543 37.93387 54.09166 1.000 56.62268 53 ILE C CA 1
ATOM 2733 C C . ILE C 1 56 ? 4.15732 39.29091 53.40533 1.000 62.15434 53 ILE C C 1
ATOM 2734 O O . ILE C 1 56 ? 5.18376 39.97712 53.33635 1.000 66.63498 53 ILE C O 1
ATOM 2739 N N . ARG C 1 57 ? 2.99023 39.67146 52.89211 1.000 64.39609 54 ARG C N 1
ATOM 2740 C CA . ARG C 1 57 ? 2.82047 40.93997 52.20267 1.000 57.14485 54 ARG C CA 1
ATOM 2741 C C . ARG C 1 57 ? 1.75646 41.77942 52.89582 1.000 59.12351 54 ARG C C 1
ATOM 2742 O O . ARG C 1 57 ? 0.85126 41.25390 53.55089 1.000 58.68486 54 ARG C O 1
ATOM 2750 N N . ARG C 1 58 ? 1.88258 43.09379 52.74759 1.000 60.42826 55 ARG C N 1
ATOM 2751 C CA . ARG C 1 58 ? 0.88739 44.05073 53.20859 1.000 52.67358 55 ARG C CA 1
ATOM 2752 C C . ARG C 1 58 ? 0.23694 44.69368 51.99312 1.000 57.00055 55 ARG C C 1
ATOM 2753 O O . ARG C 1 58 ? 0.93545 45.18777 51.10281 1.000 62.82793 55 ARG C O 1
ATOM 2761 N N . VAL C 1 59 ? -1.09171 44.67121 51.94784 1.000 52.66371 56 VAL C N 1
ATOM 2762 C CA . VAL C 1 59 ? -1.85616 45.28788 50.86955 1.000 62.03496 56 VAL C CA 1
ATOM 2763 C C . VAL C 1 59 ? -2.69397 46.40342 51.47429 1.000 60.67764 56 VAL C C 1
ATOM 2764 O O . VAL C 1 59 ? -3.54260 46.15061 52.33883 1.000 67.87729 56 VAL C O 1
ATOM 2768 N N . GLU C 1 60 ? -2.45802 47.63127 51.02222 1.000 56.96259 57 GLU C N 1
ATOM 2769 C CA . GLU C 1 60 ? -3.12869 48.81156 51.55126 1.000 69.61349 57 GLU C CA 1
ATOM 2770 C C . GLU C 1 60 ? -4.12956 49.32812 50.52784 1.000 74.83675 57 GLU C C 1
ATOM 2771 O O . GLU C 1 60 ? -3.74483 49.72964 49.42384 1.000 74.73963 57 GLU C O 1
ATOM 2785 N N . SER C 1 62 ? -7.65653 52.04385 50.00791 1.000 92.74131 59 SER C N 1
ATOM 2786 C CA . SER C 1 62 ? -8.10562 53.31971 50.55272 1.000 95.27986 59 SER C CA 1
ATOM 2787 C C . SER C 1 62 ? -9.03875 53.12453 51.74119 1.000 99.36850 59 SER C C 1
ATOM 2788 O O . SER C 1 62 ? -9.12232 53.99724 52.61287 1.000 87.10867 59 SER C O 1
ATOM 2791 N N . ASP C 1 63 ? -9.73692 51.99150 51.80050 1.000 103.94653 60 ASP C N 1
ATOM 2792 C CA . ASP C 1 63 ? -10.70454 51.73041 52.85794 1.000 101.17969 60 ASP C CA 1
ATOM 2793 C C . ASP C 1 63 ? -10.14582 50.90313 54.00647 1.000 89.81714 60 ASP C C 1
ATOM 2794 O O . ASP C 1 63 ? -10.59014 51.07754 55.14969 1.000 100.76109 60 ASP C O 1
ATOM 2799 N N . GLY C 1 64 ? -9.19832 50.01623 53.74199 1.000 91.75505 61 GLY C N 1
ATOM 2800 C CA . GLY C 1 64 ? -8.67455 49.13918 54.77149 1.000 79.90222 61 GLY C CA 1
ATOM 2801 C C . GLY C 1 64 ? -7.28278 48.64046 54.42499 1.000 74.04959 61 GLY C C 1
ATOM 2802 O O . GLY C 1 64 ? -6.56190 49.26078 53.63832 1.000 70.01429 61 GLY C O 1
ATOM 2803 N N . TYR C 1 65 ? -6.90718 47.51089 55.02722 1.000 71.68484 62 TYR C N 1
ATOM 2804 C CA . TYR C 1 65 ? -5.61148 46.89421 54.77771 1.000 59.25012 62 TYR C CA 1
ATOM 2805 C C . TYR C 1 65 ? -5.73332 45.38920 54.96137 1.000 64.93249 62 TYR C C 1
ATOM 2806 O O . TYR C 1 65 ? -6.63568 44.89991 55.64462 1.000 64.62347 62 TYR C O 1
ATOM 2815 N N . VAL C 1 66 ? -4.80291 44.65703 54.34955 1.000 67.51492 63 VAL C N 1
ATOM 2816 C CA . VAL C 1 66 ? -4.74831 43.20170 54.45467 1.000 62.42343 63 VAL C CA 1
ATOM 2817 C C . VAL C 1 66 ? -3.29088 42.77094 54.56463 1.000 60.78214 63 VAL C C 1
ATOM 2818 O O . VAL C 1 66 ? -2.42177 43.29862 53.86237 1.000 81.87842 63 VAL C O 1
ATOM 2822 N N . GLU C 1 67 ? -3.02366 41.81785 55.45651 1.000 49.84331 64 GLU C N 1
ATOM 2823 C CA . GLU C 1 67 ? -1.71930 41.17907 55.57149 1.000 52.18325 64 GLU C CA 1
ATOM 2824 C C . GLU C 1 67 ? -1.88174 39.69418 55.28106 1.000 61.21876 64 GLU C C 1
ATOM 2825 O O . GLU C 1 67 ? -2.68617 39.01573 55.92890 1.000 63.64604 64 GLU C O 1
ATOM 2831 N N . GLU C 1 68 ? -1.11891 39.19217 54.31168 1.000 54.04889 65 GLU C N 1
ATOM 2832 C CA . GLU C 1 68 ? -1.31644 37.85016 53.78391 1.000 60.46022 65 GLU C CA 1
ATOM 2833 C C . GLU C 1 68 ? -0.01408 37.06671 53.78704 1.000 66.64008 65 GLU C C 1
ATOM 2834 O O . GLU C 1 68 ? 1.05934 37.61972 53.53185 1.000 64.64124 65 GLU C O 1
ATOM 2840 N N . LEU C 1 69 ? -0.12729 35.77015 54.05881 1.000 61.87925 66 LEU C N 1
ATOM 2841 C CA . LEU C 1 69 ? 0.99561 34.84420 54.05463 1.000 62.53850 66 LEU C CA 1
ATOM 2842 C C . LEU C 1 69 ? 0.90688 33.95259 52.82484 1.000 65.99044 66 LEU C C 1
ATOM 2843 O O . LEU C 1 69 ? -0.14997 33.37587 52.54871 1.000 66.03901 66 LEU C O 1
ATOM 2848 N N . LEU C 1 70 ? 2.01107 33.84192 52.09021 1.000 64.36609 67 LEU C N 1
ATOM 2849 C CA . LEU C 1 70 ? 2.07667 32.94610 50.94041 1.000 53.76844 67 LEU C CA 1
ATOM 2850 C C . LEU C 1 70 ? 2.25389 31.52065 51.44965 1.000 74.18549 67 LEU C C 1
ATOM 2851 O O . LEU C 1 70 ? 3.33541 31.14937 51.91799 1.000 69.62333 67 LEU C O 1
ATOM 2856 N N . VAL C 1 71 ? 1.19238 30.72116 51.36061 1.000 69.91931 68 VAL C N 1
ATOM 2857 C CA . VAL C 1 71 ? 1.20949 29.38272 51.94481 1.000 76.06519 68 VAL C CA 1
ATOM 2858 C C . VAL C 1 71 ? 1.96683 28.41011 51.04949 1.000 66.96273 68 VAL C C 1
ATOM 2859 O O . VAL C 1 71 ? 3.01700 27.87883 51.42832 1.000 90.59764 68 VAL C O 1
ATOM 2863 N N . ASN C 1 72 ? 1.44402 28.15791 49.85321 1.000 78.15022 69 ASN C N 1
ATOM 2864 C CA . ASN C 1 72 ? 2.03369 27.20565 48.92420 1.000 90.97019 69 ASN C CA 1
ATOM 2865 C C . ASN C 1 72 ? 2.31244 27.88676 47.59290 1.000 77.63227 69 ASN C C 1
ATOM 2866 O O . ASN C 1 72 ? 1.50946 28.69740 47.11936 1.000 68.19685 69 ASN C O 1
ATOM 2871 N N . ILE C 1 73 ? 3.45519 27.55666 46.99485 1.000 85.60768 70 ILE C N 1
ATOM 2872 C CA . ILE C 1 73 ? 3.81155 28.02521 45.66017 1.000 77.75976 70 ILE C CA 1
ATOM 2873 C C . ILE C 1 73 ? 4.35633 26.83223 44.88241 1.000 73.82534 70 ILE C C 1
ATOM 2874 O O . ILE C 1 73 ? 5.26337 26.13679 45.35454 1.000 89.27967 70 ILE C O 1
ATOM 2879 N N . ASP C 1 74 ? 3.78043 26.57306 43.71002 1.000 82.57076 71 ASP C N 1
ATOM 2880 C CA . ASP C 1 74 ? 4.14275 25.42126 42.88420 1.000 63.40899 71 ASP C CA 1
ATOM 2881 C C . ASP C 1 74 ? 4.36375 25.91124 41.45960 1.000 77.72986 71 ASP C C 1
ATOM 2882 O O . ASP C 1 74 ? 3.41965 25.98729 40.66036 1.000 74.59872 71 ASP C O 1
ATOM 2887 N N . PRO C 1 75 ? 5.60328 26.25748 41.10677 1.000 73.54737 72 PRO C N 1
ATOM 2888 C CA . PRO C 1 75 ? 5.85733 26.79489 39.75959 1.000 82.18748 72 PRO C CA 1
ATOM 2889 C C . PRO C 1 75 ? 5.59498 25.79494 38.64740 1.000 83.76351 72 PRO C C 1
ATOM 2890 O O . PRO C 1 75 ? 5.15634 26.19244 37.56005 1.000 78.75536 72 PRO C O 1
ATOM 2894 N N . LYS C 1 76 ? 5.84536 24.50569 38.88863 1.000 84.91329 73 LYS C N 1
ATOM 2895 C CA . LYS C 1 76 ? 5.66126 23.50453 37.84306 1.000 79.69208 73 LYS C CA 1
ATOM 2896 C C . LYS C 1 76 ? 4.19424 23.37260 37.45251 1.000 77.64914 73 LYS C C 1
ATOM 2897 O O . LYS C 1 76 ? 3.87190 23.24138 36.26664 1.000 76.86125 73 LYS C O 1
ATOM 2903 N N . ASN C 1 77 ? 3.29147 23.40784 38.42996 1.000 80.98275 74 ASN C N 1
ATOM 2904 C CA . ASN C 1 77 ? 1.86305 23.29540 38.17290 1.000 73.78256 74 ASN C CA 1
ATOM 2905 C C . ASN C 1 77 ? 1.17012 24.65025 38.09255 1.000 69.40979 74 ASN C C 1
ATOM 2906 O O . ASN C 1 77 ? -0.05763 24.69677 37.96011 1.000 66.53730 74 ASN C O 1
ATOM 2911 N N . TYR C 1 78 ? 1.92958 25.74662 38.15640 1.000 68.50618 75 TYR C N 1
ATOM 2912 C CA . TYR C 1 78 ? 1.37477 27.10159 38.13206 1.000 60.72871 75 TYR C CA 1
ATOM 2913 C C . TYR C 1 78 ? 0.28543 27.26772 39.18793 1.000 61.67092 75 TYR C C 1
ATOM 2914 O O . TYR C 1 78 ? -0.77660 27.84147 38.93651 1.000 58.26119 75 TYR C O 1
ATOM 2923 N N . HIS C 1 79 ? 0.55524 26.75492 40.38429 1.000 66.89378 76 HIS C N 1
ATOM 2924 C CA . HIS C 1 79 ? -0.38958 26.78300 41.48753 1.000 62.38203 76 HIS C CA 1
ATOM 2925 C C . HIS C 1 79 ? 0.14394 27.67740 42.59817 1.000 65.77792 76 HIS C C 1
ATOM 2926 O O . HIS C 1 79 ? 1.35485 27.76066 42.82436 1.000 64.42391 76 HIS C O 1
ATOM 2933 N N . LEU C 1 80 ? -0.77433 28.34377 43.29329 1.000 64.03253 77 LEU C N 1
ATOM 2934 C CA . LEU C 1 80 ? -0.41247 29.31704 44.31253 1.000 68.31008 77 LEU C CA 1
ATOM 2935 C C . LEU C 1 80 ? -1.52161 29.37615 45.35247 1.000 53.25733 77 LEU C C 1
ATOM 2936 O O . LEU C 1 80 ? -2.70299 29.26775 45.01372 1.000 77.70899 77 LEU C O 1
ATOM 2941 N N . GLU C 1 81 ? -1.13553 29.54845 46.61537 1.000 69.18624 78 GLU C N 1
ATOM 2942 C CA . GLU C 1 81 ? -2.09543 29.57820 47.70922 1.000 64.32285 78 GLU C CA 1
ATOM 2943 C C . GLU C 1 81 ? -1.61565 30.55797 48.76952 1.000 62.26511 78 GLU C C 1
ATOM 2944 O O . GLU C 1 81 ? -0.43328 30.56881 49.12350 1.000 68.38839 78 GLU C O 1
ATOM 2950 N N . TYR C 1 82 ? -2.53669 31.38217 49.26607 1.000 63.57863 79 TYR C N 1
ATOM 2951 C CA . TYR C 1 82 ? -2.20709 32.35408 50.29837 1.000 59.39625 79 TYR C CA 1
ATOM 2952 C C . TYR C 1 82 ? -3.42741 32.58725 51.17822 1.000 59.82911 79 TYR C C 1
ATOM 2953 O O . TYR C 1 82 ? -4.56784 32.35523 50.76885 1.000 69.51518 79 TYR C O 1
ATOM 2962 N N . SER C 1 83 ? -3.17161 33.05349 52.39987 1.000 67.80411 80 SER C N 1
ATOM 2963 C CA . SER C 1 83 ? -4.22065 33.26130 53.38747 1.000 67.14857 80 SER C CA 1
ATOM 2964 C C . SER C 1 83 ? -3.97107 34.56384 54.13446 1.000 72.28444 80 SER C C 1
ATOM 2965 O O . SER C 1 83 ? -2.84698 35.06819 54.18756 1.000 72.35213 80 SER C O 1
ATOM 2968 N N . ILE C 1 84 ? -5.03835 35.09917 54.72115 1.000 71.51747 81 ILE C N 1
ATOM 2969 C CA . ILE C 1 84 ? -4.98319 36.36785 55.44012 1.000 60.76094 81 ILE C CA 1
ATOM 2970 C C . ILE C 1 84 ? -4.56511 36.10693 56.88178 1.000 67.52454 81 ILE C C 1
ATOM 2971 O O . ILE C 1 84 ? -5.20724 35.32501 57.59263 1.000 68.52549 81 ILE C O 1
ATOM 2976 N N . LEU C 1 85 ? -3.48788 36.76724 57.31129 1.000 66.68608 82 LEU C N 1
ATOM 2977 C CA . LEU C 1 85 ? -3.04278 36.75125 58.69950 1.000 54.80937 82 LEU C CA 1
ATOM 2978 C C . LEU C 1 85 ? -3.76821 37.80443 59.53152 1.000 50.05888 82 LEU C C 1
ATOM 2979 O O . LEU C 1 85 ? -4.31348 37.49502 60.59582 1.000 73.99490 82 LEU C O 1
ATOM 2984 N N . LYS C 1 86 ? -3.77635 39.05037 59.06080 1.000 69.20571 83 LYS C N 1
ATOM 2985 C CA . LYS C 1 86 ? -4.48761 40.13679 59.71707 1.000 61.62284 83 LYS C CA 1
ATOM 2986 C C . LYS C 1 86 ? -5.21685 40.95647 58.66340 1.000 58.17877 83 LYS C C 1
ATOM 2987 O O . LYS C 1 86 ? -4.78313 41.03485 57.51091 1.000 63.11024 83 LYS C O 1
ATOM 2993 N N . SER C 1 87 ? -6.32845 41.56770 59.06817 1.000 63.96134 84 SER C N 1
ATOM 2994 C CA . SER C 1 87 ? -7.14114 42.36064 58.15349 1.000 65.90776 84 SER C CA 1
ATOM 2995 C C . SER C 1 87 ? -8.08330 43.24249 58.95792 1.000 66.90007 84 SER C C 1
ATOM 2996 O O . SER C 1 87 ? -8.39546 42.95477 60.11663 1.000 74.55470 84 SER C O 1
ATOM 2999 N N . SER C 1 88 ? -8.53610 44.32026 58.31956 1.000 71.98348 85 SER C N 1
ATOM 3000 C CA . SER C 1 88 ? -9.53979 45.21121 58.88289 1.000 80.87386 85 SER C CA 1
ATOM 3001 C C . SER C 1 88 ? -10.92864 44.95262 58.31322 1.000 87.82659 85 SER C C 1
ATOM 3002 O O . SER C 1 88 ? -11.82503 45.78404 58.48719 1.000 86.47757 85 SER C O 1
ATOM 3005 N N . PHE C 1 89 ? -11.12528 43.82049 57.63841 1.000 87.46464 86 PHE C N 1
ATOM 3006 C CA . PHE C 1 89 ? -12.38489 43.46513 57.00990 1.000 79.64969 86 PHE C CA 1
ATOM 3007 C C . PHE C 1 89 ? -13.06209 42.32388 57.76424 1.000 88.52157 86 PHE C C 1
ATOM 3008 O O . PHE C 1 89 ? -12.39050 41.52626 58.42610 1.000 89.17720 86 PHE C O 1
ATOM 3016 N N . PRO C 1 90 ? -14.39401 42.21510 57.68799 1.000 80.11637 87 PRO C N 1
ATOM 3017 C CA . PRO C 1 90 ? -15.08018 41.12244 58.39192 1.000 75.69551 87 PRO C CA 1
ATOM 3018 C C . PRO C 1 90 ? -14.85871 39.76799 57.73391 1.000 88.20451 87 PRO C C 1
ATOM 3019 O O . PRO C 1 90 ? -15.79640 39.16970 57.19619 1.000 88.12466 87 PRO C O 1
ATOM 3023 N N . LEU C 1 91 ? -13.62334 39.27077 57.77775 1.000 83.78487 88 LEU C N 1
ATOM 3024 C CA . LEU C 1 91 ? -13.27045 37.99318 57.17568 1.000 76.13633 88 LEU C CA 1
ATOM 3025 C C . LEU C 1 91 ? -12.46609 37.16276 58.16534 1.000 89.38412 88 LEU C C 1
ATOM 3026 O O . LEU C 1 91 ? -11.56531 37.67813 58.83418 1.000 89.75484 88 LEU C O 1
ATOM 3031 N N . ASP C 1 92 ? -12.79408 35.87455 58.25171 1.000 94.26931 89 ASP C N 1
ATOM 3032 C CA . ASP C 1 92 ? -12.11200 34.94442 59.14025 1.000 88.62599 89 ASP C CA 1
ATOM 3033 C C . ASP C 1 92 ? -11.75896 33.67873 58.37367 1.000 80.09962 89 ASP C C 1
ATOM 3034 O O . ASP C 1 92 ? -12.55885 33.18551 57.57263 1.000 79.20152 89 ASP C O 1
ATOM 3039 N N . GLY C 1 93 ? -10.56153 33.15455 58.62655 1.000 78.74865 90 GLY C N 1
ATOM 3040 C CA . GLY C 1 93 ? -10.10643 31.96638 57.92372 1.000 83.49782 90 GLY C CA 1
ATOM 3041 C C . GLY C 1 93 ? -10.01619 32.13945 56.42518 1.000 82.65125 90 GLY C C 1
ATOM 3042 O O . GLY C 1 93 ? -10.23158 31.17748 55.67993 1.000 79.82436 90 GLY C O 1
ATOM 3043 N N . TYR C 1 94 ? -9.70208 33.34669 55.96230 1.000 80.18348 91 TYR C N 1
ATOM 3044 C CA . TYR C 1 94 ? -9.66114 33.63385 54.53401 1.000 71.64828 91 TYR C CA 1
ATOM 3045 C C . TYR C 1 94 ? -8.47491 32.92594 53.89100 1.000 76.35264 91 TYR C C 1
ATOM 3046 O O . TYR C 1 94 ? -7.32306 33.16072 54.26976 1.000 71.57621 91 TYR C O 1
ATOM 3055 N N . SER C 1 95 ? -8.75711 32.06036 52.91994 1.000 77.11611 92 SER C N 1
ATOM 3056 C CA . SER C 1 95 ? -7.73069 31.38854 52.13447 1.000 59.95881 92 SER C CA 1
ATOM 3057 C C . SER C 1 95 ? -8.06722 31.54309 50.66035 1.000 77.08550 92 SER C C 1
ATOM 3058 O O . SER C 1 95 ? -9.21424 31.32630 50.25731 1.000 75.84770 92 SER C O 1
ATOM 3061 N N . ALA C 1 96 ? -7.07343 31.92072 49.86248 1.000 74.21227 93 ALA C N 1
ATOM 3062 C CA . ALA C 1 96 ? -7.25270 32.11976 48.43455 1.000 61.04406 93 ALA C CA 1
ATOM 3063 C C . ALA C 1 96 ? -6.32980 31.18882 47.65982 1.000 58.87233 93 ALA C C 1
ATOM 3064 O O . ALA C 1 96 ? -5.32536 30.69642 48.18132 1.000 77.69900 93 ALA C O 1
ATOM 3066 N N . GLU C 1 97 ? -6.68334 30.95585 46.39770 1.000 67.88291 94 GLU C N 1
ATOM 3067 C CA . GLU C 1 97 ? -5.96663 30.00075 45.56358 1.000 77.05906 94 GLU C CA 1
ATOM 3068 C C . GLU C 1 97 ? -6.01114 30.46898 44.11741 1.000 78.83350 94 GLU C C 1
ATOM 3069 O O . GLU C 1 97 ? -7.06978 30.87373 43.62872 1.000 61.78215 94 GLU C O 1
ATOM 3075 N N . ILE C 1 98 ? -4.86639 30.41391 43.44028 1.000 68.66455 95 ILE C N 1
ATOM 3076 C CA . ILE C 1 98 ? -4.75275 30.82168 42.04434 1.000 67.41323 95 ILE C CA 1
ATOM 3077 C C . ILE C 1 98 ? -4.13203 29.67435 41.26142 1.000 67.90753 95 ILE C C 1
ATOM 3078 O O . ILE C 1 98 ? -3.03325 29.21341 41.59481 1.000 65.98344 95 ILE C O 1
ATOM 3083 N N . LYS C 1 99 ? -4.83068 29.21810 40.22463 1.000 72.47016 96 LYS C N 1
ATOM 3084 C CA . LYS C 1 99 ? -4.36206 28.14491 39.35966 1.000 67.64231 96 LYS C CA 1
ATOM 3085 C C . LYS C 1 99 ? -4.32128 28.64085 37.92288 1.000 70.06255 96 LYS C C 1
ATOM 3086 O O . LYS C 1 99 ? -5.29966 29.21405 37.43182 1.000 68.76891 96 LYS C O 1
ATOM 3092 N N . LEU C 1 100 ? -3.19259 28.42075 37.25603 1.000 71.59618 97 LEU C N 1
ATOM 3093 C CA . LEU C 1 100 ? -3.01243 28.79674 35.86122 1.000 64.80607 97 LEU C CA 1
ATOM 3094 C C . LEU C 1 100 ? -2.85818 27.54105 35.01535 1.000 70.86411 97 LEU C C 1
ATOM 3095 O O . LEU C 1 100 ? -2.05288 26.66275 35.34120 1.000 69.67448 97 LEU C O 1
ATOM 3100 N N . ILE C 1 101 ? -3.63066 27.45716 33.93725 1.000 70.20430 98 ILE C N 1
ATOM 3101 C CA . ILE C 1 101 ? -3.52922 26.34355 32.99729 1.000 61.47592 98 ILE C CA 1
ATOM 3102 C C . ILE C 1 101 ? -3.28848 26.90990 31.60367 1.000 61.77302 98 ILE C C 1
ATOM 3103 O O . ILE C 1 101 ? -4.03002 27.79888 31.15997 1.000 69.34756 98 ILE C O 1
ATOM 3108 N N . PRO C 1 102 ? -2.27074 26.44172 30.88579 1.000 77.71919 99 PRO C N 1
ATOM 3109 C CA . PRO C 1 102 ? -2.02581 26.96592 29.53859 1.000 61.08915 99 PRO C CA 1
ATOM 3110 C C . PRO C 1 102 ? -3.04258 26.44799 28.53604 1.000 67.55211 99 PRO C C 1
ATOM 3111 O O . PRO C 1 102 ? -3.37364 25.26015 28.51238 1.000 87.26765 99 PRO C O 1
ATOM 3115 N N . VAL C 1 103 ? -3.54434 27.35913 27.70889 1.000 58.16917 100 VAL C N 1
ATOM 3116 C CA . VAL C 1 103 ? -4.34263 27.00571 26.54227 1.000 87.96935 100 VAL C CA 1
ATOM 3117 C C . VAL C 1 103 ? -3.43519 27.11265 25.32391 1.000 81.28887 100 VAL C C 1
ATOM 3118 O O . VAL C 1 103 ? -2.84446 28.16932 25.06679 1.000 74.57961 100 VAL C O 1
ATOM 3122 N N . THR C 1 104 ? -3.30337 26.00481 24.58996 1.000 78.69892 101 THR C N 1
ATOM 3123 C CA . THR C 1 104 ? -2.29964 25.92384 23.53322 1.000 67.16226 101 THR C CA 1
ATOM 3124 C C . THR C 1 104 ? -2.64199 26.83225 22.35953 1.000 86.80525 101 THR C C 1
ATOM 3125 O O . THR C 1 104 ? -1.75349 27.47513 21.78745 1.000 83.97146 101 THR C O 1
ATOM 3129 N N . GLN C 1 105 ? -3.91549 26.89430 21.98067 1.000 72.92326 102 GLN C N 1
ATOM 3130 C CA . GLN C 1 105 ? -4.31976 27.72350 20.85319 1.000 76.46155 102 GLN C CA 1
ATOM 3131 C C . GLN C 1 105 ? -4.16265 29.19621 21.21318 1.000 74.99179 102 GLN C C 1
ATOM 3132 O O . GLN C 1 105 ? -4.78655 29.68023 22.16387 1.000 79.65835 102 GLN C O 1
ATOM 3138 N N . ASP C 1 106 ? -3.31119 29.89544 20.45952 1.000 70.09669 103 ASP C N 1
ATOM 3139 C CA . ASP C 1 106 ? -2.96822 31.30692 20.62578 1.000 75.56193 103 ASP C CA 1
ATOM 3140 C C . ASP C 1 106 ? -2.15217 31.58306 21.88346 1.000 81.00795 103 ASP C C 1
ATOM 3141 O O . ASP C 1 106 ? -1.92000 32.75510 22.21061 1.000 84.21076 103 ASP C O 1
ATOM 3146 N N . ASN C 1 107 ? -1.70476 30.54280 22.59051 1.000 72.57016 104 ASN C N 1
ATOM 3147 C CA . ASN C 1 107 ? -0.82618 30.67735 23.75510 1.000 71.31348 104 ASN C CA 1
ATOM 3148 C C . ASN C 1 107 ? -1.40087 31.66134 24.77414 1.000 59.20932 104 ASN C C 1
ATOM 3149 O O . ASN C 1 107 ? -0.75230 32.62618 25.18347 1.000 69.90386 104 ASN C O 1
ATOM 3154 N N . ARG C 1 108 ? -2.64023 31.41279 25.17882 1.000 71.13705 105 ARG C N 1
ATOM 3155 C CA . ARG C 1 108 ? -3.32797 32.26141 26.13481 1.000 62.96063 105 ARG C CA 1
ATOM 3156 C C . ARG C 1 108 ? -3.14587 31.67864 27.54002 1.000 75.23017 105 ARG C C 1
ATOM 3157 O O . ARG C 1 108 ? -2.25875 30.84908 27.77141 1.000 61.80573 105 ARG C O 1
ATOM 3165 N N . THR C 1 109 ? -3.98380 32.09859 28.48613 1.000 61.49381 106 THR C N 1
ATOM 3166 C CA . THR C 1 109 ? -3.84576 31.65342 29.86749 1.000 60.22910 106 THR C CA 1
ATOM 3167 C C . THR C 1 109 ? -5.21993 31.51663 30.50468 1.000 63.05907 106 THR C C 1
ATOM 3168 O O . THR C 1 109 ? -6.00932 32.46553 30.49031 1.000 69.11450 106 THR C O 1
ATOM 3172 N N . PHE C 1 110 ? -5.49611 30.34056 31.06270 1.000 66.48233 107 PHE C N 1
ATOM 3173 C CA . PHE C 1 110 ? -6.70103 30.10057 31.84666 1.000 65.31264 107 PHE C CA 1
ATOM 3174 C C . PHE C 1 110 ? -6.37060 30.30462 33.31959 1.000 70.76121 107 PHE C C 1
ATOM 3175 O O . PHE C 1 110 ? -5.51297 29.60489 33.86858 1.000 69.46505 107 PHE C O 1
ATOM 3183 N N . ILE C 1 111 ? -7.04636 31.25814 33.95496 1.000 68.05432 108 ILE C N 1
ATOM 3184 C CA . ILE C 1 111 ? -6.80589 31.59805 35.35201 1.000 55.33562 108 ILE C CA 1
ATOM 3185 C C . ILE C 1 111 ? -8.05507 31.26725 36.15653 1.000 62.15273 108 ILE C C 1
ATOM 3186 O O . ILE C 1 111 ? -9.16776 31.64306 35.77035 1.000 66.02357 108 ILE C O 1
ATOM 3191 N N . GLN C 1 112 ? -7.86998 30.55342 37.26423 1.000 58.08379 109 GLN C N 1
ATOM 3192 C CA . GLN C 1 112 ? -8.94248 30.24345 38.19923 1.000 59.56766 109 GLN C CA 1
ATOM 3193 C C . GLN C 1 112 ? -8.56625 30.79264 39.56729 1.000 61.79334 109 GLN C C 1
ATOM 3194 O O . GLN C 1 112 ? -7.46946 30.52245 40.06825 1.000 55.81917 109 GLN C O 1
ATOM 3200 N N . TRP C 1 113 ? -9.47102 31.56579 40.16462 1.000 55.33434 110 TRP C N 1
ATOM 3201 C CA . TRP C 1 113 ? -9.21360 32.24903 41.42914 1.000 52.09428 110 TRP C CA 1
ATOM 3202 C C . TRP C 1 113 ? -10.28522 31.83593 42.42883 1.000 60.86623 110 TRP C C 1
ATOM 3203 O O . TRP C 1 113 ? -11.44095 32.25764 42.31486 1.000 65.33264 110 TRP C O 1
ATOM 3214 N N . ASN C 1 114 ? -9.90346 31.01812 43.40578 1.000 63.97959 111 ASN C N 1
ATOM 3215 C CA . ASN C 1 114 ? -10.82318 30.49762 44.40797 1.000 64.86843 111 ASN C CA 1
ATOM 3216 C C . ASN C 1 114 ? -10.47569 31.07463 45.77219 1.000 70.86630 111 ASN C C 1
ATOM 3217 O O . ASN C 1 114 ? -9.30576 31.07875 46.16880 1.000 68.61357 111 ASN C O 1
ATOM 3222 N N . VAL C 1 115 ? -11.49091 31.56029 46.48388 1.000 65.99113 112 VAL C N 1
ATOM 3223 C CA . VAL C 1 115 ? -11.33391 32.03884 47.84988 1.000 70.92962 112 VAL C CA 1
ATOM 3224 C C . VAL C 1 115 ? -12.35932 31.33845 48.72920 1.000 72.72529 112 VAL C C 1
ATOM 3225 O O . VAL C 1 115 ? -13.43588 30.94169 48.27068 1.000 69.33742 112 VAL C O 1
ATOM 3229 N N . SER C 1 116 ? -12.00859 31.17517 50.00262 1.000 79.28215 113 SER C N 1
ATOM 3230 C CA . SER C 1 116 ? -12.89670 30.58083 50.98963 1.000 72.28621 113 SER C CA 1
ATOM 3231 C C . SER C 1 116 ? -12.65978 31.25884 52.32919 1.000 78.46656 113 SER C C 1
ATOM 3232 O O . SER C 1 116 ? -11.51449 31.52945 52.70149 1.000 72.54337 113 SER C O 1
ATOM 3235 N N . PHE C 1 117 ? -13.74548 31.53326 53.04771 1.000 68.23041 114 PHE C N 1
ATOM 3236 C CA . PHE C 1 117 ? -13.64964 32.23747 54.31750 1.000 65.73197 114 PHE C CA 1
ATOM 3237 C C . PHE C 1 117 ? -14.93501 32.03091 55.10153 1.000 77.05824 114 PHE C C 1
ATOM 3238 O O . PHE C 1 117 ? -15.96833 31.64337 54.54976 1.000 75.09687 114 PHE C O 1
ATOM 3246 N N . THR C 1 118 ? -14.85104 32.29820 56.40010 1.000 74.32904 115 THR C N 1
ATOM 3247 C CA . THR C 1 118 ? -16.01213 32.38386 57.26931 1.000 78.70722 115 THR C CA 1
ATOM 3248 C C . THR C 1 118 ? -16.19725 33.83181 57.70042 1.000 87.74146 115 THR C C 1
ATOM 3249 O O . THR C 1 118 ? -15.22541 34.57380 57.86958 1.000 82.80571 115 THR C O 1
ATOM 3253 N N . THR C 1 119 ? -17.45259 34.23442 57.87215 1.000 88.48754 116 THR C N 1
ATOM 3254 C CA . THR C 1 119 ? -17.75781 35.61550 58.20576 1.000 82.36822 116 THR C CA 1
ATOM 3255 C C . THR C 1 119 ? -18.90417 35.66624 59.20323 1.000 85.12946 116 THR C C 1
ATOM 3256 O O . THR C 1 119 ? -19.72567 34.74878 59.28356 1.000 79.88922 116 THR C O 1
ATOM 3260 N N . THR C 1 120 ? -18.93629 36.74993 59.97609 1.000 86.24872 117 THR C N 1
ATOM 3261 C CA . THR C 1 120 ? -20.04459 37.05078 60.87076 1.000 85.74570 117 THR C CA 1
ATOM 3262 C C . THR C 1 120 ? -20.82936 38.27239 60.41263 1.000 89.39064 117 THR C C 1
ATOM 3263 O O . THR C 1 120 ? -21.64212 38.80106 61.17895 1.000 89.51841 117 THR C O 1
ATOM 3267 N N . HIS C 1 121 ? -20.59652 38.73313 59.18847 1.000 95.02538 118 HIS C N 1
ATOM 3268 C CA . HIS C 1 121 ? -21.29606 39.89980 58.67277 1.000 102.53403 118 HIS C CA 1
ATOM 3269 C C . HIS C 1 121 ? -22.79177 39.60383 58.58801 1.000 101.99425 118 HIS C C 1
ATOM 3270 O O . HIS C 1 121 ? -23.17518 38.50877 58.15634 1.000 95.58411 118 HIS C O 1
ATOM 3277 N N . PRO C 1 122 ? -23.65885 40.53447 58.99806 1.000 111.31940 119 PRO C N 1
ATOM 3278 C CA . PRO C 1 122 ? -25.10183 40.23324 58.99777 1.000 95.67486 119 PRO C CA 1
ATOM 3279 C C . PRO C 1 122 ? -25.65837 39.93884 57.61651 1.000 105.82164 119 PRO C C 1
ATOM 3280 O O . PRO C 1 122 ? -26.61721 39.16522 57.49563 1.000 110.64570 119 PRO C O 1
ATOM 3284 N N . SER C 1 123 ? -25.07677 40.52208 56.56788 1.000 105.01802 120 SER C N 1
ATOM 3285 C CA . SER C 1 123 ? -25.46065 40.25772 55.18432 1.000 112.93701 120 SER C CA 1
ATOM 3286 C C . SER C 1 123 ? -24.29545 39.57664 54.47719 1.000 102.86901 120 SER C C 1
ATOM 3287 O O . SER C 1 123 ? -23.48261 40.24581 53.82189 1.000 101.81791 120 SER C O 1
ATOM 3290 N N . PRO C 1 124 ? -24.15891 38.25107 54.58575 1.000 107.22436 121 PRO C N 1
ATOM 3291 C CA . PRO C 1 124 ? -23.03057 37.58185 53.91864 1.000 100.48466 121 PRO C CA 1
ATOM 3292 C C . PRO C 1 124 ? -23.13126 37.60412 52.40593 1.000 107.26544 121 PRO C C 1
ATOM 3293 O O . PRO C 1 124 ? -22.09627 37.60318 51.72830 1.000 101.50894 121 PRO C O 1
ATOM 3297 N N . GLU C 1 125 ? -24.34669 37.62133 51.85482 1.000 105.56701 122 GLU C N 1
ATOM 3298 C CA . GLU C 1 125 ? -24.50093 37.57132 50.40574 1.000 93.62241 122 GLU C CA 1
ATOM 3299 C C . GLU C 1 125 ? -24.04077 38.86466 49.74624 1.000 96.56408 122 GLU C C 1
ATOM 3300 O O . GLU C 1 125 ? -23.65298 38.85578 48.57257 1.000 101.71851 122 GLU C O 1
ATOM 3306 N N . ALA C 1 126 ? -24.06947 39.97935 50.47854 1.000 99.38604 123 ALA C N 1
ATOM 3307 C CA . ALA C 1 126 ? -23.54150 41.22890 49.94606 1.000 92.81549 123 ALA C CA 1
ATOM 3308 C C . ALA C 1 126 ? -22.02533 41.29772 50.06702 1.000 83.16539 123 ALA C C 1
ATOM 3309 O O . ALA C 1 126 ? -21.36568 41.90143 49.21297 1.000 93.57974 123 ALA C O 1
ATOM 3311 N N . LEU C 1 127 ? -21.45977 40.68988 51.11319 1.000 85.41317 124 LEU C N 1
ATOM 3312 C CA . LEU C 1 127 ? -20.00837 40.64912 51.25186 1.000 74.01884 124 LEU C CA 1
ATOM 3313 C C . LEU C 1 127 ? -19.37556 39.71443 50.22818 1.000 86.63760 124 LEU C C 1
ATOM 3314 O O . LEU C 1 127 ? -18.27040 39.98332 49.74397 1.000 81.82206 124 LEU C O 1
ATOM 3319 N N . VAL C 1 128 ? -20.05483 38.61586 49.89057 1.000 95.06415 125 VAL C N 1
ATOM 3320 C CA . VAL C 1 128 ? -19.54757 37.71215 48.86362 1.000 73.69317 125 VAL C CA 1
ATOM 3321 C C . VAL C 1 128 ? -19.54940 38.39912 47.50396 1.000 79.66587 125 VAL C C 1
ATOM 3322 O O . VAL C 1 128 ? -18.60148 38.26048 46.72147 1.000 89.42436 125 VAL C O 1
ATOM 3326 N N . ALA C 1 129 ? -20.60684 39.15834 47.20400 1.000 88.77789 126 ALA C N 1
ATOM 3327 C CA . ALA C 1 129 ? -20.66977 39.87136 45.93292 1.000 81.82834 126 ALA C CA 1
ATOM 3328 C C . ALA C 1 129 ? -19.61551 40.96696 45.84885 1.000 72.03148 126 ALA C C 1
ATOM 3329 O O . ALA C 1 129 ? -19.18028 41.32215 44.74787 1.000 79.97343 126 ALA C O 1
ATOM 3331 N N . GLU C 1 130 ? -19.19401 41.51102 46.99195 1.000 78.50583 127 GLU C N 1
ATOM 3332 C CA . GLU C 1 130 ? -18.14922 42.52977 46.98744 1.000 76.75306 127 GLU C CA 1
ATOM 3333 C C . GLU C 1 130 ? -16.79621 41.92553 46.63225 1.000 77.36371 127 GLU C C 1
ATOM 3334 O O . GLU C 1 130 ? -16.07248 42.45413 45.77998 1.000 75.10711 127 GLU C O 1
ATOM 3340 N N . ILE C 1 131 ? -16.43842 40.81386 47.27866 1.000 78.34011 128 ILE C N 1
ATOM 3341 C CA . ILE C 1 131 ? -15.15630 40.17143 47.00660 1.000 75.97289 128 ILE C CA 1
ATOM 3342 C C . ILE C 1 131 ? -15.12957 39.60546 45.59192 1.000 74.97057 128 ILE C C 1
ATOM 3343 O O . ILE C 1 131 ? -14.09030 39.61998 44.92123 1.000 74.75903 128 ILE C O 1
ATOM 3348 N N . LYS C 1 132 ? -16.27050 39.10844 45.11142 1.000 62.79798 129 LYS C N 1
ATOM 3349 C CA . LYS C 1 132 ? -16.31686 38.50484 43.78361 1.000 66.26128 129 LYS C CA 1
ATOM 3350 C C . LYS C 1 132 ? -16.00050 39.52848 42.69925 1.000 73.62669 129 LYS C C 1
ATOM 3351 O O . LYS C 1 132 ? -15.14684 39.29342 41.83662 1.000 76.08980 129 LYS C O 1
ATOM 3357 N N . ASN C 1 133 ? -16.67028 40.67946 42.73471 1.000 74.26455 130 ASN C N 1
ATOM 3358 C CA . ASN C 1 133 ? -16.55493 41.65396 41.65634 1.000 78.25853 130 ASN C CA 1
ATOM 3359 C C . ASN C 1 133 ? -15.37688 42.60486 41.83675 1.000 72.40765 130 ASN C C 1
ATOM 3360 O O . ASN C 1 133 ? -14.63834 42.86141 40.87966 1.000 75.04484 130 ASN C O 1
ATOM 3365 N N . ASN C 1 134 ? -15.18080 43.13380 43.04222 1.000 69.90000 131 ASN C N 1
ATOM 3366 C CA . ASN C 1 134 ? -14.20020 44.18883 43.25970 1.000 72.24571 131 ASN C CA 1
ATOM 3367 C C . ASN C 1 134 ? -12.82389 43.67394 43.66518 1.000 60.35318 131 ASN C C 1
ATOM 3368 O O . ASN C 1 134 ? -11.87555 44.46542 43.70566 1.000 58.86812 131 ASN C O 1
ATOM 3373 N N . VAL C 1 135 ? -12.68321 42.38542 43.96120 1.000 63.21046 132 VAL C N 1
ATOM 3374 C CA . VAL C 1 135 ? -11.39660 41.78665 44.29695 1.000 70.35822 132 VAL C CA 1
ATOM 3375 C C . VAL C 1 135 ? -10.94817 40.79927 43.22507 1.000 67.16974 132 VAL C C 1
ATOM 3376 O O . VAL C 1 135 ? -9.84415 40.90890 42.68924 1.000 66.54063 132 VAL C O 1
ATOM 3380 N N . LEU C 1 136 ? -11.80098 39.82839 42.89526 1.000 58.33128 133 LEU C N 1
ATOM 3381 C CA . LEU C 1 136 ? -11.42172 38.78622 41.94677 1.000 78.08911 133 LEU C CA 1
ATOM 3382 C C . LEU C 1 136 ? -11.60734 39.24779 40.50485 1.000 66.62665 133 LEU C C 1
ATOM 3383 O O . LEU C 1 136 ? -10.64794 39.29005 39.72675 1.000 70.82459 133 LEU C O 1
ATOM 3388 N N . ILE C 1 137 ? -12.84249 39.59131 40.13063 1.000 62.26441 134 ILE C N 1
ATOM 3389 C CA . ILE C 1 137 ? -13.11631 40.00579 38.75652 1.000 62.06144 134 ILE C CA 1
ATOM 3390 C C . ILE C 1 137 ? -12.34887 41.27790 38.42015 1.000 67.27347 134 ILE C C 1
ATOM 3391 O O . ILE C 1 137 ? -11.80867 41.42252 37.31600 1.000 62.17683 134 ILE C O 1
ATOM 3396 N N . ALA C 1 138 ? -12.27771 42.21530 39.36802 1.000 69.35356 135 ALA C N 1
ATOM 3397 C CA . ALA C 1 138 ? -11.47778 43.41539 39.15309 1.000 65.17378 135 ALA C CA 1
ATOM 3398 C C . ALA C 1 138 ? -9.99279 43.08861 39.07110 1.000 64.56652 135 ALA C C 1
ATOM 3399 O O . ALA C 1 138 ? -9.25559 43.74194 38.32390 1.000 82.34090 135 ALA C O 1
ATOM 3401 N N . GLY C 1 139 ? -9.53914 42.08365 39.82234 1.000 62.28372 136 GLY C N 1
ATOM 3402 C CA . GLY C 1 139 ? -8.13687 41.70687 39.76610 1.000 62.85513 136 GLY C CA 1
ATOM 3403 C C . GLY C 1 139 ? -7.75844 41.05364 38.45136 1.000 67.16500 136 GLY C C 1
ATOM 3404 O O . GLY C 1 139 ? -6.68362 41.31646 37.90507 1.000 65.90917 136 GLY C O 1
ATOM 3405 N N . ILE C 1 140 ? -8.63265 40.19339 37.92523 1.000 65.67487 137 ILE C N 1
ATOM 3406 C CA . ILE C 1 140 ? -8.35911 39.55454 36.64212 1.000 58.99125 137 ILE C CA 1
ATOM 3407 C C . ILE C 1 140 ? -8.44229 40.57259 35.51187 1.000 72.19258 137 ILE C C 1
ATOM 3408 O O . ILE C 1 140 ? -7.59473 40.59027 34.61061 1.000 60.85958 137 ILE C O 1
ATOM 3413 N N . ASN C 1 141 ? -9.46226 41.43511 35.53874 1.000 58.22754 138 ASN C N 1
ATOM 3414 C CA . ASN C 1 141 ? -9.54952 42.50331 34.54825 1.000 66.75478 138 ASN C CA 1
ATOM 3415 C C . ASN C 1 141 ? -8.37221 43.46054 34.67196 1.000 78.09147 138 ASN C C 1
ATOM 3416 O O . ASN C 1 141 ? -7.83968 43.93688 33.66251 1.000 77.26930 138 ASN C O 1
ATOM 3421 N N . GLY C 1 142 ? -7.95287 43.75592 35.90322 1.000 71.14370 139 GLY C N 1
ATOM 3422 C CA . GLY C 1 142 ? -6.77340 44.58265 36.08820 1.000 69.95914 139 GLY C CA 1
ATOM 3423 C C . GLY C 1 142 ? -5.50560 43.88693 35.63346 1.000 63.38016 139 GLY C C 1
ATOM 3424 O O . GLY C 1 142 ? -4.60133 44.52156 35.08346 1.000 76.55640 139 GLY C O 1
ATOM 3425 N N . LEU C 1 143 ? -5.42059 42.57314 35.85648 1.000 72.55294 140 LEU C N 1
ATOM 3426 C CA . LEU C 1 143 ? -4.28669 41.81146 35.34698 1.000 75.63386 140 LEU C CA 1
ATOM 3427 C C . LEU C 1 143 ? -4.27783 41.78602 33.82455 1.000 80.37714 140 LEU C C 1
ATOM 3428 O O . LEU C 1 143 ? -3.20473 41.75679 33.21272 1.000 85.22295 140 LEU C O 1
ATOM 3433 N N . ASN C 1 144 ? -5.45711 41.80517 33.19832 1.000 88.34748 141 ASN C N 1
ATOM 3434 C CA . ASN C 1 144 ? -5.51820 41.85280 31.74159 1.000 88.97678 141 ASN C CA 1
ATOM 3435 C C . ASN C 1 144 ? -5.15064 43.23791 31.22434 1.000 83.93107 141 ASN C C 1
ATOM 3436 O O . ASN C 1 144 ? -4.44592 43.36347 30.21606 1.000 84.69083 141 ASN C O 1
ATOM 3441 N N . ASP C 1 145 ? -5.61867 44.28999 31.90227 1.000 79.16303 142 ASP C N 1
ATOM 3442 C CA . ASP C 1 145 ? -5.22787 45.64838 31.54335 1.000 88.15519 142 ASP C CA 1
ATOM 3443 C C . ASP C 1 145 ? -3.74889 45.90770 31.79376 1.000 87.20161 142 ASP C C 1
ATOM 3444 O O . ASP C 1 145 ? -3.18817 46.84158 31.21043 1.000 96.64966 142 ASP C O 1
ATOM 3449 N N . TYR C 1 146 ? -3.10894 45.10366 32.64544 1.000 87.91786 143 TYR C N 1
ATOM 3450 C CA . TYR C 1 146 ? -1.70143 45.32040 32.96165 1.000 82.48744 143 TYR C CA 1
ATOM 3451 C C . TYR C 1 146 ? -0.80171 44.93757 31.79267 1.000 73.62869 143 TYR C C 1
ATOM 3452 O O . TYR C 1 146 ? 0.15514 45.65501 31.47887 1.000 83.51312 143 TYR C O 1
ATOM 3461 N N . PHE C 1 147 ? -1.09178 43.81589 31.13523 1.000 73.22742 144 PHE C N 1
ATOM 3462 C CA . PHE C 1 147 ? -0.24661 43.31341 30.05904 1.000 81.05931 144 PHE C CA 1
ATOM 3463 C C . PHE C 1 147 ? -0.52786 43.96663 28.71205 1.000 83.32231 144 PHE C C 1
ATOM 3464 O O . PHE C 1 147 ? 0.12211 43.60572 27.72503 1.000 104.24123 144 PHE C O 1
ATOM 3472 N N . SER C 1 148 ? -1.46728 44.90368 28.63792 1.000 93.87071 145 SER C N 1
ATOM 3473 C CA . SER C 1 148 ? -1.77720 45.56155 27.37280 1.000 101.88979 145 SER C CA 1
ATOM 3474 C C . SER C 1 148 ? -1.05939 46.90266 27.26737 1.000 99.64007 145 SER C C 1
ATOM 3475 O O . SER C 1 148 ? -0.03349 47.12038 27.91170 1.000 110.27426 145 SER C O 1
ATOM 3478 N N . ASN D 1 5 ? -13.52151 55.89807 56.97879 1.000 109.34286 2 ASN D N 1
ATOM 3479 C CA . ASN D 1 5 ? -13.56776 54.44816 57.12359 1.000 125.35852 2 ASN D CA 1
ATOM 3480 C C . ASN D 1 5 ? -12.95292 54.01781 58.45121 1.000 130.17083 2 ASN D C 1
ATOM 3481 O O . ASN D 1 5 ? -12.80824 54.82703 59.36769 1.000 133.89645 2 ASN D O 1
ATOM 3499 N N . GLU D 1 8 ? -7.60107 55.21908 60.10031 1.000 72.58005 5 GLU D N 1
ATOM 3500 C CA . GLU D 1 8 ? -7.35505 56.56679 60.58724 1.000 64.45146 5 GLU D CA 1
ATOM 3501 C C . GLU D 1 8 ? -6.17848 57.17813 59.83736 1.000 67.77895 5 GLU D C 1
ATOM 3502 O O . GLU D 1 8 ? -5.23256 56.48303 59.45955 1.000 60.92576 5 GLU D O 1
ATOM 3508 N N . CYS D 1 9 ? -6.24963 58.48906 59.61588 1.000 74.97094 6 CYS D N 1
ATOM 3509 C CA . CYS D 1 9 ? -5.22394 59.21152 58.87503 1.000 70.53813 6 CYS D CA 1
ATOM 3510 C C . CYS D 1 9 ? -4.83899 60.46817 59.63919 1.000 58.90471 6 CYS D C 1
ATOM 3511 O O . CYS D 1 9 ? -5.71230 61.20974 60.10042 1.000 64.21266 6 CYS D O 1
ATOM 3514 N N . ILE D 1 10 ? -3.53471 60.70216 59.77266 1.000 52.33154 7 ILE D N 1
ATOM 3515 C CA . ILE D 1 10 ? -3.00161 61.87720 60.45194 1.000 59.00540 7 ILE D CA 1
ATOM 3516 C C . ILE D 1 10 ? -1.96953 62.52755 59.54167 1.000 61.63874 7 ILE D C 1
ATOM 3517 O O . ILE D 1 10 ? -1.10986 61.83939 58.97999 1.000 58.13117 7 ILE D O 1
ATOM 3522 N N . THR D 1 11 ? -2.05268 63.84874 59.39859 1.000 69.13980 8 THR D N 1
ATOM 3523 C CA . THR D 1 11 ? -1.13612 64.60805 58.55834 1.000 70.21975 8 THR D CA 1
ATOM 3524 C C . THR D 1 11 ? -0.63497 65.82096 59.32627 1.000 63.05951 8 THR D C 1
ATOM 3525 O O . THR D 1 11 ? -1.43480 66.61554 59.83081 1.000 68.63581 8 THR D O 1
ATOM 3529 N N . VAL D 1 12 ? 0.68583 65.95781 59.41305 1.000 59.85303 9 VAL D N 1
ATOM 3530 C CA . VAL D 1 12 ? 1.32503 67.07794 60.09460 1.000 62.11242 9 VAL D CA 1
ATOM 3531 C C . VAL D 1 12 ? 2.47263 67.57150 59.22677 1.000 60.02918 9 VAL D C 1
ATOM 3532 O O . VAL D 1 12 ? 3.31159 66.77781 58.78814 1.000 60.70271 9 VAL D O 1
ATOM 3536 N N . SER D 1 13 ? 2.50741 68.87781 58.97454 1.000 65.79306 10 SER D N 1
ATOM 3537 C CA . SER D 1 13 ? 3.56124 69.48346 58.17702 1.000 56.00805 10 SER D CA 1
ATOM 3538 C C . SER D 1 13 ? 4.01457 70.77860 58.83398 1.000 70.12119 10 SER D C 1
ATOM 3539 O O . SER D 1 13 ? 3.22678 71.47739 59.47680 1.000 63.81084 10 SER D O 1
ATOM 3542 N N . ASP D 1 14 ? 5.29797 71.08884 58.66631 1.000 65.37971 11 ASP D N 1
ATOM 3543 C CA . ASP D 1 14 ? 5.89281 72.28337 59.24693 1.000 61.85720 11 ASP D CA 1
ATOM 3544 C C . ASP D 1 14 ? 7.06978 72.70335 58.37374 1.000 78.51680 11 ASP D C 1
ATOM 3545 O O . ASP D 1 14 ? 7.38510 72.05877 57.36923 1.000 65.55626 11 ASP D O 1
ATOM 3550 N N . VAL D 1 15 ? 7.71808 73.79844 58.76206 1.000 77.13442 12 VAL D N 1
ATOM 3551 C CA . VAL D 1 15 ? 8.85601 74.35314 58.03734 1.000 68.89266 12 VAL D CA 1
ATOM 3552 C C . VAL D 1 15 ? 10.02864 74.44087 59.00291 1.000 64.32357 12 VAL D C 1
ATOM 3553 O O . VAL D 1 15 ? 9.91958 75.06613 60.06494 1.000 75.25056 12 VAL D O 1
ATOM 3557 N N . ILE D 1 16 ? 11.14489 73.81837 58.63566 1.000 76.55273 13 ILE D N 1
ATOM 3558 C CA . ILE D 1 16 ? 12.35496 73.79691 59.44921 1.000 64.61437 13 ILE D CA 1
ATOM 3559 C C . ILE D 1 16 ? 13.39148 74.69056 58.78092 1.000 77.00609 13 ILE D C 1
ATOM 3560 O O . ILE D 1 16 ? 13.61061 74.59402 57.56725 1.000 81.24597 13 ILE D O 1
ATOM 3565 N N . ASN D 1 17 ? 14.02505 75.56336 59.56765 1.000 82.00706 14 ASN D N 1
ATOM 3566 C CA . ASN D 1 17 ? 15.02056 76.48489 59.02757 1.000 84.87471 14 ASN D CA 1
ATOM 3567 C C . ASN D 1 17 ? 16.37732 75.80431 58.85631 1.000 77.42533 14 ASN D C 1
ATOM 3568 O O . ASN D 1 17 ? 17.39448 76.30791 59.34371 1.000 89.50080 14 ASN D O 1
ATOM 3573 N N . VAL D 1 18 ? 16.40148 74.66182 58.16596 1.000 87.15956 15 VAL D N 1
ATOM 3574 C CA . VAL D 1 18 ? 17.61580 73.90226 57.89009 1.000 87.39137 15 VAL D CA 1
ATOM 3575 C C . VAL D 1 18 ? 17.59085 73.49572 56.42227 1.000 79.36221 15 VAL D C 1
ATOM 3576 O O . VAL D 1 18 ? 16.52301 73.26319 55.84733 1.000 73.95350 15 VAL D O 1
ATOM 3580 N N . SER D 1 19 ? 18.77272 73.42177 55.80880 1.000 82.00985 16 SER D N 1
ATOM 3581 C CA . SER D 1 19 ? 18.85660 73.00052 54.41559 1.000 68.99678 16 SER D CA 1
ATOM 3582 C C . SER D 1 19 ? 18.26100 71.60730 54.24364 1.000 78.80284 16 SER D C 1
ATOM 3583 O O . SER D 1 19 ? 18.27206 70.78340 55.16222 1.000 80.16134 16 SER D O 1
ATOM 3586 N N . VAL D 1 20 ? 17.73952 71.34627 53.04246 1.000 83.38674 17 VAL D N 1
ATOM 3587 C CA . VAL D 1 20 ? 17.02293 70.09693 52.80296 1.000 76.31486 17 VAL D CA 1
ATOM 3588 C C . VAL D 1 20 ? 17.96868 68.90140 52.83778 1.000 68.54646 17 VAL D C 1
ATOM 3589 O O . VAL D 1 20 ? 17.55811 67.78860 53.18879 1.000 63.42810 17 VAL D O 1
ATOM 3593 N N . GLU D 1 21 ? 19.24275 69.10054 52.49261 1.000 75.73743 18 GLU D N 1
ATOM 3594 C CA . GLU D 1 21 ? 20.18855 67.98915 52.51951 1.000 80.16205 18 GLU D CA 1
ATOM 3595 C C . GLU D 1 21 ? 20.51022 67.57075 53.94896 1.000 80.78853 18 GLU D C 1
ATOM 3596 O O . GLU D 1 21 ? 20.68007 66.37760 54.22907 1.000 84.62116 18 GLU D O 1
ATOM 3602 N N . GLU D 1 22 ? 20.59676 68.53674 54.86648 1.000 80.32612 19 GLU D N 1
ATOM 3603 C CA . GLU D 1 22 ? 20.92110 68.20911 56.25136 1.000 79.05731 19 GLU D CA 1
ATOM 3604 C C . GLU D 1 22 ? 19.74302 67.55087 56.95867 1.000 79.41581 19 GLU D C 1
ATOM 3605 O O . GLU D 1 22 ? 19.93381 66.65644 57.79209 1.000 83.63885 19 GLU D O 1
ATOM 3611 N N . VAL D 1 23 ? 18.51911 67.98007 56.64457 1.000 70.25327 20 VAL D N 1
ATOM 3612 C CA . VAL D 1 23 ? 17.34370 67.32138 57.20427 1.000 60.12231 20 VAL D CA 1
ATOM 3613 C C . VAL D 1 23 ? 17.23131 65.89887 56.67230 1.000 72.15099 20 VAL D C 1
ATOM 3614 O O . VAL D 1 23 ? 16.88623 64.96927 57.41157 1.000 70.14402 20 VAL D O 1
ATOM 3618 N N . TRP D 1 24 ? 17.53247 65.70284 55.38646 1.000 86.05866 21 TRP D N 1
ATOM 3619 C CA . TRP D 1 24 ? 17.45979 64.36591 54.80921 1.000 74.59742 21 TRP D CA 1
ATOM 3620 C C . TRP D 1 24 ? 18.58391 63.47078 55.31506 1.000 74.82575 21 TRP D C 1
ATOM 3621 O O . TRP D 1 24 ? 18.40938 62.24995 55.39254 1.000 71.59180 21 TRP D O 1
ATOM 3632 N N . LYS D 1 25 ? 19.73637 64.04985 55.66564 1.000 66.15345 22 LYS D N 1
ATOM 3633 C CA . LYS D 1 25 ? 20.83417 63.24040 56.18728 1.000 76.22350 22 LYS D CA 1
ATOM 3634 C C . LYS D 1 25 ? 20.45923 62.59553 57.51520 1.000 72.27603 22 LYS D C 1
ATOM 3635 O O . LYS D 1 25 ? 20.72384 61.40739 57.73490 1.000 79.48893 22 LYS D O 1
ATOM 3641 N N . LYS D 1 26 ? 19.83856 63.36335 58.41257 1.000 66.86864 23 LYS D N 1
ATOM 3642 C CA . LYS D 1 26 ? 19.46161 62.82965 59.71630 1.000 73.28810 23 LYS D CA 1
ATOM 3643 C C . LYS D 1 26 ? 18.20821 61.96617 59.62869 1.000 71.27134 23 LYS D C 1
ATOM 3644 O O . LYS D 1 26 ? 18.09944 60.95431 60.33029 1.000 72.57809 23 LYS D O 1
ATOM 3650 N N . ILE D 1 27 ? 17.25613 62.34660 58.77358 1.000 77.01918 24 ILE D N 1
ATOM 3651 C CA . ILE D 1 27 ? 16.01720 61.58335 58.65087 1.000 64.73210 24 ILE D CA 1
ATOM 3652 C C . ILE D 1 27 ? 16.28514 60.21456 58.03535 1.000 73.86783 24 ILE D C 1
ATOM 3653 O O . ILE D 1 27 ? 15.76546 59.19562 58.50681 1.000 58.84338 24 ILE D O 1
ATOM 3658 N N . SER D 1 28 ? 17.10836 60.16227 56.98636 1.000 78.67238 25 SER D N 1
ATOM 3659 C CA . SER D 1 28 ? 17.39559 58.89949 56.31360 1.000 64.62288 25 SER D CA 1
ATOM 3660 C C . SER D 1 28 ? 18.30808 57.98432 57.11974 1.000 74.08511 25 SER D C 1
ATOM 3661 O O . SER D 1 28 ? 18.59033 56.87072 56.66308 1.000 74.52438 25 SER D O 1
ATOM 3664 N N . ALA D 1 29 ? 18.78122 58.41666 58.29112 1.000 77.21344 26 ALA D N 1
ATOM 3665 C CA . ALA D 1 29 ? 19.58481 57.53360 59.12888 1.000 63.94809 26 ALA D CA 1
ATOM 3666 C C . ALA D 1 29 ? 18.74708 56.40282 59.71119 1.000 75.80976 26 ALA D C 1
ATOM 3667 O O . ALA D 1 29 ? 19.27784 55.32117 59.98908 1.000 92.30263 26 ALA D O 1
ATOM 3669 N N . PHE D 1 30 ? 17.44913 56.64148 59.91325 1.000 72.91887 27 PHE D N 1
ATOM 3670 C CA . PHE D 1 30 ? 16.48539 55.63432 60.35016 1.000 64.60253 27 PHE D CA 1
ATOM 3671 C C . PHE D 1 30 ? 16.77256 55.12719 61.76028 1.000 60.94464 27 PHE D C 1
ATOM 3672 O O . PHE D 1 30 ? 15.90103 55.19731 62.63242 1.000 71.78253 27 PHE D O 1
ATOM 3680 N N . ASP D 1 31 ? 17.97957 54.61609 62.00137 1.000 55.55905 28 ASP D N 1
ATOM 3681 C CA . ASP D 1 31 ? 18.32207 54.07521 63.31163 1.000 69.05455 28 ASP D CA 1
ATOM 3682 C C . ASP D 1 31 ? 18.63682 55.15343 64.34109 1.000 67.91399 28 ASP D C 1
ATOM 3683 O O . ASP D 1 31 ? 18.87916 54.81996 65.50593 1.000 62.74277 28 ASP D O 1
ATOM 3688 N N . GLU D 1 32 ? 18.63983 56.42686 63.94753 1.000 65.88264 29 GLU D N 1
ATOM 3689 C CA . GLU D 1 32 ? 18.93561 57.53509 64.84703 1.000 69.05157 29 GLU D CA 1
ATOM 3690 C C . GLU D 1 32 ? 17.67456 58.30624 65.22883 1.000 59.36013 29 GLU D C 1
ATOM 3691 O O . GLU D 1 32 ? 17.73262 59.50338 65.51975 1.000 64.62588 29 GLU D O 1
ATOM 3697 N N . PHE D 1 33 ? 16.52837 57.62016 65.23633 1.000 68.29173 30 PHE D N 1
ATOM 3698 C CA . PHE D 1 33 ? 15.25771 58.27058 65.54103 1.000 59.70898 30 PHE D CA 1
ATOM 3699 C C . PHE D 1 33 ? 15.22261 58.80829 66.96610 1.000 71.78979 30 PHE D C 1
ATOM 3700 O O . PHE D 1 33 ? 14.61308 59.85428 67.21985 1.000 75.42793 30 PHE D O 1
ATOM 3708 N N . SER D 1 34 ? 15.87412 58.11766 67.90462 1.000 67.45577 31 SER D N 1
ATOM 3709 C CA . SER D 1 34 ? 15.84564 58.54062 69.29975 1.000 73.59769 31 SER D CA 1
ATOM 3710 C C . SER D 1 34 ? 16.66799 59.79812 69.54937 1.000 72.80055 31 SER D C 1
ATOM 3711 O O . SER D 1 34 ? 16.48305 60.44571 70.58570 1.000 63.10838 31 SER D O 1
ATOM 3714 N N . ASP D 1 35 ? 17.56701 60.15741 68.63023 1.000 73.13787 32 ASP D N 1
ATOM 3715 C CA . ASP D 1 35 ? 18.42767 61.31645 68.84796 1.000 59.99096 32 ASP D CA 1
ATOM 3716 C C . ASP D 1 35 ? 17.61681 62.60603 68.89768 1.000 70.54370 32 ASP D C 1
ATOM 3717 O O . ASP D 1 35 ? 17.82118 63.44736 69.78049 1.000 78.79446 32 ASP D O 1
ATOM 3722 N N . TYR D 1 36 ? 16.68567 62.77842 67.95979 1.000 62.85787 33 TYR D N 1
ATOM 3723 C CA . TYR D 1 36 ? 15.89651 64.00004 67.88523 1.000 73.47700 33 TYR D CA 1
ATOM 3724 C C . TYR D 1 36 ? 14.48170 63.84693 68.42942 1.000 78.20286 33 TYR D C 1
ATOM 3725 O O . TYR D 1 36 ? 13.81718 64.86102 68.66340 1.000 79.63527 33 TYR D O 1
ATOM 3734 N N . HIS D 1 37 ? 14.00412 62.62320 68.63934 1.000 74.12716 34 HIS D N 1
ATOM 3735 C CA . HIS D 1 37 ? 12.64378 62.50335 69.15499 1.000 67.58974 34 HIS D CA 1
ATOM 3736 C C . HIS D 1 37 ? 12.66931 62.43820 70.67680 1.000 74.02369 34 HIS D C 1
ATOM 3737 O O . HIS D 1 37 ? 13.43659 61.65083 71.24308 1.000 85.09059 34 HIS D O 1
ATOM 3744 N N . PRO D 1 38 ? 11.84729 63.23579 71.36611 1.000 87.35242 35 PRO D N 1
ATOM 3745 C CA . PRO D 1 38 ? 11.88435 63.23448 72.83583 1.000 66.42948 35 PRO D CA 1
ATOM 3746 C C . PRO D 1 38 ? 11.14851 62.06612 73.46417 1.000 65.55744 35 PRO D C 1
ATOM 3747 O O . PRO D 1 38 ? 11.46452 61.69669 74.60372 1.000 75.04098 35 PRO D O 1
ATOM 3751 N N . GLY D 1 39 ? 10.18928 61.47049 72.76212 1.000 72.82839 36 GLY D N 1
ATOM 3752 C CA . GLY D 1 39 ? 9.47575 60.32207 73.27646 1.000 65.74719 36 GLY D CA 1
ATOM 3753 C C . GLY D 1 39 ? 10.15695 58.99225 73.07038 1.000 71.96502 36 GLY D C 1
ATOM 3754 O O . GLY D 1 39 ? 9.70229 57.98581 73.62090 1.000 90.21360 36 GLY D O 1
ATOM 3755 N N . ALA D 1 40 ? 11.23855 58.95798 72.29456 1.000 71.47423 37 ALA D N 1
ATOM 3756 C CA . ALA D 1 40 ? 11.96856 57.72975 72.00763 1.000 63.50421 37 ALA D CA 1
ATOM 3757 C C . ALA D 1 40 ? 13.23556 57.69264 72.85264 1.000 75.60837 37 ALA D C 1
ATOM 3758 O O . ALA D 1 40 ? 14.09794 58.56847 72.72483 1.000 82.68270 37 ALA D O 1
ATOM 3760 N N . VAL D 1 41 ? 13.34596 56.67814 73.70938 1.000 65.43461 38 VAL D N 1
ATOM 3761 C CA . VAL D 1 41 ? 14.50972 56.55861 74.58142 1.000 58.25351 38 VAL D CA 1
ATOM 3762 C C . VAL D 1 41 ? 15.69787 55.98236 73.82059 1.000 75.42582 38 VAL D C 1
ATOM 3763 O O . VAL D 1 41 ? 16.79841 56.54566 73.83997 1.000 65.57083 38 VAL D O 1
ATOM 3767 N N . ARG D 1 42 ? 15.49637 54.85647 73.13745 1.000 64.88813 39 ARG D N 1
ATOM 3768 C CA . ARG D 1 42 ? 16.54557 54.21424 72.35993 1.000 59.01137 39 ARG D CA 1
ATOM 3769 C C . ARG D 1 42 ? 16.01855 53.84638 70.98091 1.000 55.16124 39 ARG D C 1
ATOM 3770 O O . ARG D 1 42 ? 14.82795 53.57470 70.80300 1.000 55.43492 39 ARG D O 1
ATOM 3778 N N . SER D 1 43 ? 16.92394 53.84483 70.00472 1.000 51.09558 40 SER D N 1
ATOM 3779 C CA . SER D 1 43 ? 16.60431 53.43029 68.64527 1.000 60.42561 40 SER D CA 1
ATOM 3780 C C . SER D 1 43 ? 17.85735 52.84090 68.01818 1.000 55.11302 40 SER D C 1
ATOM 3781 O O . SER D 1 43 ? 18.92079 53.46618 68.05401 1.000 56.11916 40 SER D O 1
ATOM 3784 N N . PHE D 1 44 ? 17.73148 51.64562 67.44808 1.000 54.87281 41 PHE D N 1
ATOM 3785 C CA . PHE D 1 44 ? 18.88230 50.96700 66.87034 1.000 54.93624 41 PHE D CA 1
ATOM 3786 C C . PHE D 1 44 ? 18.40429 49.98898 65.80906 1.000 61.33640 41 PHE D C 1
ATOM 3787 O O . PHE D 1 44 ? 17.22022 49.65037 65.73526 1.000 52.91517 41 PHE D O 1
ATOM 3795 N N . TYR D 1 45 ? 19.34939 49.54216 64.98641 1.000 61.79976 42 TYR D N 1
ATOM 3796 C CA . TYR D 1 45 ? 19.05321 48.59794 63.91912 1.000 64.14593 42 TYR D CA 1
ATOM 3797 C C . TYR D 1 45 ? 18.94938 47.18239 64.47094 1.000 61.13787 42 TYR D C 1
ATOM 3798 O O . TYR D 1 45 ? 19.86197 46.70320 65.15198 1.000 64.45352 42 TYR D O 1
ATOM 3807 N N . LEU D 1 46 ? 17.83089 46.51758 64.18208 1.000 63.72743 43 LEU D N 1
ATOM 3808 C CA . LEU D 1 46 ? 17.76002 45.07048 64.32105 1.000 58.75843 43 LEU D CA 1
ATOM 3809 C C . LEU D 1 46 ? 18.26086 44.35558 63.07554 1.000 62.51731 43 LEU D C 1
ATOM 3810 O O . LEU D 1 46 ? 18.70520 43.20564 63.16852 1.000 69.15701 43 LEU D O 1
ATOM 3815 N N . HIS D 1 47 ? 18.19774 45.01632 61.92115 1.000 61.44274 44 HIS D N 1
ATOM 3816 C CA . HIS D 1 47 ? 18.77240 44.50693 60.67890 1.000 57.53625 44 HIS D CA 1
ATOM 3817 C C . HIS D 1 47 ? 19.03048 45.69909 59.77435 1.000 57.46372 44 HIS D C 1
ATOM 3818 O O . HIS D 1 47 ? 18.10394 46.46153 59.48277 1.000 61.43265 44 HIS D O 1
ATOM 3825 N N . GLN D 1 48 ? 20.27709 45.87214 59.34513 1.000 59.76110 45 GLN D N 1
ATOM 3826 C CA . GLN D 1 48 ? 20.66513 46.97844 58.47630 1.000 65.10510 45 GLN D CA 1
ATOM 3827 C C . GLN D 1 48 ? 20.90980 46.42805 57.07698 1.000 69.56007 45 GLN D C 1
ATOM 3828 O O . GLN D 1 48 ? 21.85388 45.66049 56.86158 1.000 75.48184 45 GLN D O 1
ATOM 3834 N N . ALA D 1 49 ? 20.06056 46.81845 56.13174 1.000 81.12410 46 ALA D N 1
ATOM 3835 C CA . ALA D 1 49 ? 20.21255 46.37985 54.75437 1.000 72.88635 46 ALA D CA 1
ATOM 3836 C C . ALA D 1 49 ? 21.23383 47.24538 54.02692 1.000 79.21599 46 ALA D C 1
ATOM 3837 O O . ALA D 1 49 ? 21.38814 48.43685 54.31229 1.000 76.39812 46 ALA D O 1
ATOM 3839 N N . ALA D 1 50 ? 21.93810 46.62615 53.07578 1.000 84.83152 47 ALA D N 1
ATOM 3840 C CA . ALA D 1 50 ? 22.96518 47.34482 52.32842 1.000 80.67712 47 ALA D CA 1
ATOM 3841 C C . ALA D 1 50 ? 22.36329 48.48114 51.51208 1.000 96.08999 47 ALA D C 1
ATOM 3842 O O . ALA D 1 50 ? 22.93756 49.57387 51.43688 1.000 106.51027 47 ALA D O 1
ATOM 3844 N N . ASP D 1 51 ? 21.20477 48.24372 50.89310 1.000 84.82162 48 ASP D N 1
ATOM 3845 C CA . ASP D 1 51 ? 20.51043 49.25915 50.11079 1.000 93.09087 48 ASP D CA 1
ATOM 3846 C C . ASP D 1 51 ? 19.49310 50.04042 50.93367 1.000 94.16024 48 ASP D C 1
ATOM 3847 O O . ASP D 1 51 ? 18.49070 50.51484 50.38055 1.000 88.12547 48 ASP D O 1
ATOM 3852 N N . GLN D 1 52 ? 19.71783 50.16889 52.24406 1.000 89.69064 49 GLN D N 1
ATOM 3853 C CA . GLN D 1 52 ? 18.86467 50.94154 53.14418 1.000 80.07920 49 GLN D CA 1
ATOM 3854 C C . GLN D 1 52 ? 17.44481 50.38754 53.21710 1.000 73.30976 49 GLN D C 1
ATOM 3855 O O . GLN D 1 52 ? 16.94958 50.09774 54.31118 1.000 76.13850 49 GLN D O 1
ATOM 3861 N N . GLN D 1 53 ? 16.77843 50.24816 52.07145 1.000 74.34211 50 GLN D N 1
ATOM 3862 C CA . GLN D 1 53 ? 15.45035 49.64920 52.05154 1.000 70.09208 50 GLN D CA 1
ATOM 3863 C C . GLN D 1 53 ? 15.50513 48.21617 52.56479 1.000 71.69017 50 GLN D C 1
ATOM 3864 O O . GLN D 1 53 ? 16.40808 47.44839 52.22210 1.000 71.88497 50 GLN D O 1
ATOM 3870 N N . GLY D 1 54 ? 14.52475 47.85607 53.38844 1.000 64.75304 51 GLY D N 1
ATOM 3871 C CA . GLY D 1 54 ? 14.49850 46.55608 54.01876 1.000 64.13026 51 GLY D CA 1
ATOM 3872 C C . GLY D 1 54 ? 15.11437 46.50922 55.39860 1.000 64.08584 51 GLY D C 1
ATOM 3873 O O . GLY D 1 54 ? 15.11230 45.44053 56.02360 1.000 70.87272 51 GLY D O 1
ATOM 3874 N N . SER D 1 55 ? 15.64315 47.62586 55.89150 1.000 70.26744 52 SER D N 1
ATOM 3875 C CA . SER D 1 55 ? 16.21315 47.67379 57.22759 1.000 60.83846 52 SER D CA 1
ATOM 3876 C C . SER D 1 55 ? 15.11047 47.69850 58.27836 1.000 63.50934 52 SER D C 1
ATOM 3877 O O . SER D 1 55 ? 14.02802 48.25253 58.06487 1.000 63.41047 52 SER D O 1
ATOM 3880 N N . ILE D 1 56 ? 15.39718 47.08691 59.42435 1.000 63.75694 53 ILE D N 1
ATOM 3881 C CA . ILE D 1 56 ? 14.46221 47.00963 60.53991 1.000 59.32995 53 ILE D CA 1
ATOM 3882 C C . ILE D 1 56 ? 15.10393 47.67519 61.74833 1.000 66.58434 53 ILE D C 1
ATOM 3883 O O . ILE D 1 56 ? 16.26310 47.39450 62.07483 1.000 71.58023 53 ILE D O 1
ATOM 3888 N N . ARG D 1 57 ? 14.35254 48.55131 62.40997 1.000 66.31810 54 ARG D N 1
ATOM 3889 C CA . ARG D 1 57 ? 14.83471 49.26803 63.57971 1.000 62.84437 54 ARG D CA 1
ATOM 3890 C C . ARG D 1 57 ? 13.93448 48.98472 64.77420 1.000 56.43219 54 ARG D C 1
ATOM 3891 O O . ARG D 1 57 ? 12.75541 48.65211 64.62189 1.000 51.99978 54 ARG D O 1
ATOM 3899 N N . ARG D 1 58 ? 14.50453 49.12232 65.96726 1.000 64.20063 55 ARG D N 1
ATOM 3900 C CA . ARG D 1 58 ? 13.77892 48.97399 67.22241 1.000 72.65367 55 ARG D CA 1
ATOM 3901 C C . ARG D 1 58 ? 13.76456 50.31976 67.93319 1.000 69.20871 55 ARG D C 1
ATOM 3902 O O . ARG D 1 58 ? 14.82477 50.85507 68.27240 1.000 76.87975 55 ARG D O 1
ATOM 3910 N N . VAL D 1 59 ? 12.57106 50.86494 68.14954 1.000 55.72035 56 VAL D N 1
ATOM 3911 C CA . VAL D 1 59 ? 12.39265 52.12822 68.85658 1.000 63.70444 56 VAL D CA 1
ATOM 3912 C C . VAL D 1 59 ? 11.76639 51.81956 70.20836 1.000 63.84295 56 VAL D C 1
ATOM 3913 O O . VAL D 1 59 ? 10.66357 51.26243 70.27763 1.000 64.07529 56 VAL D O 1
ATOM 3917 N N . GLU D 1 60 ? 12.46708 52.17845 71.27965 1.000 59.97739 57 GLU D N 1
ATOM 3918 C CA . GLU D 1 60 ? 12.04672 51.86683 72.63826 1.000 64.84484 57 GLU D CA 1
ATOM 3919 C C . GLU D 1 60 ? 11.58166 53.13293 73.34232 1.000 71.25429 57 GLU D C 1
ATOM 3920 O O . GLU D 1 60 ? 12.28587 54.14824 73.33582 1.000 63.68180 57 GLU D O 1
ATOM 3934 N N . SER D 1 62 ? 9.37742 54.65832 77.07554 1.000 80.69722 59 SER D N 1
ATOM 3935 C CA . SER D 1 62 ? 9.04079 54.28373 78.44359 1.000 95.57875 59 SER D CA 1
ATOM 3936 C C . SER D 1 62 ? 7.74503 53.48591 78.49181 1.000 102.18835 59 SER D C 1
ATOM 3937 O O . SER D 1 62 ? 7.54868 52.67552 79.40448 1.000 98.34590 59 SER D O 1
ATOM 3940 N N . ASP D 1 63 ? 6.85840 53.69571 77.51667 1.000 107.25379 60 ASP D N 1
ATOM 3941 C CA . ASP D 1 63 ? 5.58889 52.97916 77.47721 1.000 106.40013 60 ASP D CA 1
ATOM 3942 C C . ASP D 1 63 ? 5.76231 51.57566 76.90938 1.000 83.76675 60 ASP D C 1
ATOM 3943 O O . ASP D 1 63 ? 5.26832 50.59954 77.48395 1.000 92.17669 60 ASP D O 1
ATOM 3948 N N . GLY D 1 64 ? 6.45733 51.45815 75.78054 1.000 70.58850 61 GLY D N 1
ATOM 3949 C CA . GLY D 1 64 ? 6.65038 50.17286 75.14081 1.000 60.51195 61 GLY D CA 1
ATOM 3950 C C . GLY D 1 64 ? 7.75355 50.16780 74.10381 1.000 67.58520 61 GLY D C 1
ATOM 3951 O O . GLY D 1 64 ? 8.78289 50.82774 74.27576 1.000 69.67126 61 GLY D O 1
ATOM 3952 N N . TYR D 1 65 ? 7.54839 49.42335 73.01942 1.000 54.78022 62 TYR D N 1
ATOM 3953 C CA . TYR D 1 65 ? 8.53777 49.30905 71.95961 1.000 58.80539 62 TYR D CA 1
ATOM 3954 C C . TYR D 1 65 ? 7.83331 49.30380 70.61139 1.000 63.38924 62 TYR D C 1
ATOM 3955 O O . TYR D 1 65 ? 6.62938 49.05195 70.51595 1.000 54.42739 62 TYR D O 1
ATOM 3964 N N . VAL D 1 66 ? 8.60863 49.57599 69.56364 1.000 66.22505 63 VAL D N 1
ATOM 3965 C CA . VAL D 1 66 ? 8.12334 49.56377 68.18759 1.000 49.46550 63 VAL D CA 1
ATOM 3966 C C . VAL D 1 66 ? 9.23274 49.02610 67.29409 1.000 56.44034 63 VAL D C 1
ATOM 3967 O O . VAL D 1 66 ? 10.38434 49.46175 67.39660 1.000 70.03976 63 VAL D O 1
ATOM 3971 N N . GLU D 1 67 ? 8.89107 48.07422 66.42759 1.000 53.20137 64 GLU D N 1
ATOM 3972 C CA . GLU D 1 67 ? 9.80708 47.54622 65.42293 1.000 55.46585 64 GLU D CA 1
ATOM 3973 C C . GLU D 1 67 ? 9.25908 47.89850 64.04799 1.000 58.07658 64 GLU D C 1
ATOM 3974 O O . GLU D 1 67 ? 8.13862 47.50606 63.70447 1.000 59.76517 64 GLU D O 1
ATOM 3980 N N . GLU D 1 68 ? 10.04393 48.63823 63.26827 1.000 51.91353 65 GLU D N 1
ATOM 3981 C CA . GLU D 1 68 ? 9.59344 49.19513 62.00147 1.000 52.88043 65 GLU D CA 1
ATOM 3982 C C . GLU D 1 68 ? 10.49886 48.75279 60.86151 1.000 61.88620 65 GLU D C 1
ATOM 3983 O O . GLU D 1 68 ? 11.71610 48.62951 61.02925 1.000 54.77390 65 GLU D O 1
ATOM 3989 N N . LEU D 1 69 ? 9.89139 48.52497 59.70093 1.000 63.13962 66 LEU D N 1
ATOM 3990 C CA . LEU D 1 69 ? 10.59867 48.11484 58.49596 1.000 63.67200 66 LEU D CA 1
ATOM 3991 C C . LEU D 1 69 ? 10.68422 49.28899 57.53135 1.000 61.42981 66 LEU D C 1
ATOM 3992 O O . LEU D 1 69 ? 9.68164 49.96570 57.28176 1.000 62.47320 66 LEU D O 1
ATOM 3997 N N . LEU D 1 70 ? 11.87640 49.52520 56.99004 1.000 60.22456 67 LEU D N 1
ATOM 3998 C CA . LEU D 1 70 ? 12.07431 50.58054 55.99934 1.000 51.05798 67 LEU D CA 1
ATOM 3999 C C . LEU D 1 70 ? 11.61418 50.05229 54.64741 1.000 54.02864 67 LEU D C 1
ATOM 4000 O O . LEU D 1 70 ? 12.33866 49.31780 53.97183 1.000 56.96203 67 LEU D O 1
ATOM 4005 N N . VAL D 1 71 ? 10.40060 50.43091 54.24690 1.000 53.24163 68 VAL D N 1
ATOM 4006 C CA . VAL D 1 71 ? 9.81087 49.87312 53.03496 1.000 43.96220 68 VAL D CA 1
ATOM 4007 C C . VAL D 1 71 ? 10.39935 50.52061 51.78708 1.000 55.06272 68 VAL D C 1
ATOM 4008 O O . VAL D 1 71 ? 10.73412 49.83042 50.81812 1.000 62.18812 68 VAL D O 1
ATOM 4012 N N . ASN D 1 72 ? 10.54145 51.84445 51.78246 1.000 55.65947 69 ASN D N 1
ATOM 4013 C CA . ASN D 1 72 ? 11.01366 52.53787 50.59036 1.000 65.14377 69 ASN D CA 1
ATOM 4014 C C . ASN D 1 72 ? 11.68349 53.84552 50.98248 1.000 63.81092 69 ASN D C 1
ATOM 4015 O O . ASN D 1 72 ? 11.09395 54.65499 51.70508 1.000 59.81104 69 ASN D O 1
ATOM 4020 N N . ILE D 1 73 ? 12.91116 54.04280 50.50674 1.000 51.42469 70 ILE D N 1
ATOM 4021 C CA . ILE D 1 73 ? 13.61789 55.31137 50.62283 1.000 57.43544 70 ILE D CA 1
ATOM 4022 C C . ILE D 1 73 ? 13.88441 55.82580 49.21395 1.000 65.54282 70 ILE D C 1
ATOM 4023 O O . ILE D 1 73 ? 14.22506 55.05103 48.31290 1.000 72.59477 70 ILE D O 1
ATOM 4028 N N . ASP D 1 74 ? 13.69320 57.12925 49.01644 1.000 63.95826 71 ASP D N 1
ATOM 4029 C CA . ASP D 1 74 ? 13.80480 57.74483 47.69466 1.000 57.09417 71 ASP D CA 1
ATOM 4030 C C . ASP D 1 74 ? 14.51343 59.08213 47.84387 1.000 67.09161 71 ASP D C 1
ATOM 4031 O O . ASP D 1 74 ? 13.87112 60.13126 47.98692 1.000 61.27363 71 ASP D O 1
ATOM 4036 N N . PRO D 1 75 ? 15.84922 59.08397 47.81612 1.000 69.62408 72 PRO D N 1
ATOM 4037 C CA . PRO D 1 75 ? 16.58492 60.34173 48.03158 1.000 57.31059 72 PRO D CA 1
ATOM 4038 C C . PRO D 1 75 ? 16.32133 61.39617 46.97147 1.000 75.88598 72 PRO D C 1
ATOM 4039 O O . PRO D 1 75 ? 16.43110 62.59332 47.26637 1.000 82.52022 72 PRO D O 1
ATOM 4043 N N . LYS D 1 76 ? 15.98108 60.99185 45.74464 1.000 76.06717 73 LYS D N 1
ATOM 4044 C CA . LYS D 1 76 ? 15.72338 61.96963 44.69172 1.000 68.54453 73 LYS D CA 1
ATOM 4045 C C . LYS D 1 76 ? 14.52644 62.84787 45.03347 1.000 74.18953 73 LYS D C 1
ATOM 4046 O O . LYS D 1 76 ? 14.55977 64.06649 44.82465 1.000 79.27086 73 LYS D O 1
ATOM 4052 N N . ASN D 1 77 ? 13.46277 62.24935 45.56412 1.000 63.82402 74 ASN D N 1
ATOM 4053 C CA . ASN D 1 77 ? 12.24887 62.97177 45.91366 1.000 80.23345 74 ASN D CA 1
ATOM 4054 C C . ASN D 1 77 ? 12.15179 63.27092 47.40414 1.000 69.39773 74 ASN D C 1
ATOM 4055 O O . ASN D 1 77 ? 11.11742 63.77379 47.85594 1.000 69.56837 74 ASN D O 1
ATOM 4060 N N . TYR D 1 78 ? 13.20739 62.98274 48.17019 1.000 60.93784 75 TYR D N 1
ATOM 4061 C CA . TYR D 1 78 ? 13.20326 63.14873 49.62530 1.000 55.24206 75 TYR D CA 1
ATOM 4062 C C . TYR D 1 78 ? 11.99092 62.46176 50.24854 1.000 64.05039 75 TYR D C 1
ATOM 4063 O O . TYR D 1 78 ? 11.31814 63.00775 51.12606 1.000 60.97446 75 TYR D O 1
ATOM 4072 N N . HIS D 1 79 ? 11.70884 61.24960 49.78129 1.000 66.60232 76 HIS D N 1
ATOM 4073 C CA . HIS D 1 79 ? 10.54418 60.48640 50.20156 1.000 62.49700 76 HIS D CA 1
ATOM 4074 C C . HIS D 1 79 ? 10.98394 59.30967 51.06143 1.000 63.86602 76 HIS D C 1
ATOM 4075 O O . HIS D 1 79 ? 11.99801 58.66457 50.77586 1.000 66.59492 76 HIS D O 1
ATOM 4082 N N . LEU D 1 80 ? 10.21685 59.03279 52.11399 1.000 60.50043 77 LEU D N 1
ATOM 4083 C CA . LEU D 1 80 ? 10.54814 57.97041 53.05403 1.000 45.86525 77 LEU D CA 1
ATOM 4084 C C . LEU D 1 80 ? 9.27021 57.27912 53.50066 1.000 63.35871 77 LEU D C 1
ATOM 4085 O O . LEU D 1 80 ? 8.32125 57.94279 53.92761 1.000 58.95129 77 LEU D O 1
ATOM 4090 N N . GLU D 1 81 ? 9.25043 55.95064 53.40517 1.000 60.62745 78 GLU D N 1
ATOM 4091 C CA . GLU D 1 81 ? 8.08680 55.15115 53.76617 1.000 55.88118 78 GLU D CA 1
ATOM 4092 C C . GLU D 1 81 ? 8.52646 53.98702 54.64042 1.000 61.43937 78 GLU D C 1
ATOM 4093 O O . GLU D 1 81 ? 9.47514 53.27365 54.29820 1.000 57.31972 78 GLU D O 1
ATOM 4099 N N . TYR D 1 82 ? 7.83768 53.79751 55.76437 1.000 52.24010 79 TYR D N 1
ATOM 4100 C CA . TYR D 1 82 ? 8.15034 52.70565 56.67382 1.000 48.76214 79 TYR D CA 1
ATOM 4101 C C . TYR D 1 82 ? 6.87538 52.25831 57.37393 1.000 53.04809 79 TYR D C 1
ATOM 4102 O O . TYR D 1 82 ? 5.91459 53.02034 57.50512 1.000 46.91868 79 TYR D O 1
ATOM 4111 N N . SER D 1 83 ? 6.87641 51.00355 57.82012 1.000 45.45911 80 SER D N 1
ATOM 4112 C CA . SER D 1 83 ? 5.70096 50.39721 58.42787 1.000 50.27839 80 SER D CA 1
ATOM 4113 C C . SER D 1 83 ? 6.10678 49.65485 59.69281 1.000 58.66060 80 SER D C 1
ATOM 4114 O O . SER D 1 83 ? 7.26996 49.29094 59.87769 1.000 65.30944 80 SER D O 1
ATOM 4117 N N . ILE D 1 84 ? 5.12619 49.42874 60.56276 1.000 48.47386 81 ILE D N 1
ATOM 4118 C CA . ILE D 1 84 ? 5.34770 48.74450 61.83174 1.000 58.19494 81 ILE D CA 1
ATOM 4119 C C . ILE D 1 84 ? 5.23022 47.24219 61.61758 1.000 50.20947 81 ILE D C 1
ATOM 4120 O O . ILE D 1 84 ? 4.24759 46.76037 61.04130 1.000 57.66553 81 ILE D O 1
ATOM 4125 N N . LEU D 1 85 ? 6.23511 46.50027 62.08106 1.000 60.77852 82 LEU D N 1
ATOM 4126 C CA . LEU D 1 85 ? 6.18509 45.04384 62.07283 1.000 61.69987 82 LEU D CA 1
ATOM 4127 C C . LEU D 1 85 ? 5.63002 44.49627 63.38355 1.000 60.68897 82 LEU D C 1
ATOM 4128 O O . LEU D 1 85 ? 4.73629 43.64403 63.37578 1.000 58.16188 82 LEU D O 1
ATOM 4133 N N . LYS D 1 86 ? 6.15466 44.97276 64.51261 1.000 65.16649 83 LYS D N 1
ATOM 4134 C CA . LYS D 1 86 ? 5.70542 44.55883 65.83398 1.000 57.70360 83 LYS D CA 1
ATOM 4135 C C . LYS D 1 86 ? 5.72603 45.76133 66.76567 1.000 62.99231 83 LYS D C 1
ATOM 4136 O O . LYS D 1 86 ? 6.58165 46.64242 66.64496 1.000 62.83073 83 LYS D O 1
ATOM 4142 N N . SER D 1 87 ? 4.77940 45.78693 67.70150 1.000 50.73479 84 SER D N 1
ATOM 4143 C CA . SER D 1 87 ? 4.73031 46.84494 68.70093 1.000 60.92565 84 SER D CA 1
ATOM 4144 C C . SER D 1 87 ? 3.82906 46.40174 69.84212 1.000 61.38539 84 SER D C 1
ATOM 4145 O O . SER D 1 87 ? 2.97449 45.52674 69.68060 1.000 60.85308 84 SER D O 1
ATOM 4148 N N . SER D 1 88 ? 4.03576 47.02012 71.00147 1.000 66.54642 85 SER D N 1
ATOM 4149 C CA . SER D 1 88 ? 3.19445 46.79134 72.16709 1.000 61.42890 85 SER D CA 1
ATOM 4150 C C . SER D 1 88 ? 1.98930 47.72028 72.21073 1.000 63.07038 85 SER D C 1
ATOM 4151 O O . SER D 1 88 ? 1.22213 47.67291 73.17785 1.000 73.39582 85 SER D O 1
ATOM 4154 N N . PHE D 1 89 ? 1.80634 48.56583 71.18586 1.000 67.47307 86 PHE D N 1
ATOM 4155 C CA . PHE D 1 89 ? 0.71602 49.51646 71.05962 1.000 67.71905 86 PHE D CA 1
ATOM 4156 C C . PHE D 1 89 ? -0.38025 48.95822 70.15983 1.000 68.45108 86 PHE D C 1
ATOM 4157 O O . PHE D 1 89 ? -0.10871 48.14750 69.26876 1.000 64.91454 86 PHE D O 1
ATOM 4165 N N . PRO D 1 90 ? -1.63424 49.36805 70.36711 1.000 69.28193 87 PRO D N 1
ATOM 4166 C CA . PRO D 1 90 ? -2.72565 48.89480 69.48839 1.000 68.46521 87 PRO D CA 1
ATOM 4167 C C . PRO D 1 90 ? -2.69741 49.58035 68.12722 1.000 70.95303 87 PRO D C 1
ATOM 4168 O O . PRO D 1 90 ? -3.53756 50.41539 67.78170 1.000 72.23090 87 PRO D O 1
ATOM 4172 N N . LEU D 1 91 ? -1.70079 49.22400 67.32008 1.000 70.80516 88 LEU D N 1
ATOM 4173 C CA . LEU D 1 91 ? -1.49550 49.81824 66.00285 1.000 57.57899 88 LEU D CA 1
ATOM 4174 C C . LEU D 1 91 ? -1.47954 48.70109 64.96765 1.000 63.32165 88 LEU D C 1
ATOM 4175 O O . LEU D 1 91 ? -0.51954 47.92571 64.89804 1.000 69.12960 88 LEU D O 1
ATOM 4180 N N . ASP D 1 92 ? -2.54076 48.61952 64.17021 1.000 68.34567 89 ASP D N 1
ATOM 4181 C CA . ASP D 1 92 ? -2.68684 47.60070 63.14127 1.000 69.45370 89 ASP D CA 1
ATOM 4182 C C . ASP D 1 92 ? -2.65756 48.25018 61.76492 1.000 55.38727 89 ASP D C 1
ATOM 4183 O O . ASP D 1 92 ? -3.28937 49.28834 61.54493 1.000 64.76542 89 ASP D O 1
ATOM 4188 N N . GLY D 1 93 ? -1.92549 47.63229 60.84084 1.000 67.13740 90 GLY D N 1
ATOM 4189 C CA . GLY D 1 93 ? -1.76171 48.20912 59.51741 1.000 46.26954 90 GLY D CA 1
ATOM 4190 C C . GLY D 1 93 ? -1.09899 49.56688 59.52858 1.000 64.80316 90 GLY D C 1
ATOM 4191 O O . GLY D 1 93 ? -1.39532 50.40521 58.67013 1.000 64.77533 90 GLY D O 1
ATOM 4192 N N . TYR D 1 94 ? -0.20828 49.80818 60.48700 1.000 58.01798 91 TYR D N 1
ATOM 4193 C CA . TYR D 1 94 ? 0.42953 51.11020 60.61904 1.000 55.71963 91 TYR D CA 1
ATOM 4194 C C . TYR D 1 94 ? 1.43877 51.32399 59.49863 1.000 58.23121 91 TYR D C 1
ATOM 4195 O O . TYR D 1 94 ? 2.25266 50.44369 59.20236 1.000 61.31511 91 TYR D O 1
ATOM 4204 N N . SER D 1 95 ? 1.38463 52.50110 58.87999 1.000 49.72814 92 SER D N 1
ATOM 4205 C CA . SER D 1 95 ? 2.35627 52.89506 57.86914 1.000 48.37956 92 SER D CA 1
ATOM 4206 C C . SER D 1 95 ? 2.56527 54.39737 57.96530 1.000 53.57078 92 SER D C 1
ATOM 4207 O O . SER D 1 95 ? 1.59437 55.15967 57.98365 1.000 58.64314 92 SER D O 1
ATOM 4210 N N . ALA D 1 96 ? 3.82486 54.81550 58.03500 1.000 58.54445 93 ALA D N 1
ATOM 4211 C CA . ALA D 1 96 ? 4.17560 56.22224 58.12834 1.000 54.47256 93 ALA D CA 1
ATOM 4212 C C . ALA D 1 96 ? 4.94935 56.64591 56.88728 1.000 48.38586 93 ALA D C 1
ATOM 4213 O O . ALA D 1 96 ? 5.52263 55.81945 56.17193 1.000 68.57354 93 ALA D O 1
ATOM 4215 N N . GLU D 1 97 ? 4.96136 57.95401 56.64150 1.000 61.65460 94 GLU D N 1
ATOM 4216 C CA . GLU D 1 97 ? 5.55086 58.50234 55.42772 1.000 56.80083 94 GLU D CA 1
ATOM 4217 C C . GLU D 1 97 ? 6.07951 59.90040 55.70911 1.000 64.33929 94 GLU D C 1
ATOM 4218 O O . GLU D 1 97 ? 5.36018 60.73719 56.26264 1.000 61.03558 94 GLU D O 1
ATOM 4224 N N . ILE D 1 98 ? 7.33281 60.14486 55.33202 1.000 54.72008 95 ILE D N 1
ATOM 4225 C CA . ILE D 1 98 ? 7.97944 61.44019 55.50516 1.000 54.95567 95 ILE D CA 1
ATOM 4226 C C . ILE D 1 98 ? 8.36531 61.97067 54.13219 1.000 54.53979 95 ILE D C 1
ATOM 4227 O O . ILE D 1 98 ? 9.03006 61.27459 53.35607 1.000 63.33957 95 ILE D O 1
ATOM 4232 N N . LYS D 1 99 ? 7.94690 63.19907 53.83541 1.000 67.98818 96 LYS D N 1
ATOM 4233 C CA . LYS D 1 99 ? 8.23486 63.84516 52.56229 1.000 60.90634 96 LYS D CA 1
ATOM 4234 C C . LYS D 1 99 ? 8.85330 65.20758 52.83445 1.000 73.78421 96 LYS D C 1
ATOM 4235 O O . LYS D 1 99 ? 8.33995 65.97199 53.65822 1.000 64.61262 96 LYS D O 1
ATOM 4241 N N . LEU D 1 100 ? 9.95326 65.50606 52.14722 1.000 70.59390 97 LEU D N 1
ATOM 4242 C CA . LEU D 1 100 ? 10.66161 66.76949 52.29907 1.000 67.89838 97 LEU D CA 1
ATOM 4243 C C . LEU D 1 100 ? 10.66018 67.51243 50.97165 1.000 71.19079 97 LEU D C 1
ATOM 4244 O O . LEU D 1 100 ? 10.96971 66.92818 49.92785 1.000 68.05939 97 LEU D O 1
ATOM 4249 N N . ILE D 1 101 ? 10.30872 68.79355 51.01477 1.000 59.65961 98 ILE D N 1
ATOM 4250 C CA . ILE D 1 101 ? 10.37853 69.66166 49.84240 1.000 49.58173 98 ILE D CA 1
ATOM 4251 C C . ILE D 1 101 ? 11.21619 70.88023 50.20990 1.000 62.13337 98 ILE D C 1
ATOM 4252 O O . ILE D 1 101 ? 10.93106 71.54479 51.21692 1.000 67.46838 98 ILE D O 1
ATOM 4257 N N . PRO D 1 102 ? 12.25335 71.20649 49.44189 1.000 65.37685 99 PRO D N 1
ATOM 4258 C CA . PRO D 1 102 ? 13.08966 72.35870 49.79472 1.000 59.75772 99 PRO D CA 1
ATOM 4259 C C . PRO D 1 102 ? 12.35139 73.67202 49.59089 1.000 61.73395 99 PRO D C 1
ATOM 4260 O O . PRO D 1 102 ? 11.56685 73.82975 48.65236 1.000 64.03054 99 PRO D O 1
ATOM 4264 N N . VAL D 1 103 ? 12.60733 74.61427 50.49147 1.000 62.77854 100 VAL D N 1
ATOM 4265 C CA . VAL D 1 103 ? 12.09182 75.97372 50.38976 1.000 61.87481 100 VAL D CA 1
ATOM 4266 C C . VAL D 1 103 ? 13.23861 76.8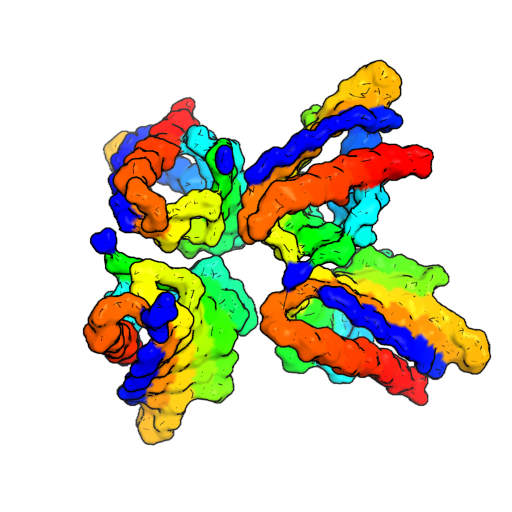4658 49.89639 1.000 68.48627 100 VAL D C 1
ATOM 4267 O O . VAL D 1 103 ? 14.20314 77.09022 50.62906 1.000 71.47491 100 VAL D O 1
ATOM 4271 N N . THR D 1 104 ? 13.13800 77.31512 48.64866 1.000 64.82903 101 THR D N 1
ATOM 4272 C CA . THR D 1 104 ? 14.26334 78.00037 48.01684 1.000 56.95634 101 THR D CA 1
ATOM 4273 C C . THR D 1 104 ? 14.63141 79.28159 48.75503 1.000 62.82008 101 THR D C 1
ATOM 4274 O O . THR D 1 104 ? 15.81721 79.60010 48.90400 1.000 77.31640 101 THR D O 1
ATOM 4278 N N . GLN D 1 105 ? 13.63589 80.03235 49.21796 1.000 66.07788 102 GLN D N 1
ATOM 4279 C CA . GLN D 1 105 ? 13.90947 81.26504 49.94565 1.000 63.40747 102 GLN D CA 1
ATOM 4280 C C . GLN D 1 105 ? 14.48009 80.93611 51.32037 1.000 77.35038 102 GLN D C 1
ATOM 4281 O O . GLN D 1 105 ? 13.83035 80.25899 52.12466 1.000 80.65698 102 GLN D O 1
ATOM 4287 N N . ASP D 1 106 ? 15.70296 81.40538 51.57650 1.000 73.87937 103 ASP D N 1
ATOM 4288 C CA . ASP D 1 106 ? 16.46840 81.18093 52.80190 1.000 81.11783 103 ASP D CA 1
ATOM 4289 C C . ASP D 1 106 ? 16.85538 79.72140 53.00753 1.000 69.86369 103 ASP D C 1
ATOM 4290 O O . ASP D 1 106 ? 17.38792 79.37750 54.07138 1.000 80.64311 103 ASP D O 1
ATOM 4295 N N . ASN D 1 107 ? 16.60473 78.85548 52.02330 1.000 74.96511 104 ASN D N 1
ATOM 4296 C CA . ASN D 1 107 ? 17.05529 77.46254 52.03482 1.000 71.47214 104 ASN D CA 1
ATOM 4297 C C . ASN D 1 107 ? 16.56032 76.72204 53.28128 1.000 70.63306 104 ASN D C 1
ATOM 4298 O O . ASN D 1 107 ? 17.33699 76.16975 54.06282 1.000 71.35884 104 ASN D O 1
ATOM 4303 N N . ARG D 1 108 ? 15.24227 76.71723 53.45407 1.000 71.90088 105 ARG D N 1
ATOM 4304 C CA . ARG D 1 108 ? 14.60847 75.99008 54.54053 1.000 63.82095 105 ARG D CA 1
ATOM 4305 C C . ARG D 1 108 ? 14.13450 74.62825 54.03708 1.000 73.87553 105 ARG D C 1
ATOM 4306 O O . ARG D 1 108 ? 14.49212 74.18511 52.94080 1.000 61.70720 105 ARG D O 1
ATOM 4314 N N . THR D 1 109 ? 13.31588 73.95186 54.84091 1.000 68.17585 106 THR D N 1
ATOM 4315 C CA . THR D 1 109 ? 12.83135 72.61793 54.50384 1.000 62.98652 106 THR D CA 1
ATOM 4316 C C . THR D 1 109 ? 11.36709 72.49768 54.89357 1.000 64.33837 106 THR D C 1
ATOM 4317 O O . THR D 1 109 ? 11.01654 72.68573 56.06246 1.000 63.58584 106 THR D O 1
ATOM 4321 N N . PHE D 1 110 ? 10.51974 72.18378 53.91736 1.000 66.01204 107 PHE D N 1
ATOM 4322 C CA . PHE D 1 110 ? 9.13028 71.82997 54.17327 1.000 51.23655 107 PHE D CA 1
ATOM 4323 C C . PHE D 1 110 ? 9.05507 70.33237 54.44687 1.000 73.59591 107 PHE D C 1
ATOM 4324 O O . PHE D 1 110 ? 9.32621 69.52016 53.55522 1.000 59.69431 107 PHE D O 1
ATOM 4332 N N . ILE D 1 111 ? 8.68826 69.96878 55.67270 1.000 62.77368 108 ILE D N 1
ATOM 4333 C CA . ILE D 1 111 ? 8.59151 68.57550 56.09037 1.000 71.49978 108 ILE D CA 1
ATOM 4334 C C . ILE D 1 111 ? 7.12262 68.21485 56.25889 1.000 56.18724 108 ILE D C 1
ATOM 4335 O O . ILE D 1 111 ? 6.34740 68.98080 56.84279 1.000 64.32446 108 ILE D O 1
ATOM 4340 N N . GLN D 1 112 ? 6.73886 67.05318 55.73182 1.000 58.26611 109 GLN D N 1
ATOM 4341 C CA . GLN D 1 112 ? 5.38689 66.52904 55.87535 1.000 49.25846 109 GLN D CA 1
ATOM 4342 C C . GLN D 1 112 ? 5.46527 65.10380 56.40021 1.000 58.63692 109 GLN D C 1
ATOM 4343 O O . GLN D 1 112 ? 6.17981 64.26989 55.83511 1.000 59.17290 109 GLN D O 1
ATOM 4349 N N . TRP D 1 113 ? 4.73305 64.82944 57.47757 1.000 60.17360 110 TRP D N 1
ATOM 4350 C CA . TRP D 1 113 ? 4.74565 63.53106 58.14088 1.000 50.60535 110 TRP D CA 1
ATOM 4351 C C . TRP D 1 113 ? 3.32840 62.97711 58.14918 1.000 56.30229 110 TRP D C 1
ATOM 4352 O O . TRP D 1 113 ? 2.44033 63.54746 58.79199 1.000 56.68850 110 TRP D O 1
ATOM 4363 N N . ASN D 1 114 ? 3.11944 61.87041 57.44101 1.000 56.45189 111 ASN D N 1
ATOM 4364 C CA . ASN D 1 114 ? 1.80208 61.27192 57.28101 1.000 54.64553 111 ASN D CA 1
ATOM 4365 C C . ASN D 1 114 ? 1.77215 59.89955 57.93935 1.000 56.60886 111 ASN D C 1
ATOM 4366 O O . ASN D 1 114 ? 2.76491 59.16605 57.91083 1.000 65.10781 111 ASN D O 1
ATOM 4371 N N . VAL D 1 115 ? 0.62900 59.55748 58.53204 1.000 57.82990 112 VAL D N 1
ATOM 4372 C CA . VAL D 1 115 ? 0.45651 58.30510 59.26241 1.000 53.44404 112 VAL D CA 1
ATOM 4373 C C . VAL D 1 115 ? -0.93324 57.75441 58.97202 1.000 59.51910 112 VAL D C 1
ATOM 4374 O O . VAL D 1 115 ? -1.92021 58.49755 59.00147 1.000 60.03791 112 VAL D O 1
ATOM 4378 N N . SER D 1 116 ? -1.00923 56.45371 58.68932 1.000 49.29237 113 SER D N 1
ATOM 4379 C CA . SER D 1 116 ? -2.27233 55.75655 58.49806 1.000 49.01406 113 SER D CA 1
ATOM 4380 C C . SER D 1 116 ? -2.23209 54.43063 59.24302 1.000 62.16170 113 SER D C 1
ATOM 4381 O O . SER D 1 116 ? -1.22688 53.71356 59.19613 1.000 50.39330 113 SER D O 1
ATOM 4384 N N . PHE D 1 117 ? -3.32552 54.11315 59.93288 1.000 56.86274 114 PHE D N 1
ATOM 4385 C CA . PHE D 1 117 ? -3.40935 52.89209 60.72537 1.000 54.00925 114 PHE D CA 1
ATOM 4386 C C . PHE D 1 117 ? -4.86171 52.66455 61.12139 1.000 60.61299 114 PHE D C 1
ATOM 4387 O O . PHE D 1 117 ? -5.73841 53.49009 60.85496 1.000 63.14242 114 PHE D O 1
ATOM 4395 N N . THR D 1 118 ? -5.09945 51.52538 61.76687 1.000 57.85782 115 THR D N 1
ATOM 4396 C CA . THR D 1 118 ? -6.36422 51.22908 62.42260 1.000 66.00790 115 THR D CA 1
ATOM 4397 C C . THR D 1 118 ? -6.05909 50.63622 63.79113 1.000 68.75354 115 THR D C 1
ATOM 4398 O O . THR D 1 118 ? -4.98665 50.06564 64.01054 1.000 71.28211 115 THR D O 1
ATOM 4402 N N . THR D 1 119 ? -7.00307 50.78200 64.71792 1.000 70.25316 116 THR D N 1
ATOM 4403 C CA . THR D 1 119 ? -6.76960 50.37189 66.09405 1.000 73.91817 116 THR D CA 1
ATOM 4404 C C . THR D 1 119 ? -8.00476 49.68874 66.66103 1.000 83.30439 116 THR D C 1
ATOM 4405 O O . THR D 1 119 ? -9.13227 49.93620 66.22417 1.000 80.24018 116 THR D O 1
ATOM 4409 N N . THR D 1 120 ? -7.77026 48.80813 67.63166 1.000 78.85124 117 THR D N 1
ATOM 4410 C CA . THR D 1 120 ? -8.82563 48.23459 68.45298 1.000 81.24737 117 THR D CA 1
ATOM 4411 C C . THR D 1 120 ? -9.02487 49.01048 69.74759 1.000 82.20471 117 THR D C 1
ATOM 4412 O O . THR D 1 120 ? -9.78261 48.56580 70.61649 1.000 94.55176 117 THR D O 1
ATOM 4416 N N . HIS D 1 121 ? -8.35571 50.15024 69.88930 1.000 83.77525 118 HIS D N 1
ATOM 4417 C CA . HIS D 1 121 ? -8.47437 50.95453 71.09428 1.000 81.43325 118 HIS D CA 1
ATOM 4418 C C . HIS D 1 121 ? -9.91185 51.44594 71.25192 1.000 93.26361 118 HIS D C 1
ATOM 4419 O O . HIS D 1 121 ? -10.54008 51.85384 70.26734 1.000 82.47620 118 HIS D O 1
ATOM 4426 N N . PRO D 1 122 ? -10.46623 51.41755 72.46755 1.000 98.23750 119 PRO D N 1
ATOM 4427 C CA . PRO D 1 122 ? -11.86522 51.84176 72.63513 1.000 97.98543 119 PRO D CA 1
ATOM 4428 C C . PRO D 1 122 ? -12.08530 53.31891 72.36486 1.000 97.54831 119 PRO D C 1
ATOM 4429 O O . PRO D 1 122 ? -13.20502 53.71014 72.01341 1.000 104.85128 119 PRO D O 1
ATOM 4433 N N . SER D 1 123 ? -11.05446 54.15304 72.51526 1.000 101.40875 120 SER D N 1
ATOM 4434 C CA . SER D 1 123 ? -11.13604 55.58837 72.25317 1.000 89.47588 120 SER D CA 1
ATOM 4435 C C . SER D 1 123 ? -10.13792 55.92778 71.15180 1.000 92.23646 120 SER D C 1
ATOM 4436 O O . SER D 1 123 ? -9.00896 56.35844 71.43298 1.000 86.34074 120 SER D O 1
ATOM 4439 N N . PRO D 1 124 ? -10.51523 55.73854 69.88395 1.000 92.16617 121 PRO D N 1
ATOM 4440 C CA . PRO D 1 124 ? -9.57345 56.04132 68.79506 1.000 90.14504 121 PRO D CA 1
ATOM 4441 C C . PRO D 1 124 ? -9.22156 57.51462 68.69009 1.000 84.52777 121 PRO D C 1
ATOM 4442 O O . PRO D 1 124 ? -8.12649 57.83988 68.21554 1.000 86.70047 121 PRO D O 1
ATOM 4446 N N . GLU D 1 125 ? -10.11106 58.41633 69.11415 1.000 75.94885 122 GLU D N 1
ATOM 4447 C CA . GLU D 1 125 ? -9.79921 59.84100 69.04842 1.000 86.37453 122 GLU D CA 1
ATOM 4448 C C . GLU D 1 125 ? -8.65029 60.20159 69.98138 1.000 78.58485 122 GLU D C 1
ATOM 4449 O O . GLU D 1 125 ? -7.79215 61.01968 69.62971 1.000 82.02385 122 GLU D O 1
ATOM 4455 N N . ALA D 1 126 ? -8.61776 59.60484 71.17515 1.000 89.72922 123 ALA D N 1
ATOM 4456 C CA . ALA D 1 126 ? -7.53024 59.88181 72.10752 1.000 78.91444 123 ALA D CA 1
ATOM 4457 C C . ALA D 1 126 ? -6.20109 59.35970 71.57650 1.000 70.31644 123 ALA D C 1
ATOM 4458 O O . ALA D 1 126 ? -5.15603 59.98633 71.78123 1.000 82.09538 123 ALA D O 1
ATOM 4460 N N . LEU D 1 127 ? -6.21993 58.21673 70.88775 1.000 75.22648 124 LEU D N 1
ATOM 4461 C CA . LEU D 1 127 ? -4.98681 57.66980 70.33064 1.000 68.24767 124 LEU D CA 1
ATOM 4462 C C . LEU D 1 127 ? -4.48652 58.51617 69.16695 1.000 78.01381 124 LEU D C 1
ATOM 4463 O O . LEU D 1 127 ? -3.27377 58.68262 68.98867 1.000 77.50202 124 LEU D O 1
ATOM 4468 N N . VAL D 1 128 ? -5.40585 59.06320 68.36910 1.000 70.47386 125 VAL D N 1
ATOM 4469 C CA . VAL D 1 128 ? -5.01436 59.93530 67.26483 1.000 69.86578 125 VAL D CA 1
ATOM 4470 C C . VAL D 1 128 ? -4.39206 61.22044 67.79559 1.000 73.79467 125 VAL D C 1
ATOM 4471 O O . VAL D 1 128 ? -3.35715 61.68168 67.30025 1.000 66.89063 125 VAL D O 1
ATOM 4475 N N . ALA D 1 129 ? -5.01893 61.82191 68.80828 1.000 65.33809 126 ALA D N 1
ATOM 4476 C CA . ALA D 1 129 ? -4.48333 63.05061 69.38567 1.000 62.18802 126 ALA D CA 1
ATOM 4477 C C . ALA D 1 129 ? -3.11005 62.81622 70.00011 1.000 73.98062 126 ALA D C 1
ATOM 4478 O O . ALA D 1 129 ? -2.23004 63.68332 69.92742 1.000 79.67472 126 ALA D O 1
ATOM 4480 N N . GLU D 1 130 ? -2.90650 61.64299 70.60182 1.000 67.04573 127 GLU D N 1
ATOM 4481 C CA . GLU D 1 130 ? -1.60799 61.32299 71.18425 1.000 57.58265 127 GLU D CA 1
ATOM 4482 C C . GLU D 1 130 ? -0.54372 61.15953 70.10488 1.000 73.64808 127 GLU D C 1
ATOM 4483 O O . GLU D 1 130 ? 0.57653 61.66424 70.24736 1.000 72.81314 127 GLU D O 1
ATOM 4489 N N . ILE D 1 131 ? -0.87607 60.46362 69.01516 1.000 63.27332 128 ILE D N 1
ATOM 4490 C CA . ILE D 1 131 ? 0.09433 60.25252 67.94495 1.000 70.10967 128 ILE D CA 1
ATOM 4491 C C . ILE D 1 131 ? 0.39430 61.56200 67.22551 1.000 67.84422 128 ILE D C 1
ATOM 4492 O O . ILE D 1 131 ? 1.54560 61.84163 66.87045 1.000 74.44016 128 ILE D O 1
ATOM 4497 N N . LYS D 1 132 ? -0.62925 62.38810 67.00415 1.000 56.98983 129 LYS D N 1
ATOM 4498 C CA . LYS D 1 132 ? -0.41832 63.65316 66.30838 1.000 69.08087 129 LYS D CA 1
ATOM 4499 C C . LYS D 1 132 ? 0.45038 64.59847 67.12827 1.000 63.85981 129 LYS D C 1
ATOM 4500 O O . LYS D 1 132 ? 1.39472 65.19916 66.60575 1.000 67.32971 129 LYS D O 1
ATOM 4506 N N . ASN D 1 133 ? 0.15463 64.73467 68.41899 1.000 68.56045 130 ASN D N 1
ATOM 4507 C CA . ASN D 1 133 ? 0.84170 65.73334 69.23037 1.000 70.50594 130 ASN D CA 1
ATOM 4508 C C . ASN D 1 133 ? 2.16327 65.21734 69.78735 1.000 68.86401 130 ASN D C 1
ATOM 4509 O O . ASN D 1 133 ? 3.17132 65.93179 69.74738 1.000 67.17040 130 ASN D O 1
ATOM 4514 N N . ASN D 1 134 ? 2.18511 63.98758 70.29757 1.000 72.94424 131 ASN D N 1
ATOM 4515 C CA . ASN D 1 134 ? 3.33626 63.47156 71.02566 1.000 71.73915 131 ASN D CA 1
ATOM 4516 C C . ASN D 1 134 ? 4.26279 62.60843 70.17806 1.000 56.82804 131 ASN D C 1
ATOM 4517 O O . ASN D 1 134 ? 5.26595 62.11155 70.69993 1.000 70.79879 131 ASN D O 1
ATOM 4522 N N . VAL D 1 135 ? 3.96448 62.41760 68.89381 1.000 62.23350 132 VAL D N 1
ATOM 4523 C CA . VAL D 1 135 ? 4.84475 61.64743 68.02057 1.000 57.60306 132 VAL D CA 1
ATOM 4524 C C . VAL D 1 135 ? 5.23532 62.49371 66.81606 1.000 54.46845 132 VAL D C 1
ATOM 4525 O O . VAL D 1 135 ? 6.42289 62.73649 66.57278 1.000 63.50364 132 VAL D O 1
ATOM 4529 N N . LEU D 1 136 ? 4.23933 62.95333 66.05708 1.000 56.33639 133 LEU D N 1
ATOM 4530 C CA . LEU D 1 136 ? 4.51665 63.69839 64.83285 1.000 61.68722 133 LEU D CA 1
ATOM 4531 C C . LEU D 1 136 ? 4.95895 65.12669 65.13602 1.000 59.19068 133 LEU D C 1
ATOM 4532 O O . LEU D 1 136 ? 6.06191 65.53879 64.76070 1.000 61.16021 133 LEU D O 1
ATOM 4537 N N . ILE D 1 137 ? 4.10418 65.89894 65.81153 1.000 54.54274 134 ILE D N 1
ATOM 4538 C CA . ILE D 1 137 ? 4.44924 67.28034 66.13985 1.000 60.36121 134 ILE D CA 1
ATOM 4539 C C . ILE D 1 137 ? 5.65678 67.32153 67.06836 1.000 75.46330 134 ILE D C 1
ATOM 4540 O O . ILE D 1 137 ? 6.55051 68.16379 66.91410 1.000 65.65047 134 ILE D O 1
ATOM 4545 N N . ALA D 1 138 ? 5.71031 66.40536 68.03863 1.000 71.62362 135 ALA D N 1
ATOM 4546 C CA . ALA D 1 138 ? 6.86736 66.33360 68.92400 1.000 63.03738 135 ALA D CA 1
ATOM 4547 C C . ALA D 1 138 ? 8.12855 65.93188 68.17024 1.000 68.31138 135 ALA D C 1
ATOM 4548 O O . ALA D 1 138 ? 9.22850 66.36760 68.52936 1.000 73.13587 135 ALA D O 1
ATOM 4550 N N . GLY D 1 139 ? 7.99223 65.10967 67.12833 1.000 61.93639 136 GLY D N 1
ATOM 4551 C CA . GLY D 1 139 ? 9.15849 64.70979 66.35840 1.000 61.80330 136 GLY D CA 1
ATOM 4552 C C . GLY D 1 139 ? 9.70183 65.82923 65.49151 1.000 64.78774 136 GLY D C 1
ATOM 4553 O O . GLY D 1 139 ? 10.91836 65.98001 65.34797 1.000 63.79888 136 GLY D O 1
ATOM 4554 N N . ILE D 1 140 ? 8.81145 66.62549 64.89748 1.000 61.06799 137 ILE D N 1
ATOM 4555 C CA . ILE D 1 140 ? 9.25080 67.76386 64.09635 1.000 60.16579 137 ILE D CA 1
ATOM 4556 C C . ILE D 1 140 ? 9.86188 68.83514 64.99030 1.000 70.94254 137 ILE D C 1
ATOM 4557 O O . ILE D 1 140 ? 10.93756 69.37182 64.69866 1.000 64.63388 137 ILE D O 1
ATOM 4562 N N . ASN D 1 141 ? 9.18204 69.16489 66.09270 1.000 64.83512 138 ASN D N 1
ATOM 4563 C CA . ASN D 1 141 ? 9.74741 70.10763 67.05187 1.000 59.62882 138 ASN D CA 1
ATOM 4564 C C . ASN D 1 141 ? 11.03620 69.57360 67.65831 1.000 80.97371 138 ASN D C 1
ATOM 4565 O O . ASN D 1 141 ? 11.93796 70.35109 67.98733 1.000 75.21298 138 ASN D O 1
ATOM 4570 N N . GLY D 1 142 ? 11.14217 68.25458 67.82044 1.000 81.71774 139 GLY D N 1
ATOM 4571 C CA . GLY D 1 142 ? 12.40519 67.67400 68.22985 1.000 68.55691 139 GLY D CA 1
ATOM 4572 C C . GLY D 1 142 ? 13.44699 67.66177 67.13302 1.000 70.05245 139 GLY D C 1
ATOM 4573 O O . GLY D 1 142 ? 14.64198 67.55449 67.42758 1.000 77.57203 139 GLY D O 1
ATOM 4574 N N . LEU D 1 143 ? 13.02160 67.78257 65.87354 1.000 73.21817 140 LEU D N 1
ATOM 4575 C CA . LEU D 1 143 ? 13.96270 67.73418 64.76086 1.000 80.81182 140 LEU D CA 1
ATOM 4576 C C . LEU D 1 143 ? 14.68854 69.06375 64.58587 1.000 77.96363 140 LEU D C 1
ATOM 4577 O O . LEU D 1 143 ? 15.91143 69.08892 64.41394 1.000 83.41614 140 LEU D O 1
ATOM 4582 N N . ASN D 1 144 ? 13.95798 70.18196 64.62514 1.000 65.32461 141 ASN D N 1
ATOM 4583 C CA . ASN D 1 144 ? 14.61515 71.47866 64.50608 1.000 92.31846 141 ASN D CA 1
ATOM 4584 C C . ASN D 1 144 ? 15.30477 71.90086 65.79687 1.000 83.32807 141 ASN D C 1
ATOM 4585 O O . ASN D 1 144 ? 16.24319 72.70367 65.74733 1.000 98.64593 141 ASN D O 1
ATOM 4590 N N . ASP D 1 145 ? 14.86063 71.38513 66.94668 1.000 73.73509 142 ASP D N 1
ATOM 4591 C CA . ASP D 1 145 ? 15.64159 71.54373 68.16840 1.000 77.41968 142 ASP D CA 1
ATOM 4592 C C . ASP D 1 145 ? 16.96227 70.79318 68.07527 1.000 77.38897 142 ASP D C 1
ATOM 4593 O O . ASP D 1 145 ? 17.95691 71.20890 68.68045 1.000 86.21911 142 ASP D O 1
ATOM 4598 N N . TYR D 1 146 ? 16.98787 69.69072 67.32176 1.000 80.98162 143 TYR D N 1
ATOM 4599 C CA . TYR D 1 146 ? 18.21916 68.92960 67.14622 1.000 72.48130 143 TYR D CA 1
ATOM 4600 C C . TYR D 1 146 ? 19.26210 69.72271 66.37054 1.000 74.71143 143 TYR D C 1
ATOM 4601 O O . TYR D 1 146 ? 20.46297 69.59793 66.63893 1.000 87.28910 143 TYR D O 1
ATOM 4610 N N . PHE D 1 147 ? 18.82866 70.54061 65.41398 1.000 79.17561 144 PHE D N 1
ATOM 4611 C CA . PHE D 1 147 ? 19.73531 71.34143 64.60351 1.000 77.27450 144 PHE D CA 1
ATOM 4612 C C . PHE D 1 147 ? 20.08081 72.68157 65.23928 1.000 91.27790 144 PHE D C 1
ATOM 4613 O O . PHE D 1 147 ? 20.87373 73.43502 64.66501 1.000 95.35627 144 PHE D O 1
ATOM 4621 N N . SER D 1 148 ? 19.50992 72.99922 66.39654 1.000 93.35619 145 SER D N 1
ATOM 4622 C CA . SER D 1 148 ? 19.81395 74.25243 67.07617 1.000 78.73047 145 SER D CA 1
ATOM 4623 C C . SER D 1 148 ? 21.21375 74.21715 67.67934 1.000 97.91953 145 SER D C 1
ATOM 4624 O O . SER D 1 148 ? 21.40498 73.74340 68.79941 1.000 98.68999 145 SER D O 1
#

Secondary structure (DSSP, 8-state):
--EEEEEEEESS-HHHHHHHHH-GGGGGGT-TT-S-EEEEE--TTSTT-EEEE-----EEEEEEEEEGGGTEEEEEEEEESSS-EEEEEEEEEEEETTTTEEEEEEEEEEE---S-HHHHHHHHIIIIIIHHHHHHHHHT-/--EEEEEEEESS-HHHHHHHHH-GGGHHHH-TT-S-EEEEE--TTSTT-EEEE-----EEEEEEEEEGGGTEEEEEEEEESS--EEEEEEEEEEEETGGGEEEEEEEEEEE---S-HHHHHHHHIIIIIIHHHHHHHHHHH-/----EEEEEEEESS-HHHHHHHHH-GGGHHHH-TT-S-EEEEE--TTSTT-EEEE-----EEEEEEEEETTTTEEEEEEEEESSS-EEEEEEEEEEEETGGGEEEEEEEEEEE---S-HHHHHHHHIIIIIIHHHHHHHHH--/--EEEEEEEESS-HHHHHHHHTTSTTHHHH-SS-S-EEEEE--TTSTT-EEEE-----EEEEEEEEETTTTEEEEEEEEESSS-EEEEEEEEEEEETGGGEEEEEEEEEEE---S-HHHHHHHHIIIIIIHHHHHHHHHT-

InterPro domains:
  IPR019587 Polyketide cyclase/dehydrase [PF10604] (5-122)
  IPR023393 START-like domain superfamily [G3DSA:3.30.530.20] (7-147)

Foldseek 3Di:
DDKDKDKDKALAAPVVVLVQVLVPQCQCVQQVVFDGKGWPAADPVSQQTWMWTAVVGIWIKGFHDADVVFSKTKIATDDIPFQWAGKIKIWGWDFDPVSRIIMIMIMIDTDGPDPCVVVVSVCCNVNPVVSSSVSSNVSVD/DDKDKDKDKALDAPVVLLVQVLVPQCLCLLQVVWPGKHWPAADPVRQQTWMWTFPVWIWIKGFHDDDPVFSKTKIATDDMPFFWARKIKMKGWDFDPVSNMIMIMIMIDTDGPPPDVVVVNVCCRVNPVVSSVVSSNVSVVD/DDKDKDKDKDKALDALVVLLVCVLPPQCLCLLFVVFPGKGWPAADPVSQQTWMWTAPPWIWIKGWHDDDVVQSKTKMATPDIPDQWAGKIKIWGWDFDPVSNIIMIMIMIDTMGPPPDVVVVNVCCHVRPPVSRVVSSNVNVD/DDKDKDKDKALDAQVVLLVQVLVQQCLVVLFVVFPHKHWPAQDPVSAQTWMWTAVVWIWIKGFHDQDVVQSKTKIATDDIPDFWARKIKIWGWDFDPVSRMIMIMIMIDTDGPDPCVVVVNVCCRVRPVVSRVVSSNVSVD